Protein AF-A0A7J4G334-F1 (afdb_monomer_lite)

Sequence (405 aa):
MTLFDMKRVAFENAVRRCSKRLGLKSPAKISITEKPCPISSDEIAHIHVEERIICIWKKKLEELTLDEIDKVAAHEVAHLVSIEHGGKHAQAQSELEIGIWSQSVGGVVIDGGKEVTTAAPDKPKKSKRRKKICSHHLCKKRKGLQFCAYCERFFCKEHIKPNSPTLPPFEYQGVIGRIRMEDWRGPGHACPPYYDYLQIKKREDLEKRREALNRMRGFRPAPREIKYPEPALKEYTWEERQPRDYSFSSAEVKKKIKTSHAPRRTSRVVSSILIWLTGLLLPFIVGLTFVYLLTPGMSQFTALIGTNNTPLLLTSAFLSPLTSMISWLAWIVSGFVGGLILKRVLIPFLSTYGLAWLVFYIVGGEQLSTIIGLIGGTAVIQVMALNAFVALLAFGFGGSIGSNN

Structure (mmCIF, N/CA/C/O backbone):
data_AF-A0A7J4G334-F1
#
_entry.id   AF-A0A7J4G334-F1
#
loop_
_atom_site.group_PDB
_atom_site.id
_atom_site.type_symbol
_atom_site.label_atom_id
_atom_site.label_alt_id
_atom_site.label_comp_id
_atom_site.label_asym_id
_atom_site.label_entity_id
_atom_site.label_seq_id
_atom_site.pdbx_PDB_ins_code
_atom_site.Cartn_x
_atom_site.Cartn_y
_atom_site.Cartn_z
_atom_site.occupancy
_atom_site.B_iso_or_equiv
_atom_site.auth_seq_id
_atom_site.auth_comp_id
_atom_site.auth_asym_id
_atom_site.auth_atom_id
_atom_site.pdbx_PDB_model_num
ATOM 1 N N . MET A 1 1 ? 5.489 -28.508 29.245 1.00 83.50 1 MET A N 1
ATOM 2 C CA . MET A 1 1 ? 5.075 -28.041 27.905 1.00 83.50 1 MET A CA 1
ATOM 3 C C . MET A 1 1 ? 6.289 -27.398 27.267 1.00 83.50 1 MET A C 1
ATOM 5 O O . MET A 1 1 ? 6.828 -26.475 27.867 1.00 83.50 1 MET A O 1
ATOM 9 N N . THR A 1 2 ? 6.798 -27.943 26.163 1.00 96.75 2 THR A N 1
ATOM 10 C CA . THR A 1 2 ? 7.978 -27.369 25.491 1.00 96.75 2 THR A CA 1
ATOM 11 C C . THR A 1 2 ? 7.600 -26.091 24.734 1.00 96.75 2 THR A C 1
ATOM 13 O O . THR A 1 2 ? 6.421 -25.867 24.449 1.00 96.75 2 THR A O 1
ATOM 16 N N . LEU A 1 3 ? 8.583 -25.253 24.376 1.00 95.06 3 LEU A N 1
ATOM 17 C CA . LEU A 1 3 ? 8.339 -24.089 23.511 1.00 95.06 3 LEU A CA 1
ATOM 18 C C . LEU A 1 3 ? 7.712 -24.515 22.173 1.00 95.06 3 LEU A C 1
ATOM 20 O O . LEU A 1 3 ? 6.820 -23.844 21.661 1.00 95.06 3 LEU A O 1
ATOM 24 N N . PHE A 1 4 ? 8.131 -25.666 21.646 1.00 97.19 4 PHE A N 1
ATOM 25 C CA . PHE A 1 4 ? 7.530 -26.260 20.459 1.00 97.19 4 PHE A CA 1
ATOM 26 C C . PHE A 1 4 ? 6.053 -26.618 20.678 1.00 97.19 4 PHE A C 1
ATOM 28 O O . PHE A 1 4 ? 5.214 -26.234 19.868 1.00 97.19 4 PHE A O 1
ATOM 35 N N . ASP A 1 5 ? 5.701 -27.271 21.794 1.00 97.75 5 ASP A N 1
ATOM 36 C CA . ASP A 1 5 ? 4.298 -27.581 22.114 1.00 97.75 5 ASP A CA 1
ATOM 37 C C . ASP A 1 5 ? 3.444 -26.310 22.231 1.00 97.75 5 ASP A C 1
ATOM 39 O O . ASP A 1 5 ? 2.312 -26.286 21.750 1.00 97.75 5 ASP A O 1
ATOM 43 N N . MET A 1 6 ? 3.988 -25.242 22.832 1.00 97.25 6 MET A N 1
ATOM 44 C CA . MET A 1 6 ? 3.323 -23.934 22.904 1.00 97.25 6 MET A CA 1
ATOM 45 C C . MET A 1 6 ? 3.025 -23.380 21.511 1.00 97.25 6 MET A C 1
ATOM 47 O O . MET A 1 6 ? 1.894 -22.972 21.246 1.00 97.25 6 MET A O 1
ATOM 51 N N . LYS A 1 7 ? 4.019 -23.387 20.617 1.00 97.94 7 LYS A N 1
ATOM 52 C CA . LYS A 1 7 ? 3.878 -22.890 19.243 1.00 97.94 7 LYS A CA 1
ATOM 53 C C . LYS A 1 7 ? 2.943 -23.759 18.406 1.00 97.94 7 LYS A C 1
ATOM 55 O O . LYS A 1 7 ? 2.115 -23.211 17.685 1.00 97.94 7 LYS A O 1
ATOM 60 N N . ARG A 1 8 ? 2.993 -25.088 18.560 1.00 98.19 8 ARG A N 1
ATOM 61 C CA . ARG A 1 8 ? 2.027 -26.018 17.948 1.00 98.19 8 ARG A CA 1
ATOM 62 C C . ARG A 1 8 ? 0.601 -25.658 18.349 1.00 98.19 8 ARG A C 1
ATOM 64 O O . ARG A 1 8 ? -0.238 -25.439 17.482 1.00 98.19 8 ARG A O 1
ATOM 71 N N . VAL A 1 9 ? 0.338 -25.546 19.651 1.00 97.38 9 VAL A N 1
ATOM 72 C CA . VAL A 1 9 ? -0.997 -25.201 20.165 1.00 97.38 9 VAL A CA 1
ATOM 73 C C . VAL A 1 9 ? -1.423 -23.801 19.708 1.00 97.38 9 VAL A C 1
ATOM 75 O O . VAL A 1 9 ? -2.590 -23.590 19.375 1.00 97.38 9 VAL A O 1
ATOM 78 N N . ALA A 1 10 ? -0.498 -22.839 19.655 1.00 96.19 10 ALA A N 1
ATOM 79 C CA . ALA A 1 10 ? -0.773 -21.500 19.142 1.00 96.19 10 ALA A CA 1
ATOM 80 C C . ALA A 1 10 ? -1.178 -21.528 17.659 1.00 96.19 10 ALA A C 1
ATOM 82 O O . ALA A 1 10 ? -2.211 -20.957 17.313 1.00 96.19 10 ALA A O 1
ATOM 83 N N . PHE A 1 11 ? -0.436 -22.251 16.815 1.00 97.62 11 PHE A N 1
ATOM 84 C CA . PHE A 1 11 ? -0.726 -22.399 15.387 1.00 97.62 11 PHE A CA 1
ATOM 85 C C . PHE A 1 11 ? -2.063 -23.117 15.148 1.00 97.62 11 PHE A C 1
ATOM 87 O O . PHE A 1 11 ? -2.896 -22.639 14.378 1.00 97.62 11 PHE A O 1
ATOM 94 N N . GLU A 1 12 ? -2.340 -24.196 15.886 1.00 97.69 12 GLU A N 1
ATOM 95 C CA . GLU A 1 12 ? -3.631 -24.896 15.844 1.00 97.69 12 GLU A CA 1
ATOM 96 C C . GLU A 1 12 ? -4.813 -23.996 16.212 1.00 97.69 12 GLU A C 1
ATOM 98 O O . GLU A 1 12 ? -5.851 -23.992 15.537 1.00 97.69 12 GLU A O 1
ATOM 103 N N . ASN A 1 13 ? -4.655 -23.190 17.259 1.00 96.12 13 ASN A N 1
ATOM 104 C CA . ASN A 1 13 ? -5.675 -22.235 17.667 1.00 96.12 13 ASN A CA 1
ATOM 105 C C . ASN A 1 13 ? -5.840 -21.101 16.649 1.00 96.12 13 ASN A C 1
ATOM 107 O O . ASN A 1 13 ? -6.976 -20.708 16.375 1.00 96.12 13 ASN A O 1
ATOM 111 N N . ALA A 1 14 ? -4.749 -20.607 16.059 1.00 96.62 14 ALA A N 1
ATOM 112 C CA . ALA A 1 14 ? -4.779 -19.583 15.020 1.00 96.62 14 ALA A CA 1
ATOM 113 C C . ALA A 1 14 ? -5.565 -20.060 13.791 1.00 96.62 14 ALA A C 1
ATOM 115 O O . ALA A 1 14 ? -6.542 -19.416 13.399 1.00 96.62 14 ALA A O 1
ATOM 116 N N . VAL A 1 15 ? -5.243 -21.243 13.255 1.00 97.38 15 VAL A N 1
ATOM 117 C CA . VAL A 1 15 ? -5.962 -21.852 12.120 1.00 97.38 15 VAL A CA 1
ATOM 118 C C . VAL A 1 15 ? -7.438 -22.072 12.450 1.00 97.38 15 VAL A C 1
ATOM 120 O O . VAL A 1 15 ? -8.311 -21.783 11.624 1.00 97.38 15 VAL A O 1
ATOM 123 N N . ARG A 1 16 ? -7.755 -22.530 13.669 1.00 97.19 16 ARG A N 1
ATOM 124 C CA . ARG A 1 16 ? -9.144 -22.714 14.118 1.00 97.19 16 ARG A CA 1
ATOM 125 C C . ARG A 1 16 ? -9.910 -21.390 14.172 1.00 97.19 16 ARG A C 1
ATOM 127 O O . ARG A 1 16 ? -11.050 -21.339 13.704 1.00 97.19 16 ARG A O 1
ATOM 134 N N . ARG A 1 17 ? -9.304 -20.324 14.711 1.00 95.69 17 ARG A N 1
ATOM 135 C CA . ARG A 1 17 ? -9.894 -18.971 14.743 1.00 95.69 17 ARG A CA 1
ATOM 136 C C . ARG A 1 17 ? -10.146 -18.449 13.329 1.00 95.69 17 ARG A C 1
ATOM 138 O O . ARG A 1 17 ? -11.265 -18.019 13.047 1.00 95.69 17 ARG A O 1
ATOM 145 N N . CYS A 1 18 ? -9.152 -18.549 12.446 1.00 97.00 18 CYS A N 1
ATOM 146 C CA . CYS A 1 18 ? -9.263 -18.130 11.047 1.00 97.00 18 CYS A CA 1
ATOM 147 C C . CYS A 1 18 ? -10.387 -18.882 10.327 1.00 97.00 18 CYS A C 1
ATOM 149 O O . CYS A 1 18 ? -11.280 -18.273 9.742 1.00 97.00 18 CYS A O 1
ATOM 151 N N . SER A 1 19 ? -10.403 -20.211 10.454 1.00 97.44 19 SER A N 1
ATOM 152 C CA . SER A 1 19 ? -11.408 -21.066 9.814 1.00 97.44 19 SER A CA 1
ATOM 153 C C . SER A 1 19 ? -12.827 -20.742 10.285 1.00 97.44 19 SER A C 1
ATOM 155 O O . SER A 1 19 ? -13.746 -20.639 9.471 1.00 97.44 19 SER A O 1
ATOM 157 N N . LYS A 1 20 ? -13.013 -20.531 11.597 1.00 96.44 20 LYS A N 1
ATOM 158 C CA . LYS A 1 20 ? -14.304 -20.126 12.170 1.00 96.44 20 LYS A CA 1
ATOM 159 C C . LYS A 1 20 ? -14.753 -18.770 11.623 1.00 96.44 20 LYS A C 1
ATOM 161 O O . LYS A 1 20 ? -15.935 -18.591 11.345 1.00 96.44 20 LYS A O 1
ATOM 166 N N . ARG A 1 21 ? -13.823 -17.825 11.463 1.00 95.25 21 ARG A N 1
ATOM 167 C CA . ARG A 1 21 ? -14.117 -16.474 10.971 1.00 95.25 21 ARG A CA 1
ATOM 168 C C . ARG A 1 21 ? -14.492 -16.450 9.490 1.00 95.25 21 ARG A C 1
ATOM 170 O O . ARG A 1 21 ? -15.387 -15.699 9.126 1.00 95.25 21 ARG A O 1
ATOM 177 N N . LEU A 1 22 ? -13.899 -17.325 8.678 1.00 96.00 22 LEU A N 1
ATOM 178 C CA . LEU A 1 22 ? -14.341 -17.572 7.299 1.00 96.00 22 LEU A CA 1
ATOM 179 C C . LEU A 1 22 ? -15.695 -18.301 7.204 1.00 96.00 22 LEU A C 1
ATOM 181 O O . LEU A 1 22 ? -16.210 -18.490 6.106 1.00 96.00 22 LEU A O 1
ATOM 185 N N . GLY A 1 23 ? -16.279 -18.741 8.324 1.00 96.50 23 GLY A N 1
ATOM 186 C CA . GLY A 1 23 ? -17.538 -19.489 8.326 1.00 96.50 23 GLY A CA 1
ATOM 187 C C . GLY A 1 23 ? -17.396 -20.936 7.845 1.00 96.50 23 GLY A C 1
ATOM 188 O O . GLY A 1 23 ? -18.376 -21.539 7.402 1.00 96.50 23 GLY A O 1
ATOM 189 N N . LEU A 1 24 ? -16.194 -21.519 7.918 1.00 96.00 24 LEU A N 1
ATOM 190 C CA . LEU A 1 24 ? -15.988 -22.922 7.564 1.00 96.00 24 LEU A CA 1
ATOM 191 C C . LEU A 1 24 ? -16.633 -23.834 8.616 1.00 96.00 24 LEU A C 1
ATOM 193 O O . LEU A 1 24 ? -16.438 -23.652 9.817 1.00 96.00 24 LEU A O 1
ATOM 197 N N . LYS A 1 25 ? -17.373 -24.858 8.162 1.00 97.00 25 LYS A N 1
ATOM 198 C CA . LYS A 1 25 ? -18.027 -25.844 9.048 1.00 97.00 25 LYS A CA 1
ATOM 199 C C . LYS A 1 25 ? -17.029 -26.614 9.919 1.00 97.00 25 LYS A C 1
ATOM 201 O O . LYS A 1 25 ? -17.350 -26.979 11.043 1.00 97.00 25 LYS A O 1
ATOM 206 N N . SER A 1 26 ? -15.834 -26.863 9.394 1.00 97.19 26 SER A N 1
ATOM 207 C CA . SER A 1 26 ? -14.740 -27.551 10.075 1.00 97.19 26 SER A CA 1
ATOM 208 C C . SER A 1 26 ? -13.426 -26.819 9.794 1.00 97.19 26 SER A C 1
ATOM 210 O O . SER A 1 26 ? -13.225 -26.388 8.653 1.00 97.19 26 SER A O 1
ATOM 212 N N . PRO A 1 27 ? -12.530 -26.680 10.786 1.00 97.88 27 PRO A N 1
ATOM 213 C CA . PRO A 1 27 ? -11.225 -26.078 10.559 1.00 97.88 27 PRO A CA 1
ATOM 214 C C . PRO A 1 27 ? -10.365 -26.940 9.630 1.00 97.88 27 PRO A C 1
ATOM 216 O O . PRO A 1 27 ? -10.559 -28.156 9.555 1.00 97.88 27 PRO A O 1
ATOM 219 N N . ALA A 1 28 ? -9.417 -26.305 8.937 1.00 97.88 28 ALA A N 1
ATOM 220 C CA . ALA A 1 28 ? -8.382 -27.029 8.205 1.00 97.88 28 ALA A CA 1
ATOM 221 C C . ALA A 1 28 ? -7.591 -27.929 9.168 1.00 97.88 28 ALA A C 1
ATOM 223 O O . ALA A 1 28 ? -7.329 -27.552 10.316 1.00 97.88 28 ALA A O 1
ATOM 224 N N . LYS A 1 29 ? -7.239 -29.132 8.711 1.00 98.38 29 LYS A N 1
ATOM 225 C CA . LYS A 1 29 ? -6.374 -30.040 9.470 1.00 98.38 29 LYS A CA 1
ATOM 226 C C . LYS A 1 29 ? -4.942 -29.528 9.390 1.00 98.38 29 LYS A C 1
ATOM 228 O O . LYS A 1 29 ? -4.556 -28.933 8.390 1.00 98.38 29 LYS A O 1
ATOM 233 N N . ILE A 1 30 ? -4.155 -29.774 10.428 1.00 98.38 30 ILE A N 1
ATOM 234 C CA . ILE A 1 30 ? -2.750 -29.369 10.469 1.00 98.38 30 ILE A CA 1
ATOM 235 C C . ILE A 1 30 ? -1.892 -30.622 10.478 1.00 98.38 30 ILE A C 1
ATOM 237 O O . ILE A 1 30 ? -2.143 -31.541 11.258 1.00 98.38 30 ILE A O 1
ATOM 241 N N . SER A 1 31 ? -0.889 -30.645 9.609 1.00 98.06 31 SER A N 1
ATOM 242 C CA . SER A 1 31 ? 0.133 -31.682 9.545 1.00 98.06 31 SER A CA 1
ATOM 243 C C . SER A 1 31 ? 1.489 -31.042 9.818 1.00 98.06 31 SER A C 1
ATOM 245 O O . SER A 1 31 ? 1.942 -30.184 9.063 1.00 98.06 31 SER A O 1
ATOM 247 N N . ILE A 1 32 ? 2.131 -31.422 10.922 1.00 98.00 32 ILE A N 1
ATOM 248 C CA . ILE A 1 32 ? 3.474 -30.943 11.257 1.00 98.00 32 ILE A CA 1
ATOM 249 C C . ILE A 1 32 ? 4.460 -32.044 10.899 1.00 98.00 32 ILE A C 1
ATOM 251 O O . ILE A 1 32 ? 4.440 -33.115 11.506 1.00 98.00 32 ILE A O 1
ATOM 255 N N . THR A 1 33 ? 5.311 -31.788 9.912 1.00 97.06 33 THR A N 1
ATOM 256 C CA . THR A 1 33 ? 6.251 -32.780 9.380 1.00 97.06 33 THR A CA 1
ATOM 257 C C . THR A 1 33 ? 7.682 -32.470 9.817 1.00 97.06 33 THR A C 1
ATOM 259 O O . THR A 1 33 ? 8.074 -31.312 9.941 1.00 97.06 33 THR A O 1
ATOM 262 N N . GLU A 1 34 ? 8.500 -33.503 10.045 1.00 97.38 34 GLU A N 1
ATOM 263 C CA . GLU A 1 34 ? 9.933 -33.351 10.380 1.00 97.38 34 GLU A CA 1
ATOM 264 C C . GLU A 1 34 ? 10.774 -32.899 9.171 1.00 97.38 34 GLU A C 1
ATOM 266 O O . GLU A 1 34 ? 11.840 -32.304 9.324 1.00 97.38 34 GLU A O 1
ATOM 271 N N . LYS A 1 35 ? 10.286 -33.163 7.955 1.00 96.50 35 LYS A N 1
ATOM 272 C CA . LYS A 1 35 ? 10.893 -32.769 6.676 1.00 96.50 35 LYS A CA 1
ATOM 273 C C . LYS A 1 35 ? 9.970 -31.790 5.937 1.00 96.50 35 LYS A C 1
ATOM 275 O O . LYS A 1 35 ? 8.758 -31.857 6.169 1.00 96.50 35 LYS A O 1
ATOM 280 N N . PRO A 1 36 ? 10.504 -30.911 5.067 1.00 95.06 36 PRO A N 1
ATOM 281 C CA . PRO A 1 36 ? 9.675 -30.076 4.202 1.00 95.06 36 PRO A CA 1
ATOM 282 C C . PRO A 1 36 ? 8.749 -30.948 3.353 1.00 95.06 36 PRO A C 1
ATOM 284 O O . PRO A 1 36 ? 9.062 -32.107 3.053 1.00 95.06 36 PRO A O 1
ATOM 287 N N . CYS A 1 37 ? 7.586 -30.409 3.005 1.00 94.94 37 CYS A N 1
ATOM 288 C CA . CYS A 1 37 ? 6.640 -31.141 2.182 1.00 94.94 37 CYS A CA 1
ATOM 289 C C . CYS A 1 37 ? 7.213 -31.331 0.771 1.00 94.94 37 CYS A C 1
ATOM 291 O O . CYS A 1 37 ? 7.786 -30.396 0.221 1.00 94.94 37 CYS A O 1
ATOM 293 N N . PRO A 1 38 ? 7.050 -32.508 0.144 1.00 94.81 38 PRO A N 1
ATOM 294 C CA . PRO A 1 38 ? 7.558 -32.735 -1.209 1.00 94.81 38 PRO A CA 1
ATOM 295 C C . PRO A 1 38 ? 6.939 -31.814 -2.273 1.00 94.81 38 PRO A C 1
ATOM 297 O O . PRO A 1 38 ? 7.503 -31.695 -3.355 1.00 94.81 38 PRO A O 1
ATOM 300 N N . ILE A 1 39 ? 5.790 -31.189 -1.991 1.00 93.25 39 ILE A N 1
ATOM 301 C CA . ILE A 1 39 ? 5.065 -30.333 -2.943 1.00 93.25 39 ILE A CA 1
ATOM 302 C C . ILE A 1 39 ? 5.527 -28.868 -2.870 1.00 93.25 39 ILE A C 1
ATOM 304 O O . ILE A 1 39 ? 5.515 -28.191 -3.895 1.00 93.25 39 ILE A O 1
ATOM 308 N N . SER A 1 40 ? 5.994 -28.391 -1.711 1.00 88.06 40 SER A N 1
ATOM 309 C CA . SER A 1 40 ? 6.657 -27.089 -1.592 1.00 88.06 40 SER A CA 1
ATOM 310 C C . SER A 1 40 ? 7.911 -27.217 -0.724 1.00 88.06 40 SER A C 1
ATOM 312 O O . SER A 1 40 ? 7.868 -27.452 0.484 1.00 88.06 40 SER A O 1
ATOM 314 N N . SER A 1 41 ? 9.074 -27.147 -1.373 1.00 79.38 41 SER A N 1
ATOM 315 C CA . SER A 1 41 ? 10.357 -27.367 -0.699 1.00 79.38 41 SER A CA 1
ATOM 316 C C . SER A 1 41 ? 10.823 -26.157 0.114 1.00 79.38 41 SER A C 1
ATOM 318 O O . SER A 1 41 ? 11.584 -26.330 1.066 1.00 79.38 41 SER A O 1
ATOM 320 N N . ASP A 1 42 ? 10.352 -24.957 -0.239 1.00 91.44 42 ASP A N 1
ATOM 321 C CA . ASP A 1 42 ? 10.958 -23.692 0.200 1.00 91.44 42 ASP A CA 1
ATOM 322 C C . ASP A 1 42 ? 10.008 -22.806 1.027 1.00 91.44 42 ASP A C 1
ATOM 324 O O . ASP A 1 42 ? 10.421 -21.772 1.557 1.00 91.44 42 ASP A O 1
ATOM 328 N N . GLU A 1 43 ? 8.742 -23.196 1.170 1.00 91.94 43 GLU A N 1
ATOM 329 C CA . GLU A 1 43 ? 7.742 -22.414 1.898 1.00 91.94 43 GLU A CA 1
ATOM 330 C C . GLU A 1 43 ? 7.747 -22.756 3.398 1.00 91.94 43 GLU A C 1
ATOM 332 O O . GLU A 1 43 ? 8.074 -23.866 3.822 1.00 91.94 43 GLU A O 1
ATOM 337 N N . ILE A 1 44 ? 7.410 -21.771 4.236 1.00 95.50 44 ILE A N 1
ATOM 338 C CA . ILE A 1 44 ? 7.342 -21.939 5.699 1.00 95.50 44 ILE A CA 1
ATOM 339 C C . ILE A 1 44 ? 6.227 -22.928 6.059 1.00 95.50 44 ILE A C 1
ATOM 341 O O . ILE A 1 44 ? 6.418 -23.841 6.867 1.00 95.50 44 ILE A O 1
ATOM 345 N N . ALA A 1 45 ? 5.070 -22.709 5.450 1.00 97.44 45 ALA A N 1
ATOM 346 C CA . ALA A 1 45 ? 3.897 -23.553 5.463 1.00 97.44 45 ALA A CA 1
ATOM 347 C C . ALA A 1 45 ? 3.237 -23.434 4.086 1.00 97.44 45 ALA A C 1
ATOM 349 O O . ALA A 1 45 ? 3.509 -22.484 3.355 1.00 97.44 45 ALA A O 1
ATOM 350 N N . HIS A 1 46 ? 2.392 -24.398 3.752 1.00 97.69 46 HIS A N 1
ATOM 351 C CA . HIS A 1 46 ? 1.555 -24.359 2.558 1.00 97.69 46 HIS A CA 1
ATOM 352 C C . HIS A 1 46 ? 0.287 -25.177 2.808 1.00 97.69 46 HIS A C 1
ATOM 354 O O . HIS A 1 46 ? 0.216 -25.994 3.739 1.00 97.69 46 HIS A O 1
ATOM 360 N N . ILE A 1 47 ? -0.727 -25.000 1.966 1.00 97.81 47 ILE A N 1
ATOM 361 C CA . ILE A 1 47 ? -1.996 -25.718 2.088 1.00 97.81 47 ILE A CA 1
ATOM 362 C C . ILE A 1 47 ? -2.281 -26.620 0.886 1.00 97.81 47 ILE A C 1
ATOM 364 O O . ILE A 1 47 ? -2.246 -26.210 -0.272 1.00 97.81 47 ILE A O 1
ATOM 368 N N . HIS A 1 48 ? -2.666 -27.862 1.171 1.00 97.62 48 HIS A N 1
ATOM 369 C CA . HIS A 1 48 ? -3.309 -28.745 0.203 1.00 97.62 48 HIS A CA 1
ATOM 370 C C . HIS A 1 48 ? -4.803 -28.417 0.184 1.00 97.62 48 HIS A C 1
ATOM 372 O O . HIS A 1 48 ? -5.570 -28.933 0.999 1.00 97.62 48 HIS A O 1
ATOM 378 N N . VAL A 1 49 ? -5.215 -27.504 -0.703 1.00 97.25 49 VAL A N 1
ATOM 379 C CA . VAL A 1 49 ? -6.583 -26.944 -0.737 1.00 97.25 49 VAL A CA 1
ATOM 380 C C . VAL A 1 49 ? -7.655 -28.031 -0.882 1.00 97.25 49 VAL A C 1
ATOM 382 O O . VAL A 1 49 ? -8.699 -27.953 -0.232 1.00 97.25 49 VAL A O 1
ATOM 385 N N . GLU A 1 50 ? -7.378 -29.066 -1.677 1.00 97.19 50 GLU A N 1
ATOM 386 C CA . GLU A 1 50 ? -8.285 -30.196 -1.921 1.00 97.19 50 GLU A CA 1
ATOM 387 C C . GLU A 1 50 ? -8.558 -31.004 -0.643 1.00 97.19 50 GLU A C 1
ATOM 389 O O . GLU A 1 50 ? -9.708 -31.296 -0.314 1.00 97.19 50 GLU A O 1
ATOM 394 N N . GLU A 1 51 ? -7.509 -31.298 0.126 1.00 97.62 51 GLU A N 1
ATOM 395 C CA . GLU A 1 51 ? -7.588 -32.086 1.363 1.00 97.62 51 GLU A CA 1
ATOM 396 C C . GLU A 1 51 ? -7.888 -31.224 2.600 1.00 97.62 51 GLU A C 1
ATOM 398 O O . GLU A 1 51 ? -8.214 -31.741 3.674 1.00 97.62 51 GLU A O 1
ATOM 403 N N . ARG A 1 52 ? -7.781 -29.896 2.457 1.00 97.75 52 ARG A N 1
ATOM 404 C CA . ARG A 1 52 ? -7.826 -28.900 3.539 1.00 97.75 52 ARG A CA 1
ATOM 405 C C . ARG A 1 52 ? -6.824 -29.210 4.651 1.00 97.75 52 ARG A C 1
ATOM 407 O O . ARG A 1 52 ? -7.157 -29.116 5.837 1.00 97.75 52 ARG A O 1
ATOM 414 N N . ILE A 1 53 ? -5.610 -29.587 4.255 1.00 98.31 53 ILE A N 1
ATOM 415 C CA . ILE A 1 53 ? -4.495 -29.861 5.165 1.00 98.31 53 ILE A CA 1
ATOM 416 C C . ILE A 1 53 ? -3.451 -28.761 5.006 1.00 98.31 53 ILE A C 1
ATOM 418 O O . ILE A 1 53 ? -2.891 -28.589 3.926 1.00 98.31 53 ILE A O 1
ATOM 422 N N . ILE A 1 54 ? -3.183 -28.034 6.087 1.00 98.25 54 ILE A N 1
ATOM 423 C CA . ILE A 1 54 ? -2.063 -27.098 6.179 1.00 98.25 54 ILE A CA 1
ATOM 424 C C . ILE A 1 54 ? -0.857 -27.884 6.674 1.00 98.25 54 ILE A C 1
ATOM 426 O O . ILE A 1 54 ? -0.890 -28.458 7.768 1.00 98.25 54 ILE A O 1
ATOM 430 N N . CYS A 1 55 ? 0.193 -27.922 5.868 1.00 98.31 55 CYS A N 1
ATOM 431 C CA . CYS A 1 55 ? 1.454 -28.541 6.234 1.00 98.31 55 CYS A CA 1
ATOM 432 C C . CYS A 1 55 ? 2.434 -27.466 6.691 1.00 98.31 55 CYS A C 1
ATOM 434 O O . CYS A 1 55 ? 2.577 -26.434 6.043 1.00 98.31 55 CYS A O 1
ATOM 436 N N . ILE A 1 56 ? 3.123 -27.713 7.801 1.00 98.12 56 ILE A N 1
ATOM 437 C CA . ILE A 1 56 ? 4.172 -26.825 8.302 1.00 98.12 56 ILE A CA 1
ATOM 438 C C . ILE A 1 56 ? 5.381 -27.650 8.723 1.00 98.12 56 ILE A C 1
ATOM 440 O O . ILE A 1 56 ? 5.263 -28.658 9.428 1.00 98.12 56 ILE A O 1
ATOM 444 N N . TRP A 1 57 ? 6.564 -27.222 8.289 1.00 97.38 57 TRP A N 1
ATOM 445 C CA . TRP A 1 57 ? 7.797 -27.892 8.672 1.00 97.38 57 TRP A CA 1
ATOM 446 C C . TRP A 1 57 ? 8.122 -27.590 10.139 1.00 97.38 57 TRP A C 1
ATOM 448 O O . TRP A 1 57 ? 8.187 -26.428 10.548 1.00 97.38 57 TRP A O 1
ATOM 458 N N . LYS A 1 58 ? 8.369 -28.632 10.940 1.00 97.75 58 LYS A N 1
ATOM 459 C CA . LYS A 1 58 ? 8.646 -28.524 12.379 1.00 97.75 58 LYS A CA 1
ATOM 460 C C . LYS A 1 58 ? 9.723 -27.489 12.711 1.00 97.75 58 LYS A C 1
ATOM 462 O O . LYS A 1 58 ? 9.500 -26.632 13.560 1.00 97.75 58 LYS A O 1
ATOM 467 N N . LYS A 1 59 ? 10.856 -27.532 12.001 1.00 97.50 59 LYS A N 1
ATOM 468 C CA . LYS A 1 59 ? 11.974 -26.601 12.211 1.00 97.50 59 LYS A CA 1
ATOM 469 C C . LYS A 1 59 ? 11.556 -25.149 11.959 1.00 97.50 59 LYS A C 1
ATOM 471 O O . LYS A 1 59 ? 11.928 -24.259 12.713 1.00 97.50 59 LYS A O 1
ATOM 476 N N . LYS A 1 60 ? 10.727 -24.909 10.937 1.00 97.69 60 LYS A N 1
ATOM 477 C CA . LYS A 1 60 ? 10.202 -23.572 10.634 1.00 97.69 60 LYS A CA 1
ATOM 478 C C . LYS A 1 60 ? 9.243 -23.086 11.711 1.00 97.69 60 LYS A C 1
ATOM 480 O O . LYS A 1 60 ? 9.358 -21.946 12.141 1.00 97.69 60 LYS A O 1
ATOM 485 N N . LEU A 1 61 ? 8.369 -23.952 12.219 1.00 97.88 61 LEU A N 1
ATOM 486 C CA . LEU A 1 61 ? 7.500 -23.607 13.346 1.00 97.88 61 LEU A CA 1
ATOM 487 C C . LEU A 1 61 ? 8.299 -23.244 14.612 1.00 97.88 61 LEU A C 1
ATOM 489 O O . LEU A 1 61 ? 7.903 -22.342 15.348 1.00 97.88 61 LEU A O 1
ATOM 493 N N . GLU A 1 62 ? 9.432 -23.905 14.866 1.00 97.88 62 GLU A N 1
ATOM 494 C CA . GLU A 1 62 ? 10.338 -23.557 15.972 1.00 97.88 62 GLU A CA 1
ATOM 495 C C . GLU A 1 62 ? 11.005 -22.186 15.790 1.00 97.88 62 GLU A C 1
ATOM 497 O O . GLU A 1 62 ? 11.229 -21.496 16.787 1.00 97.88 62 GLU A O 1
ATOM 502 N N . GLU A 1 63 ? 11.260 -21.763 14.550 1.00 97.94 63 GLU A N 1
ATOM 503 C CA . GLU A 1 63 ? 11.843 -20.458 14.206 1.00 97.94 63 GLU A CA 1
ATOM 504 C C . GLU A 1 63 ? 10.823 -19.302 14.326 1.00 97.94 63 GLU A C 1
ATOM 506 O O . GLU A 1 63 ? 11.201 -18.206 14.735 1.00 97.94 63 GLU A O 1
ATOM 511 N N . LEU A 1 64 ? 9.531 -19.537 14.055 1.00 97.88 64 LEU A N 1
ATOM 512 C CA . LEU A 1 64 ? 8.493 -18.488 14.042 1.00 97.88 64 LEU A CA 1
ATOM 513 C C . LEU A 1 64 ? 8.179 -17.906 15.426 1.00 97.88 64 LEU A C 1
ATOM 515 O O . LEU A 1 64 ? 8.001 -18.633 16.405 1.00 97.88 64 LEU A O 1
ATOM 519 N N . THR A 1 65 ? 8.004 -16.593 15.517 1.00 97.38 65 THR A N 1
ATOM 520 C CA . THR A 1 65 ? 7.424 -15.934 16.699 1.00 97.38 65 THR A CA 1
ATOM 521 C C . THR A 1 65 ? 5.910 -16.188 16.807 1.00 97.38 65 THR A C 1
ATOM 523 O O . THR A 1 65 ? 5.264 -16.606 15.848 1.00 97.38 65 THR A O 1
ATOM 526 N N . LEU A 1 66 ? 5.314 -15.940 17.983 1.00 94.75 66 LEU A N 1
ATOM 527 C CA . LEU A 1 66 ? 3.862 -16.109 18.178 1.00 94.75 66 LEU A CA 1
ATOM 528 C C . LEU A 1 66 ? 3.034 -15.189 17.262 1.00 94.75 66 LEU A C 1
ATOM 530 O O . LEU A 1 66 ? 1.999 -15.615 16.758 1.00 94.75 66 LEU A O 1
ATOM 534 N N . ASP A 1 67 ? 3.516 -13.975 16.988 1.00 93.31 67 ASP A N 1
ATOM 535 C CA . ASP A 1 67 ? 2.837 -13.029 16.093 1.00 93.31 67 ASP A CA 1
ATOM 536 C C . ASP A 1 67 ? 2.944 -13.455 14.619 1.00 93.31 67 ASP A C 1
ATOM 538 O O . ASP A 1 67 ? 2.018 -13.259 13.830 1.00 93.31 67 ASP A O 1
ATOM 542 N N . GLU A 1 68 ? 4.071 -14.053 14.221 1.00 96.81 68 GLU A N 1
ATOM 543 C CA . GLU A 1 68 ? 4.238 -14.599 12.870 1.00 96.81 68 GLU A CA 1
ATOM 544 C C . GLU A 1 68 ? 3.397 -15.857 12.657 1.00 96.81 68 GLU A C 1
ATOM 546 O O . GLU A 1 68 ? 2.872 -16.049 11.564 1.00 96.81 68 GLU A O 1
ATOM 551 N N . ILE A 1 69 ? 3.207 -16.675 13.696 1.00 97.62 69 ILE A N 1
ATOM 552 C CA . ILE A 1 69 ? 2.314 -17.842 13.669 1.00 97.62 69 ILE A CA 1
ATOM 553 C C . ILE A 1 69 ? 0.895 -17.441 13.250 1.00 97.62 69 ILE A C 1
ATOM 555 O O . ILE A 1 69 ? 0.307 -18.100 12.391 1.00 97.62 69 ILE A O 1
ATOM 559 N N . ASP A 1 70 ? 0.362 -16.350 13.804 1.00 96.44 70 ASP A N 1
ATOM 560 C CA . ASP A 1 70 ? -0.969 -15.854 13.449 1.00 96.44 70 ASP A CA 1
ATOM 561 C C . ASP A 1 70 ? -1.035 -15.375 11.987 1.00 96.44 70 ASP A C 1
ATOM 563 O O . ASP A 1 70 ? -2.011 -15.664 11.290 1.00 96.44 70 ASP A O 1
ATOM 567 N N . LYS A 1 71 ? 0.016 -14.707 11.492 1.00 96.94 71 LYS A N 1
ATOM 568 C CA . LYS A 1 71 ? 0.101 -14.247 10.092 1.00 96.94 71 LYS A CA 1
ATOM 569 C C . LYS A 1 71 ? 0.203 -15.404 9.102 1.00 96.94 71 LYS A C 1
ATOM 571 O O . LYS A 1 71 ? -0.518 -15.414 8.108 1.00 96.94 71 LYS A O 1
ATOM 576 N N . VAL A 1 72 ? 1.063 -16.386 9.380 1.00 97.94 72 VAL A N 1
ATOM 577 C CA . VAL A 1 72 ? 1.216 -17.581 8.537 1.00 97.94 72 VAL A CA 1
ATOM 578 C C . VAL A 1 72 ? -0.097 -18.361 8.516 1.00 97.94 72 VAL A C 1
ATOM 580 O O . VAL A 1 72 ? -0.599 -18.683 7.446 1.00 97.94 72 VAL A O 1
ATOM 583 N N . ALA A 1 73 ? -0.732 -18.579 9.672 1.00 98.06 73 ALA A N 1
ATOM 584 C CA . ALA A 1 73 ? -2.034 -19.241 9.722 1.00 98.06 73 ALA A CA 1
ATOM 585 C C . ALA A 1 73 ? -3.116 -18.482 8.929 1.00 98.06 73 ALA A C 1
ATOM 587 O O . ALA A 1 73 ? -3.915 -19.113 8.237 1.00 98.06 73 ALA A O 1
ATOM 588 N N . ALA A 1 74 ? -3.146 -17.145 8.999 1.00 97.94 74 ALA A N 1
ATOM 589 C CA . ALA A 1 74 ? -4.068 -16.327 8.209 1.00 97.94 74 ALA A CA 1
ATOM 590 C C . ALA A 1 74 ? -3.818 -16.464 6.699 1.00 97.94 74 ALA A C 1
ATOM 592 O O . ALA A 1 74 ? -4.777 -16.612 5.942 1.00 97.94 74 ALA A O 1
ATOM 593 N N . HIS A 1 75 ? -2.550 -16.449 6.278 1.00 98.06 75 HIS A N 1
ATOM 594 C CA . HIS A 1 75 ? -2.136 -16.615 4.884 1.00 98.06 75 HIS A CA 1
ATOM 595 C C . HIS A 1 75 ? -2.565 -17.976 4.321 1.00 98.06 75 HIS A C 1
ATOM 597 O O . HIS A 1 75 ? -3.263 -18.032 3.306 1.00 98.06 75 HIS A O 1
ATOM 603 N N . GLU A 1 76 ? -2.240 -19.066 5.024 1.00 98.19 76 GLU A N 1
ATOM 604 C CA . GLU A 1 76 ? -2.590 -20.422 4.586 1.00 98.19 76 GLU A CA 1
ATOM 605 C C . GLU A 1 76 ? -4.102 -20.656 4.563 1.00 98.19 76 GLU A C 1
ATOM 607 O O . GLU A 1 76 ? -4.641 -21.289 3.656 1.00 98.19 76 GLU A O 1
ATOM 612 N N . VAL A 1 77 ? -4.836 -20.111 5.537 1.00 98.25 77 VAL A N 1
ATOM 613 C CA . VAL A 1 77 ? -6.300 -20.226 5.560 1.00 98.25 77 VAL A CA 1
ATOM 614 C C . VAL A 1 77 ? -6.952 -19.360 4.473 1.00 98.25 77 VAL A C 1
ATOM 616 O O . VAL A 1 77 ? -7.989 -19.753 3.936 1.00 98.25 77 VAL A O 1
ATOM 619 N N . ALA A 1 78 ? -6.355 -18.228 4.084 1.00 98.12 78 ALA A N 1
ATOM 620 C CA . ALA A 1 78 ? -6.853 -17.393 2.986 1.00 98.12 78 ALA A CA 1
ATOM 621 C C . ALA A 1 78 ? -6.811 -18.112 1.625 1.00 98.12 78 ALA A C 1
ATOM 623 O O . ALA A 1 78 ? -7.682 -17.873 0.780 1.00 98.12 78 ALA A O 1
ATOM 624 N N . HIS A 1 79 ? -5.891 -19.064 1.436 1.00 98.06 79 HIS A N 1
ATOM 625 C CA . HIS A 1 79 ? -5.854 -19.909 0.240 1.00 98.06 79 HIS A CA 1
ATOM 626 C C . HIS A 1 79 ? -7.103 -20.792 0.060 1.00 98.06 79 HIS A C 1
ATOM 628 O O . HIS A 1 79 ? -7.422 -21.178 -1.065 1.00 98.06 79 HIS A O 1
ATOM 634 N N . LEU A 1 80 ? -7.887 -21.037 1.122 1.00 97.75 80 LEU A N 1
ATOM 635 C CA . LEU A 1 80 ? -9.197 -21.701 1.012 1.00 97.75 80 LEU A CA 1
ATOM 636 C C . LEU A 1 80 ? -10.262 -20.834 0.321 1.00 97.75 80 LEU A C 1
ATOM 638 O O . LEU A 1 80 ? -11.278 -21.365 -0.128 1.00 97.75 80 LEU A O 1
ATOM 642 N N . VAL A 1 81 ? -10.057 -19.514 0.250 1.00 97.38 81 VAL A N 1
ATOM 643 C CA . VAL A 1 81 ? -10.933 -18.572 -0.467 1.00 97.38 81 VAL A CA 1
ATOM 644 C C . VAL A 1 81 ? -10.439 -18.347 -1.897 1.00 97.38 81 VAL A C 1
ATOM 646 O O . VAL A 1 81 ? -11.246 -18.236 -2.821 1.00 97.38 81 VAL A O 1
ATOM 649 N N . SER A 1 82 ? -9.121 -18.259 -2.086 1.00 97.38 82 SER A N 1
ATOM 650 C CA . SER A 1 82 ? -8.484 -18.010 -3.381 1.00 97.38 82 SER A CA 1
ATOM 651 C C . SER A 1 82 ? -7.126 -18.699 -3.441 1.00 97.38 82 SER A C 1
ATOM 653 O O . SER A 1 82 ? -6.234 -18.342 -2.682 1.00 97.38 82 SER A O 1
ATOM 655 N N . ILE A 1 83 ? -6.956 -19.639 -4.375 1.00 96.62 83 ILE A N 1
ATOM 656 C CA . ILE A 1 83 ? -5.702 -20.391 -4.546 1.00 96.62 83 ILE A CA 1
ATOM 657 C C . ILE A 1 83 ? -4.551 -19.449 -4.927 1.00 96.62 83 ILE A C 1
ATOM 659 O O . ILE A 1 83 ? -3.459 -19.569 -4.392 1.00 96.62 83 ILE A O 1
ATOM 663 N N . GLU A 1 84 ? -4.802 -18.475 -5.801 1.00 96.19 84 GLU A N 1
ATOM 664 C CA . GLU A 1 84 ? -3.798 -17.499 -6.235 1.00 96.19 84 GLU A CA 1
ATOM 665 C C . GLU A 1 84 ? -3.690 -16.313 -5.262 1.00 96.19 84 GLU A C 1
ATOM 667 O O . GLU A 1 84 ? -4.711 -15.842 -4.745 1.00 96.19 84 GLU A O 1
ATOM 672 N N . HIS A 1 85 ? -2.482 -15.750 -5.111 1.00 95.94 85 HIS A N 1
ATOM 673 C CA . HIS A 1 85 ? -2.163 -14.536 -4.328 1.00 95.94 85 HIS A CA 1
ATOM 674 C C . HIS A 1 85 ? -2.701 -13.220 -4.938 1.00 95.94 85 HIS A C 1
ATOM 676 O O . HIS A 1 85 ? -2.034 -12.185 -4.946 1.00 95.94 85 HIS A O 1
ATOM 682 N N . GLY A 1 86 ? -3.912 -13.243 -5.497 1.00 95.00 86 GLY A N 1
ATOM 683 C CA . GLY A 1 86 ? -4.578 -12.076 -6.076 1.00 95.00 86 GLY A CA 1
ATOM 684 C C . GLY A 1 86 ? -5.287 -11.191 -5.042 1.00 95.00 86 GLY A C 1
ATOM 685 O O . GLY A 1 86 ? -5.247 -11.423 -3.836 1.00 95.00 86 GLY A O 1
ATOM 686 N N . GLY A 1 87 ? -6.031 -10.187 -5.521 1.00 93.31 87 GLY A N 1
ATOM 687 C CA . GLY A 1 87 ? -6.739 -9.236 -4.650 1.00 93.31 87 GLY A CA 1
ATOM 688 C C . GLY A 1 87 ? -7.746 -9.881 -3.684 1.00 93.31 87 GLY A C 1
ATOM 689 O O . GLY A 1 87 ? -7.899 -9.406 -2.564 1.00 93.31 87 GLY A O 1
ATOM 690 N N . LYS A 1 88 ? -8.389 -10.991 -4.079 1.00 95.81 88 LYS A N 1
ATOM 691 C CA . LYS A 1 88 ? -9.308 -11.745 -3.205 1.00 95.81 88 LYS A CA 1
ATOM 692 C C . LYS A 1 88 ? -8.580 -12.448 -2.057 1.00 95.81 88 LYS A C 1
ATOM 694 O O . LYS A 1 88 ? -9.086 -12.439 -0.940 1.00 95.81 88 LYS A O 1
ATOM 699 N N . HIS A 1 89 ? -7.409 -13.029 -2.326 1.00 97.50 89 HIS A N 1
ATOM 700 C CA . HIS A 1 89 ? -6.558 -13.647 -1.304 1.00 97.50 89 HIS A CA 1
ATOM 701 C C . HIS A 1 89 ? -6.060 -12.591 -0.317 1.00 97.50 89 HIS A C 1
ATOM 703 O O . HIS A 1 89 ? -6.303 -12.721 0.878 1.00 97.50 89 HIS A O 1
ATOM 709 N N . ALA A 1 90 ? -5.504 -11.485 -0.822 1.00 96.00 90 ALA A N 1
ATOM 710 C CA . ALA A 1 90 ? -5.022 -10.388 0.015 1.00 96.00 90 ALA A CA 1
ATOM 711 C C . ALA A 1 90 ? -6.135 -9.779 0.891 1.00 96.00 90 ALA A C 1
ATOM 713 O O . ALA A 1 90 ? -5.911 -9.475 2.064 1.00 96.00 90 ALA A O 1
ATOM 714 N N . GLN A 1 91 ? -7.349 -9.632 0.346 1.00 97.12 91 GLN A N 1
ATOM 715 C CA . GLN A 1 91 ? -8.508 -9.184 1.117 1.00 97.12 91 GLN A CA 1
ATOM 716 C C . GLN A 1 91 ? -8.866 -10.185 2.226 1.00 97.12 91 GLN A C 1
ATOM 718 O O . GLN A 1 91 ? -9.010 -9.778 3.378 1.00 97.12 91 GLN A O 1
ATOM 723 N N . ALA A 1 92 ? -8.972 -11.478 1.903 1.00 97.00 92 ALA A N 1
ATOM 724 C CA . ALA A 1 92 ? -9.293 -12.515 2.882 1.00 97.00 92 ALA A CA 1
ATOM 725 C C . ALA A 1 92 ? -8.227 -12.606 3.986 1.00 97.00 92 ALA A C 1
ATOM 727 O O . ALA A 1 92 ? -8.575 -12.650 5.165 1.00 97.00 92 ALA A O 1
ATOM 728 N N . GLN A 1 93 ? -6.940 -12.557 3.628 1.00 97.44 93 GLN A N 1
ATOM 729 C CA . GLN A 1 93 ? -5.836 -12.532 4.588 1.00 97.44 93 GLN A CA 1
ATOM 730 C C . GLN A 1 93 ? -5.956 -11.323 5.527 1.00 97.44 93 GLN A C 1
ATOM 732 O O . GLN A 1 93 ? -5.911 -11.492 6.743 1.00 97.44 93 GLN A O 1
ATOM 737 N N . SER A 1 94 ? -6.187 -10.119 4.993 1.00 96.06 94 SER A N 1
ATOM 738 C CA . SER A 1 94 ? -6.332 -8.908 5.812 1.00 96.06 94 SER A CA 1
ATOM 739 C C . SER A 1 94 ? -7.537 -8.976 6.761 1.00 96.06 94 SER A C 1
ATOM 741 O O . SER A 1 94 ? -7.425 -8.621 7.936 1.00 96.06 94 SER A O 1
ATOM 743 N N . GLU A 1 95 ? -8.684 -9.474 6.290 1.00 95.88 95 GLU A N 1
ATOM 744 C CA . GLU A 1 95 ? -9.885 -9.655 7.119 1.00 95.88 95 GLU A CA 1
ATOM 745 C C . GLU A 1 95 ? -9.670 -10.675 8.251 1.00 95.88 95 GLU A C 1
ATOM 747 O O . GLU A 1 95 ? -10.222 -10.511 9.352 1.00 95.88 95 GLU A O 1
ATOM 752 N N . LEU A 1 96 ? -8.856 -11.706 7.999 1.00 96.00 96 LEU A N 1
ATOM 753 C CA . LEU A 1 96 ? -8.449 -12.685 9.003 1.00 96.00 96 LEU A CA 1
ATOM 754 C C . LEU A 1 96 ? -7.463 -12.079 10.001 1.00 96.00 96 LEU A C 1
ATOM 756 O O . LEU A 1 96 ? -7.712 -12.180 11.198 1.00 96.00 96 LEU A O 1
ATOM 760 N N . GLU A 1 97 ? -6.421 -11.382 9.547 1.00 94.81 97 GLU A N 1
ATOM 761 C CA . GLU A 1 97 ? -5.417 -10.740 10.410 1.00 94.81 97 GLU A CA 1
ATOM 762 C C . GLU A 1 97 ? -6.041 -9.721 11.373 1.00 94.81 97 GLU A C 1
ATOM 764 O O . GLU A 1 97 ? -5.817 -9.793 12.584 1.00 94.81 97 GLU A O 1
ATOM 769 N N . ILE A 1 98 ? -6.911 -8.834 10.869 1.00 91.00 98 ILE A N 1
ATOM 770 C CA . ILE A 1 98 ? -7.679 -7.884 11.700 1.00 91.00 98 ILE A CA 1
ATOM 771 C C . ILE A 1 98 ? -8.510 -8.634 12.746 1.00 91.00 98 ILE A C 1
ATOM 773 O O . ILE A 1 98 ? -8.792 -8.131 13.833 1.00 91.00 98 ILE A O 1
ATOM 777 N N . GLY A 1 99 ? -8.938 -9.842 12.401 1.00 84.88 99 GLY A N 1
ATOM 778 C CA . GLY A 1 99 ? -9.790 -10.656 13.231 1.00 84.88 99 GLY A CA 1
ATOM 779 C C . GLY A 1 99 ? -9.125 -11.507 14.288 1.00 84.88 99 GLY A C 1
ATOM 780 O O . GLY A 1 99 ? -9.771 -11.823 15.289 1.00 84.88 99 GLY A O 1
ATOM 781 N N . ILE A 1 100 ? -7.886 -11.910 14.036 1.00 81.25 100 ILE A N 1
ATOM 782 C CA . ILE A 1 100 ? -7.073 -12.701 14.958 1.00 81.25 100 ILE A CA 1
ATOM 783 C C . ILE A 1 100 ? -6.542 -11.825 16.083 1.00 81.25 100 ILE A C 1
ATOM 785 O O . ILE A 1 100 ? -6.295 -12.346 17.167 1.00 81.25 100 ILE A O 1
ATOM 789 N N . TRP A 1 101 ? -6.442 -10.511 15.856 1.00 73.31 101 TRP A N 1
ATOM 790 C CA . TRP A 1 101 ? -6.112 -9.524 16.876 1.00 73.31 101 TRP A CA 1
ATOM 791 C C . TRP A 1 101 ? -7.216 -9.456 17.947 1.00 73.31 101 TRP A C 1
ATOM 793 O O . TRP A 1 101 ? -8.043 -8.547 18.000 1.00 73.31 101 TRP A O 1
ATOM 803 N N . SER A 1 102 ? -7.267 -10.469 18.807 1.00 61.84 102 SER A N 1
ATOM 804 C CA . SER A 1 102 ? -7.995 -10.427 20.062 1.00 61.84 102 SER A CA 1
ATOM 805 C C . SER A 1 102 ? -7.160 -9.608 21.030 1.00 61.84 102 SER A C 1
ATOM 807 O O . SER A 1 102 ? -5.991 -9.926 21.249 1.00 61.84 102 SER A O 1
ATOM 809 N N . GLN A 1 103 ? -7.758 -8.570 21.613 1.00 57.59 103 GLN A N 1
ATOM 810 C CA . GLN A 1 103 ? -7.157 -7.856 22.736 1.00 57.59 103 GLN A CA 1
ATOM 811 C C . GLN A 1 103 ? -6.671 -8.885 23.760 1.00 57.59 103 GLN A C 1
ATOM 813 O O . GLN A 1 103 ? -7.385 -9.848 24.057 1.00 57.59 103 GLN A O 1
ATOM 818 N N . SER A 1 104 ? -5.435 -8.718 24.237 1.00 51.00 104 SER A N 1
ATOM 819 C CA . SER A 1 104 ? -4.852 -9.618 25.226 1.00 51.00 104 SER A CA 1
ATOM 820 C C . SER A 1 104 ? -5.827 -9.800 26.387 1.00 51.00 104 SER A C 1
ATOM 822 O O . SER A 1 104 ? -6.499 -8.858 26.811 1.00 51.00 104 SER A O 1
ATOM 824 N N . VAL A 1 105 ? -5.950 -11.033 26.873 1.00 48.75 105 VAL A N 1
ATOM 825 C CA . VAL A 1 105 ? -6.827 -11.371 27.996 1.00 48.75 105 VAL A CA 1
ATOM 826 C C . VAL A 1 105 ? -6.321 -10.583 29.211 1.00 48.75 105 VAL A C 1
ATOM 828 O O . VAL A 1 105 ? -5.277 -10.911 29.764 1.00 48.75 105 VAL A O 1
ATOM 831 N N . GLY A 1 106 ? -6.984 -9.471 29.540 1.00 51.38 106 GLY A N 1
ATOM 832 C CA . GLY A 1 106 ? -6.512 -8.484 30.523 1.00 51.38 106 GLY A CA 1
ATOM 833 C C . GLY A 1 106 ? -6.516 -7.028 30.037 1.00 51.38 106 GLY A C 1
ATOM 834 O O . GLY A 1 106 ? -6.393 -6.115 30.851 1.00 51.38 106 GLY A O 1
ATOM 835 N N . GLY A 1 107 ? -6.712 -6.780 28.740 1.00 50.31 107 GLY A N 1
ATOM 836 C CA . GLY A 1 107 ? -7.024 -5.448 28.234 1.00 50.31 107 GLY A CA 1
ATOM 837 C C . GLY A 1 107 ? -8.403 -5.014 28.725 1.00 50.31 107 GLY A C 1
ATOM 838 O O . GLY A 1 107 ? -9.418 -5.542 28.276 1.00 50.31 107 GLY A O 1
ATOM 839 N N . VAL A 1 108 ? -8.452 -4.055 29.652 1.00 48.09 108 VAL A N 1
ATOM 840 C CA . VAL A 1 108 ? -9.701 -3.388 30.031 1.00 48.09 108 VAL A CA 1
ATOM 841 C C . VAL A 1 108 ? -10.203 -2.641 28.802 1.00 48.09 108 VAL A C 1
ATOM 843 O O . VAL A 1 108 ? -9.679 -1.588 28.437 1.00 48.09 108 VAL A O 1
ATOM 846 N N . VAL A 1 109 ? -11.216 -3.196 28.141 1.00 52.06 109 VAL A N 1
ATOM 847 C CA . VAL A 1 109 ? -11.997 -2.450 27.160 1.00 52.06 109 VAL A CA 1
ATOM 848 C C . VAL A 1 109 ? -12.760 -1.407 27.950 1.00 52.06 109 VAL A C 1
ATOM 850 O O . VAL A 1 109 ? -13.774 -1.701 28.578 1.00 52.06 109 VAL A O 1
ATOM 853 N N . ILE A 1 110 ? -12.246 -0.180 27.958 1.00 55.62 110 ILE A N 1
ATOM 854 C CA . ILE A 1 110 ? -13.033 0.981 28.357 1.00 55.62 110 ILE A CA 1
ATOM 855 C C . ILE A 1 110 ? -14.032 1.210 27.221 1.00 55.62 110 ILE A C 1
ATOM 857 O O . ILE A 1 110 ? -13.860 2.088 26.376 1.00 55.62 110 ILE A O 1
ATOM 861 N N . ASP A 1 111 ? -15.063 0.369 27.170 1.00 49.22 111 ASP A N 1
ATOM 862 C CA . ASP A 1 111 ? -16.289 0.690 26.460 1.00 49.22 111 ASP A CA 1
ATOM 863 C C . ASP A 1 111 ? -16.851 1.899 27.194 1.00 49.22 111 ASP A C 1
ATOM 865 O O . ASP A 1 111 ? -17.356 1.783 28.308 1.00 49.22 111 ASP A O 1
ATOM 869 N N . GLY A 1 112 ? -16.635 3.091 26.628 1.00 49.00 112 GLY A N 1
ATOM 870 C CA . GLY A 1 112 ? -17.044 4.354 27.231 1.00 49.00 112 GLY A CA 1
ATOM 871 C C . GLY A 1 112 ? -18.510 4.269 27.641 1.00 49.00 112 GLY A C 1
ATOM 872 O O . GLY A 1 112 ? -19.382 4.314 26.774 1.00 49.00 112 GLY A O 1
ATOM 873 N N . GLY A 1 113 ? -18.735 4.101 28.949 1.00 42.53 113 GLY A N 1
ATOM 874 C CA . GLY A 1 113 ? -19.948 3.575 29.568 1.00 42.53 113 GLY A CA 1
ATOM 875 C C . GLY A 1 113 ? -21.242 4.185 29.054 1.00 42.53 113 GLY A C 1
ATOM 876 O O . GLY A 1 113 ? -21.791 5.114 29.641 1.00 42.53 113 GLY A O 1
ATOM 877 N N . LYS A 1 114 ? -21.772 3.620 27.973 1.00 48.22 114 LYS A N 1
ATOM 878 C CA . LYS A 1 114 ? -23.191 3.694 27.675 1.00 48.22 114 LYS A CA 1
ATOM 879 C C . LYS A 1 114 ? -23.779 2.378 28.116 1.00 48.22 114 LYS A C 1
ATOM 881 O O . LYS A 1 114 ? -23.735 1.404 27.370 1.00 48.22 114 LYS A O 1
ATOM 886 N N . GLU A 1 115 ? 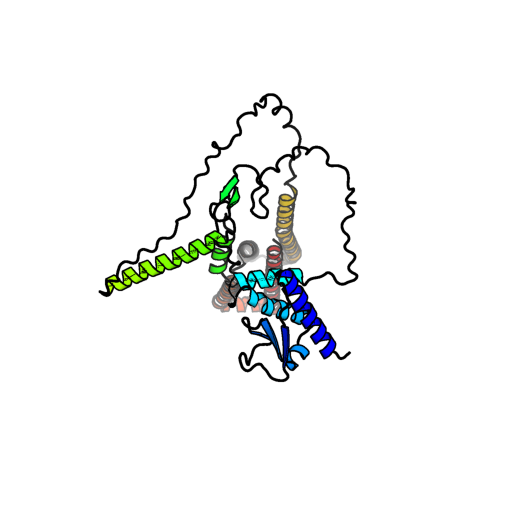-24.328 2.378 29.326 1.00 46.69 115 GLU A N 1
ATOM 887 C CA . GLU A 1 115 ? -25.348 1.414 29.704 1.00 46.69 115 GLU A CA 1
ATOM 888 C C . GLU A 1 115 ? -26.346 1.326 28.550 1.00 46.69 115 GLU A C 1
ATOM 890 O O . GLU A 1 115 ? -27.058 2.286 28.234 1.00 46.69 115 GLU A O 1
ATOM 895 N N . VAL A 1 116 ? -26.354 0.178 27.875 1.00 50.88 116 VAL A N 1
ATOM 896 C CA . VAL A 1 116 ? -27.422 -0.187 26.954 1.00 50.88 116 VAL A CA 1
ATOM 897 C C . VAL A 1 116 ? -28.614 -0.514 27.841 1.00 50.88 116 VAL A C 1
ATOM 899 O O . VAL A 1 116 ? -28.925 -1.668 28.116 1.00 50.88 116 VAL A O 1
ATOM 902 N N . THR A 1 117 ? -29.249 0.533 28.359 1.00 48.91 117 THR A N 1
ATOM 903 C CA . THR A 1 117 ? -30.572 0.426 28.947 1.00 48.91 117 THR A CA 1
ATOM 904 C C . THR A 1 117 ? -31.492 -0.043 27.830 1.00 48.91 117 THR A C 1
ATOM 906 O O . THR A 1 117 ? -31.690 0.637 26.821 1.00 48.91 117 THR A O 1
ATOM 909 N N . THR A 1 118 ? -32.026 -1.250 27.994 1.00 46.97 118 THR A N 1
ATOM 910 C CA . THR A 1 118 ? -33.128 -1.820 27.217 1.00 46.97 118 THR A CA 1
ATOM 911 C C . THR A 1 118 ? -34.404 -1.027 27.507 1.00 46.97 118 THR A C 1
ATOM 913 O O . THR A 1 118 ? -35.355 -1.534 28.096 1.00 46.97 118 THR A O 1
ATOM 916 N N . ALA A 1 119 ? -34.405 0.259 27.160 1.00 48.59 119 ALA A N 1
ATOM 917 C CA . ALA A 1 119 ? -35.588 1.094 27.175 1.00 48.59 119 ALA A CA 1
ATOM 918 C C . ALA A 1 119 ? -36.433 0.754 25.942 1.00 48.59 119 ALA A C 1
ATOM 920 O O . ALA A 1 119 ? -35.915 0.624 24.830 1.00 48.59 119 ALA A O 1
ATOM 921 N N . ALA A 1 120 ? -37.732 0.576 26.176 1.00 53.41 120 ALA A N 1
ATOM 922 C CA . ALA A 1 120 ? -38.742 0.273 25.173 1.00 53.41 120 ALA A CA 1
ATOM 923 C C . ALA A 1 120 ? -38.608 1.174 23.925 1.00 53.41 120 ALA A C 1
ATOM 925 O O . ALA A 1 120 ? -38.207 2.333 24.052 1.00 53.41 120 ALA A O 1
ATOM 926 N N . PRO A 1 121 ? -38.935 0.666 22.720 1.00 52.12 121 PRO A N 1
ATOM 927 C CA . PRO A 1 121 ? -38.706 1.367 21.462 1.00 52.12 121 PRO A CA 1
ATOM 928 C C . PRO A 1 121 ? -39.519 2.664 21.398 1.00 52.12 121 PRO A C 1
ATOM 930 O O . PRO A 1 121 ? -40.685 2.682 20.998 1.00 52.12 121 PRO A O 1
ATOM 933 N N . ASP A 1 122 ? -38.876 3.770 21.769 1.00 55.81 122 ASP A N 1
ATOM 934 C CA . ASP A 1 122 ? -39.362 5.116 21.507 1.00 55.81 122 ASP A CA 1
ATOM 935 C C . ASP A 1 122 ? -39.655 5.249 20.010 1.00 55.81 122 ASP A C 1
ATOM 937 O O . ASP A 1 122 ? -38.809 4.944 19.160 1.00 55.81 122 ASP A O 1
ATOM 941 N N . LYS A 1 123 ? -40.865 5.727 19.686 1.00 61.97 123 LYS A N 1
ATOM 942 C CA . LYS A 1 123 ? -41.300 6.038 18.315 1.00 61.97 123 LYS A CA 1
ATOM 943 C C . LYS A 1 123 ? -40.144 6.701 17.556 1.00 61.97 123 LYS A C 1
ATOM 945 O O . LYS A 1 123 ? -39.595 7.685 18.062 1.00 61.97 123 LYS A O 1
ATOM 950 N N . PRO A 1 124 ? -39.775 6.213 16.356 1.00 54.91 124 PRO A N 1
ATOM 951 C CA . PRO A 1 124 ? -38.560 6.632 15.672 1.00 54.91 124 PRO A CA 1
ATOM 952 C C . PRO A 1 124 ? -38.572 8.147 15.470 1.00 54.91 124 PRO A C 1
ATOM 954 O O . PRO A 1 124 ? -39.249 8.676 14.583 1.00 54.91 124 PRO A O 1
ATOM 957 N N . LYS A 1 125 ? -37.810 8.870 16.302 1.00 57.06 125 LYS A N 1
ATOM 958 C CA . LYS A 1 125 ? -37.518 10.287 16.084 1.00 57.06 125 LYS A CA 1
ATOM 959 C C . LYS A 1 125 ? -36.919 10.370 14.690 1.00 57.06 125 LYS A C 1
ATOM 961 O O . LYS A 1 125 ? -35.836 9.833 14.464 1.00 57.06 125 LYS A O 1
ATOM 966 N N . LYS A 1 126 ? -37.633 11.010 13.754 1.00 54.16 126 LYS A N 1
ATOM 967 C CA . LYS A 1 126 ? -37.178 11.256 12.378 1.00 54.16 126 LYS A CA 1
ATOM 968 C C . LYS A 1 126 ? -35.781 11.868 12.448 1.00 54.16 126 LYS A C 1
ATOM 970 O O . LYS A 1 126 ? -35.629 13.062 12.712 1.00 54.16 126 LYS A O 1
ATOM 975 N N . SER A 1 127 ? -34.755 11.033 12.292 1.00 58.84 127 SER A N 1
ATOM 976 C CA . SER A 1 127 ? -33.377 11.481 12.415 1.00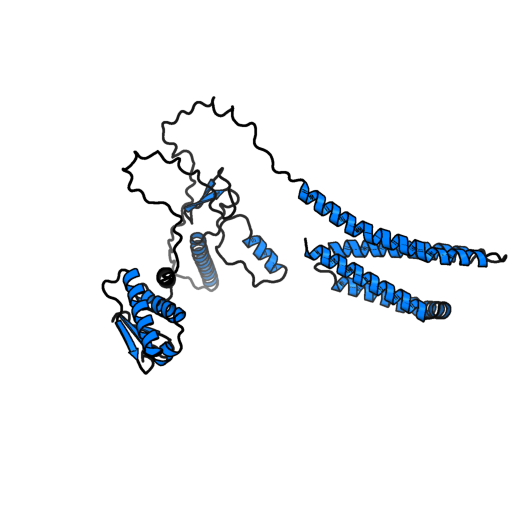 58.84 127 SER A CA 1
ATOM 977 C C . SER A 1 127 ? -33.157 12.524 11.326 1.00 58.84 127 SER A C 1
ATOM 979 O O . SER A 1 127 ? -33.462 12.302 10.151 1.00 58.84 127 SER A O 1
ATOM 981 N N . LYS A 1 128 ? -32.704 13.722 11.709 1.00 63.94 128 LYS A N 1
ATOM 982 C CA . LYS A 1 128 ? -32.329 14.742 10.729 1.00 63.94 128 LYS A CA 1
ATOM 983 C C . LYS A 1 128 ? -31.239 14.119 9.862 1.00 63.94 128 LYS A C 1
ATOM 985 O O . LYS A 1 128 ? -30.122 13.934 10.345 1.00 63.94 128 LYS A O 1
ATOM 990 N N . ARG A 1 129 ? -31.571 13.762 8.612 1.00 64.44 129 ARG A N 1
ATOM 991 C CA . ARG A 1 129 ? -30.617 13.191 7.651 1.00 64.44 129 ARG A CA 1
ATOM 992 C C . ARG A 1 129 ? -29.375 14.074 7.662 1.00 64.44 129 ARG A C 1
ATOM 994 O O . ARG A 1 129 ? -29.456 15.271 7.373 1.00 64.44 129 ARG A O 1
ATOM 1001 N N . ARG A 1 130 ? -28.239 13.505 8.077 1.00 69.75 130 ARG A N 1
ATOM 1002 C CA . ARG A 1 130 ? -26.972 14.237 8.147 1.00 69.75 130 ARG A CA 1
ATOM 1003 C C . ARG A 1 130 ? -26.712 14.819 6.759 1.00 69.75 130 ARG A C 1
ATOM 1005 O O . ARG A 1 130 ? -26.737 14.096 5.766 1.00 69.75 130 ARG A O 1
ATOM 1012 N N . LYS A 1 131 ? -26.542 16.142 6.681 1.00 75.06 131 LYS A N 1
ATOM 1013 C CA . LYS A 1 131 ? -26.255 16.827 5.414 1.00 75.06 131 LYS A CA 1
ATOM 1014 C C . LYS A 1 131 ? -25.002 16.192 4.810 1.00 75.06 131 LYS A C 1
ATOM 1016 O O . LYS A 1 131 ? -24.006 16.063 5.519 1.00 75.06 131 LYS A O 1
ATOM 1021 N N . LYS A 1 132 ? -25.064 15.804 3.533 1.00 88.25 132 LYS A N 1
ATOM 1022 C CA . LYS A 1 132 ? -23.920 15.236 2.807 1.00 88.25 132 LYS A CA 1
ATOM 1023 C C . LYS A 1 132 ? -22.742 16.224 2.874 1.00 88.25 132 LYS A C 1
ATOM 1025 O O . LYS A 1 132 ? -22.934 17.433 2.734 1.00 88.25 132 LYS A O 1
ATOM 1030 N N . ILE A 1 133 ? -21.548 15.712 3.154 1.00 94.75 133 ILE A N 1
ATOM 1031 C CA . ILE A 1 133 ? -20.283 16.462 3.211 1.00 94.75 133 ILE A CA 1
ATOM 1032 C C . ILE A 1 133 ? -19.401 15.917 2.084 1.00 94.75 133 ILE A C 1
ATOM 1034 O O . ILE A 1 133 ? -19.551 14.756 1.708 1.00 94.75 133 ILE A O 1
ATOM 1038 N N . CYS A 1 134 ? -18.522 16.749 1.524 1.00 95.69 134 CYS A N 1
ATOM 1039 C CA . CYS A 1 134 ? -17.484 16.284 0.607 1.00 95.69 134 CYS A CA 1
ATOM 1040 C C . CYS A 1 134 ? -16.704 15.114 1.232 1.00 95.69 134 CYS A C 1
ATOM 1042 O O . CYS A 1 134 ? -16.299 15.190 2.390 1.00 95.69 134 CYS A O 1
ATOM 1044 N N . SER A 1 135 ? -16.495 14.048 0.462 1.00 95.31 135 SER A N 1
ATOM 1045 C CA . SER A 1 135 ? -15.840 12.824 0.947 1.00 95.31 135 SER A CA 1
ATOM 1046 C C . SER A 1 135 ? -14.309 12.922 0.955 1.00 95.31 135 SER A C 1
ATOM 1048 O O . SER A 1 135 ? -13.643 12.013 1.439 1.00 95.31 135 SER A O 1
ATOM 1050 N N . HIS A 1 136 ? -13.732 14.003 0.419 1.00 94.88 136 HIS A N 1
ATOM 1051 C CA . HIS A 1 136 ? -12.287 14.227 0.445 1.00 94.88 136 HIS A CA 1
ATOM 1052 C C . HIS A 1 136 ? -11.822 14.530 1.875 1.00 94.88 136 HIS A C 1
ATOM 1054 O O . HIS A 1 136 ? -12.357 15.438 2.520 1.00 94.88 136 HIS A O 1
ATOM 1060 N N . HIS A 1 137 ? -10.806 13.803 2.358 1.00 83.12 137 HIS A N 1
ATOM 1061 C CA . HIS A 1 137 ? -10.209 14.032 3.674 1.00 83.12 137 HIS A CA 1
ATOM 1062 C C . HIS A 1 137 ? -9.825 15.518 3.799 1.00 83.12 137 HIS A C 1
ATOM 1064 O O . HIS A 1 137 ? -9.273 16.097 2.873 1.00 83.12 137 HIS A O 1
ATOM 1070 N N . LEU A 1 138 ? -10.192 16.189 4.892 1.00 89.12 138 LEU A N 1
ATOM 1071 C CA . LEU A 1 138 ? -10.016 17.643 5.119 1.00 89.12 138 LEU A CA 1
ATOM 1072 C C . LEU A 1 138 ? -11.032 18.588 4.444 1.00 89.12 138 LEU A C 1
ATOM 1074 O O . LEU A 1 138 ? -11.188 19.725 4.903 1.00 89.12 138 LEU A O 1
ATOM 1078 N N . CYS A 1 139 ? -11.796 18.163 3.436 1.00 93.00 139 CYS A N 1
ATOM 1079 C CA . CYS A 1 139 ? -12.784 19.044 2.810 1.00 93.00 139 CYS A CA 1
ATOM 1080 C C . CYS A 1 139 ? -14.122 19.026 3.572 1.00 93.00 139 CYS A C 1
ATOM 1082 O O . CYS A 1 139 ? -14.901 18.085 3.481 1.00 93.00 139 CYS A O 1
ATOM 1084 N N . LYS A 1 140 ? -14.455 20.112 4.283 1.00 94.38 140 LYS A N 1
ATOM 1085 C CA . LYS A 1 140 ? -15.732 20.243 5.027 1.00 94.38 140 LYS A CA 1
ATOM 1086 C C . LYS A 1 140 ? -16.856 20.925 4.228 1.00 94.38 140 LYS A C 1
ATOM 1088 O O . LYS A 1 140 ? -17.872 21.325 4.805 1.00 94.38 140 LYS A O 1
ATOM 1093 N N . LYS A 1 141 ? -16.695 21.088 2.908 1.00 95.88 141 LYS A N 1
ATOM 1094 C CA . LYS A 1 141 ? -17.696 21.741 2.046 1.00 95.88 141 LYS A CA 1
ATOM 1095 C C . LYS A 1 141 ? -18.981 20.901 1.990 1.00 95.88 141 LYS A C 1
ATOM 1097 O O . LYS A 1 141 ? -18.938 19.679 1.874 1.00 95.88 141 LYS A O 1
ATOM 1102 N N . ARG A 1 142 ? -20.133 21.576 2.086 1.00 94.62 142 ARG A N 1
ATOM 1103 C CA . ARG A 1 142 ? -21.484 20.965 2.092 1.00 94.62 142 ARG A CA 1
ATOM 1104 C C . ARG A 1 142 ? -22.367 21.385 0.914 1.00 94.62 142 ARG A C 1
ATOM 1106 O O . ARG A 1 142 ? -23.451 20.842 0.747 1.00 94.62 142 ARG A O 1
ATOM 1113 N N . LYS A 1 143 ? -21.948 22.392 0.145 1.00 94.06 143 LYS A N 1
ATOM 1114 C CA . LYS A 1 143 ? -22.687 22.937 -1.004 1.00 94.06 143 LYS A CA 1
ATOM 1115 C C . LYS A 1 143 ? -21.978 22.553 -2.301 1.00 94.06 143 LYS A C 1
ATOM 1117 O O . LYS A 1 143 ? -20.757 22.411 -2.292 1.00 94.06 143 LYS A O 1
ATOM 1122 N N . GLY A 1 144 ? -22.739 22.424 -3.390 1.00 93.31 144 GLY A N 1
ATOM 1123 C CA . GLY A 1 144 ? -22.196 22.132 -4.722 1.00 93.31 144 GLY A CA 1
ATOM 1124 C C . GLY A 1 144 ? -21.458 20.797 -4.784 1.00 93.31 144 GLY A C 1
ATOM 1125 O O . GLY A 1 144 ? -20.382 20.720 -5.373 1.00 93.31 144 GLY A O 1
ATOM 1126 N N . LEU A 1 145 ? -21.993 19.785 -4.096 1.00 95.88 145 LEU A N 1
ATOM 1127 C CA . LEU A 1 145 ? -21.476 18.428 -4.189 1.00 95.88 145 LEU A CA 1
ATOM 1128 C C . LEU A 1 145 ? -21.934 17.812 -5.514 1.00 95.88 145 LEU A C 1
ATOM 1130 O O . LEU A 1 145 ? -23.035 18.091 -5.966 1.00 95.88 145 LEU A O 1
ATOM 1134 N N . GLN A 1 146 ? -21.093 16.984 -6.109 1.00 95.44 146 GLN A N 1
ATOM 1135 C CA . GLN A 1 146 ? -21.318 16.201 -7.316 1.00 95.44 146 GLN A CA 1
ATOM 1136 C C . GLN A 1 146 ? -20.990 14.742 -7.001 1.00 95.44 146 GLN A C 1
ATOM 1138 O O . GLN A 1 146 ? -20.201 14.460 -6.097 1.00 95.44 146 GLN A O 1
ATOM 1143 N N . PHE A 1 147 ? -21.640 13.820 -7.700 1.00 94.69 147 PHE A N 1
ATOM 1144 C CA . PHE A 1 147 ? -21.464 12.385 -7.512 1.00 94.69 147 PHE A CA 1
ATOM 1145 C C . PHE A 1 147 ? -20.399 11.867 -8.481 1.00 94.69 147 PHE A C 1
ATOM 1147 O O . PHE A 1 147 ? -20.481 12.134 -9.677 1.00 94.69 147 PHE A O 1
ATOM 1154 N N . CYS A 1 148 ? -19.390 11.161 -7.975 1.00 94.75 148 CYS A N 1
ATOM 1155 C CA . CYS A 1 148 ? -18.393 10.509 -8.820 1.00 94.75 148 CYS A CA 1
ATOM 1156 C C . CYS A 1 148 ? -18.967 9.198 -9.375 1.00 94.75 148 CYS A C 1
ATOM 1158 O O . CYS A 1 148 ? -19.346 8.330 -8.595 1.00 94.75 148 CYS A O 1
ATOM 1160 N N . ALA A 1 149 ? -18.982 9.038 -10.702 1.00 94.06 149 ALA A N 1
ATOM 1161 C CA . ALA A 1 149 ? -19.510 7.844 -11.372 1.00 94.06 149 ALA A CA 1
ATOM 1162 C C . ALA A 1 149 ? -18.697 6.563 -11.103 1.00 94.06 149 ALA A C 1
ATOM 1164 O O . ALA A 1 149 ? -19.217 5.470 -11.269 1.00 94.06 149 ALA A O 1
ATOM 1165 N N . TYR A 1 150 ? -17.435 6.699 -10.684 1.00 93.62 150 TYR A N 1
ATOM 1166 C CA . TYR A 1 150 ? -16.528 5.568 -10.485 1.00 93.62 150 TYR A CA 1
ATOM 1167 C C . TYR A 1 150 ? -16.556 5.029 -9.048 1.00 93.62 150 TYR A C 1
ATOM 1169 O O . TYR A 1 150 ? -16.657 3.829 -8.846 1.00 93.62 150 TYR A O 1
ATOM 1177 N N . CYS A 1 151 ? -16.453 5.900 -8.033 1.00 93.50 151 CYS A N 1
ATOM 1178 C CA . CYS A 1 151 ? -16.408 5.480 -6.622 1.00 93.50 151 CYS A CA 1
ATOM 1179 C C . CYS A 1 151 ? -17.698 5.744 -5.838 1.00 93.50 151 CYS A C 1
ATOM 1181 O O . CYS A 1 151 ? -17.717 5.540 -4.625 1.00 93.50 151 CYS A O 1
ATOM 1183 N N . GLU A 1 152 ? -18.740 6.253 -6.500 1.00 94.69 152 GLU A N 1
ATOM 1184 C CA . GLU A 1 152 ? -20.076 6.474 -5.934 1.00 94.69 152 GLU A CA 1
ATOM 1185 C C . GLU A 1 152 ? -20.120 7.388 -4.692 1.00 94.69 152 GLU A C 1
ATOM 1187 O O . GLU A 1 152 ? -20.996 7.302 -3.827 1.00 94.69 152 GLU A O 1
ATOM 1192 N N . ARG A 1 153 ? -19.158 8.308 -4.583 1.00 94.81 153 ARG A N 1
ATOM 1193 C CA . ARG A 1 153 ? -19.045 9.259 -3.465 1.00 94.81 153 ARG A CA 1
ATOM 1194 C C . ARG A 1 153 ? -19.344 10.690 -3.905 1.00 94.81 153 ARG A C 1
ATOM 1196 O O . ARG A 1 153 ? -19.232 11.043 -5.077 1.00 94.81 153 ARG A O 1
ATOM 1203 N N . PHE A 1 154 ? -19.727 11.533 -2.942 1.00 95.62 154 PHE A N 1
ATOM 1204 C CA . PHE A 1 154 ? -20.026 12.950 -3.174 1.00 95.62 154 PHE A CA 1
ATOM 1205 C C . PHE A 1 154 ? -18.798 13.833 -2.913 1.00 95.62 154 PHE A C 1
ATOM 1207 O O . PHE A 1 154 ? -18.211 13.770 -1.827 1.00 95.62 154 PHE A O 1
ATOM 1214 N N . PHE A 1 155 ? -18.460 14.709 -3.861 1.00 96.88 155 PHE A N 1
ATOM 1215 C CA . PHE A 1 155 ? -17.315 15.627 -3.800 1.00 96.88 155 PHE A CA 1
ATOM 1216 C C . PHE A 1 155 ? -17.699 17.034 -4.251 1.00 96.88 155 PHE A C 1
ATOM 1218 O O . PHE A 1 155 ? -18.595 17.197 -5.064 1.00 96.88 155 PHE A O 1
ATOM 1225 N N . CYS A 1 156 ? -17.042 18.078 -3.748 1.00 96.31 156 CYS A N 1
ATOM 1226 C CA . CYS A 1 156 ? -17.226 19.426 -4.300 1.00 96.31 156 CYS A CA 1
ATOM 1227 C C . CYS A 1 156 ? -16.515 19.584 -5.656 1.00 96.31 156 CYS A C 1
ATOM 1229 O O . CYS A 1 156 ? -15.637 18.789 -5.976 1.00 96.31 156 CYS A O 1
ATOM 1231 N N . LYS A 1 157 ? -16.808 20.666 -6.391 1.00 96.25 157 LYS A N 1
ATOM 1232 C CA . LYS A 1 157 ? -16.207 20.980 -7.707 1.00 96.25 157 LYS A CA 1
ATOM 1233 C C . LYS A 1 157 ? -14.673 20.861 -7.778 1.00 96.25 157 LYS A C 1
ATOM 1235 O O . LYS A 1 157 ? -14.147 20.455 -8.798 1.00 96.25 157 LYS A O 1
ATOM 1240 N N . GLU A 1 158 ? -13.958 21.178 -6.699 1.00 96.19 158 GLU A N 1
ATOM 1241 C CA . GLU A 1 158 ? -12.487 21.064 -6.638 1.00 96.19 158 GLU A CA 1
ATOM 1242 C C . GLU A 1 158 ? -11.981 19.621 -6.480 1.00 96.19 158 GLU A C 1
ATOM 1244 O O . GLU A 1 158 ? -10.866 19.321 -6.878 1.00 96.19 158 GLU A O 1
ATOM 1249 N N . HIS A 1 159 ? -12.780 18.720 -5.900 1.00 96.56 159 HIS A N 1
ATOM 1250 C CA . HIS A 1 159 ? -12.358 17.355 -5.557 1.00 96.56 159 HIS A CA 1
ATOM 1251 C C . HIS A 1 159 ? -13.097 16.281 -6.369 1.00 96.56 159 HIS A C 1
ATOM 1253 O O . HIS A 1 159 ? -12.894 15.096 -6.135 1.00 96.56 159 HIS A O 1
ATOM 1259 N N . ILE A 1 160 ? -13.982 16.656 -7.300 1.00 96.56 160 ILE A N 1
ATOM 1260 C CA . ILE A 1 160 ? -14.764 15.699 -8.100 1.00 96.56 160 ILE A CA 1
ATOM 1261 C C . ILE A 1 160 ? -13.914 14.955 -9.132 1.00 96.56 160 ILE A C 1
ATOM 1263 O O . ILE A 1 160 ? -14.245 13.828 -9.486 1.00 96.56 160 ILE A O 1
ATOM 1267 N N . LYS A 1 161 ? -12.807 15.555 -9.587 1.00 96.06 161 LYS A N 1
ATOM 1268 C CA . LYS A 1 161 ? -11.919 14.943 -10.575 1.00 96.06 161 LYS A CA 1
ATOM 1269 C C . LYS A 1 161 ? -11.309 13.653 -9.998 1.00 96.06 161 LYS A C 1
ATOM 1271 O O . LYS A 1 161 ? -10.681 13.720 -8.940 1.00 96.06 161 LYS A O 1
ATOM 1276 N N . PRO A 1 162 ? -11.517 12.486 -10.628 1.00 95.25 162 PRO A N 1
ATOM 1277 C CA . PRO A 1 162 ? -10.937 11.245 -10.144 1.00 95.25 162 PRO A CA 1
ATOM 1278 C C . PRO A 1 162 ? -9.442 11.207 -10.485 1.00 95.25 162 PRO A C 1
ATOM 1280 O O . PRO A 1 162 ? -9.046 11.438 -11.628 1.00 95.25 162 PRO A O 1
ATOM 1283 N N . ASN A 1 163 ? -8.622 10.901 -9.485 1.00 93.75 163 ASN A N 1
ATOM 1284 C CA . ASN A 1 163 ? -7.179 10.733 -9.606 1.00 93.75 163 ASN A CA 1
ATOM 1285 C C . ASN A 1 163 ? -6.802 9.276 -9.314 1.00 93.75 163 ASN A C 1
ATOM 1287 O O . ASN A 1 163 ? -7.482 8.573 -8.558 1.00 93.75 163 ASN A O 1
ATOM 1291 N N . SER A 1 164 ? -5.687 8.841 -9.902 1.00 89.94 164 SER A N 1
ATOM 1292 C CA . SER A 1 164 ? -5.071 7.545 -9.613 1.00 89.94 164 SER A CA 1
ATOM 1293 C C . SER A 1 164 ? -4.733 7.439 -8.115 1.00 89.94 164 SER A C 1
ATOM 1295 O O . SER A 1 164 ? -4.092 8.349 -7.587 1.00 89.94 164 SER A O 1
ATOM 1297 N N . PRO A 1 165 ? -5.105 6.350 -7.414 1.00 89.12 165 PRO A N 1
ATOM 1298 C CA . PRO A 1 165 ? -4.778 6.101 -6.009 1.00 89.12 165 PRO A CA 1
ATOM 1299 C C . PRO A 1 165 ? -3.318 5.636 -5.840 1.00 89.12 165 PRO A C 1
ATOM 1301 O O . PRO A 1 165 ? -3.015 4.808 -4.987 1.00 89.12 165 PRO A O 1
ATOM 1304 N N . THR A 1 166 ? -2.408 6.102 -6.692 1.00 86.19 166 THR A N 1
ATOM 1305 C CA . THR A 1 166 ? -0.986 5.768 -6.598 1.00 86.19 166 THR A CA 1
ATOM 1306 C C . THR A 1 166 ? -0.383 6.417 -5.364 1.00 86.19 166 THR A C 1
ATOM 1308 O O . THR A 1 166 ? -0.773 7.525 -4.990 1.00 86.19 166 THR A O 1
ATOM 1311 N N . LEU A 1 167 ? 0.592 5.748 -4.749 1.00 86.00 167 LEU A N 1
ATOM 1312 C CA . LEU A 1 167 ? 1.391 6.349 -3.688 1.00 86.00 167 LEU A CA 1
ATOM 1313 C C . LEU A 1 167 ? 2.102 7.610 -4.208 1.00 86.00 167 LEU A C 1
ATOM 1315 O O . LEU A 1 167 ? 2.364 7.716 -5.414 1.00 86.00 167 LEU A O 1
ATOM 1319 N N . PRO A 1 168 ? 2.412 8.572 -3.323 1.00 83.69 168 PRO A N 1
ATOM 1320 C CA . PRO A 1 168 ? 3.224 9.712 -3.704 1.00 83.69 168 PRO A CA 1
ATOM 1321 C C . PRO A 1 168 ? 4.549 9.214 -4.307 1.00 83.69 168 PRO A C 1
ATOM 1323 O O . PRO A 1 168 ? 5.147 8.280 -3.770 1.00 83.69 168 PRO A O 1
ATOM 1326 N N . PRO A 1 169 ? 5.019 9.805 -5.415 1.00 83.50 169 PRO A N 1
ATOM 1327 C CA . PRO A 1 169 ? 6.233 9.378 -6.107 1.00 83.50 169 PRO A CA 1
ATOM 1328 C C . PRO A 1 169 ? 7.498 9.810 -5.340 1.00 83.50 169 PRO A C 1
ATOM 1330 O O . PRO A 1 169 ? 8.256 10.661 -5.806 1.00 83.50 169 PRO A O 1
ATOM 1333 N N . PHE A 1 170 ? 7.722 9.234 -4.155 1.00 83.75 170 PHE A N 1
ATOM 1334 C CA . PHE A 1 170 ? 8.819 9.585 -3.243 1.00 83.75 170 PHE A CA 1
ATOM 1335 C C . PHE A 1 170 ? 10.216 9.296 -3.809 1.00 83.75 170 PHE A C 1
ATOM 1337 O O . PHE A 1 170 ? 11.187 9.909 -3.376 1.00 83.75 170 PHE A O 1
ATOM 1344 N N . GLU A 1 171 ? 10.319 8.391 -4.782 1.00 80.56 171 GLU A N 1
ATOM 1345 C CA . GLU A 1 171 ? 11.591 7.966 -5.379 1.00 80.56 171 GLU A CA 1
ATOM 1346 C C . GLU A 1 171 ? 12.275 9.064 -6.203 1.00 80.56 171 GLU A C 1
ATOM 1348 O O . GLU A 1 171 ? 13.492 9.054 -6.378 1.00 80.56 171 GLU A O 1
ATOM 1353 N N . TYR A 1 172 ? 11.517 10.038 -6.711 1.00 78.31 172 TYR A N 1
ATOM 1354 C CA . TYR A 1 172 ? 12.068 11.051 -7.602 1.00 78.31 172 TYR A CA 1
ATOM 1355 C C . TYR A 1 172 ? 12.534 12.272 -6.810 1.00 78.31 172 TYR A C 1
ATOM 1357 O O . TYR A 1 172 ? 11.734 13.088 -6.355 1.00 78.31 172 TYR A O 1
ATOM 1365 N N . GLN A 1 173 ? 13.849 12.445 -6.700 1.00 84.50 173 GLN A N 1
ATOM 1366 C CA . GLN A 1 173 ? 14.446 13.704 -6.258 1.00 84.50 173 GLN A CA 1
ATOM 1367 C C . GLN A 1 173 ? 14.584 14.684 -7.442 1.00 84.50 173 GLN A C 1
ATOM 1369 O O . GLN A 1 173 ? 14.591 14.298 -8.611 1.00 84.50 173 GLN A O 1
ATOM 1374 N N . GLY A 1 174 ? 14.672 15.987 -7.162 1.00 88.44 174 GLY A N 1
ATOM 1375 C CA . GLY A 1 174 ? 14.925 17.013 -8.184 1.00 88.44 174 GLY A CA 1
ATOM 1376 C C . GLY A 1 174 ? 13.676 17.678 -8.784 1.00 88.44 174 GLY A C 1
ATOM 1377 O O . GLY A 1 174 ? 12.673 17.900 -8.104 1.00 88.44 174 GLY A O 1
ATOM 1378 N N . VAL A 1 175 ? 13.774 18.130 -10.040 1.00 87.31 175 VAL A N 1
ATOM 1379 C CA . VAL A 1 175 ? 12.705 18.893 -10.725 1.00 87.31 175 VAL A CA 1
ATOM 1380 C C . VAL A 1 175 ? 11.542 17.982 -11.120 1.00 87.31 175 VAL A C 1
ATOM 1382 O O . VAL A 1 175 ? 10.392 18.315 -10.855 1.00 87.31 175 VAL A O 1
ATOM 1385 N N . ILE A 1 176 ? 11.846 16.802 -11.669 1.00 83.75 176 ILE A N 1
ATOM 1386 C CA . ILE A 1 176 ? 10.845 15.819 -12.112 1.00 83.75 176 ILE A CA 1
ATOM 1387 C C . ILE A 1 176 ? 9.998 15.333 -10.930 1.00 83.75 176 ILE A C 1
ATOM 1389 O O . ILE A 1 176 ? 8.778 15.248 -11.039 1.00 83.75 176 ILE A O 1
ATOM 1393 N N . GLY A 1 177 ? 10.630 15.080 -9.780 1.00 86.56 177 GLY A N 1
ATOM 1394 C CA . GLY A 1 177 ? 9.923 14.701 -8.559 1.00 86.56 177 GLY A CA 1
ATOM 1395 C C . GLY A 1 177 ? 8.956 15.767 -8.060 1.00 86.56 177 GLY A C 1
ATOM 1396 O O . GLY A 1 177 ? 7.833 15.447 -7.684 1.00 86.56 177 GLY A O 1
ATOM 1397 N N . ARG A 1 178 ? 9.349 17.046 -8.128 1.00 86.44 178 ARG A N 1
ATOM 1398 C CA . ARG A 1 178 ? 8.464 18.164 -7.774 1.00 86.44 178 ARG A CA 1
ATOM 1399 C C . ARG A 1 178 ? 7.239 18.240 -8.674 1.00 86.44 178 ARG A C 1
ATOM 1401 O O . ARG A 1 178 ? 6.140 18.296 -8.142 1.00 86.44 178 ARG A O 1
ATOM 1408 N N . ILE A 1 179 ? 7.429 18.164 -9.992 1.00 85.75 179 ILE A N 1
ATOM 1409 C CA . ILE A 1 179 ? 6.324 18.205 -10.963 1.00 85.75 179 ILE A CA 1
ATOM 1410 C C . ILE A 1 179 ? 5.346 17.054 -10.694 1.00 85.75 179 ILE A C 1
ATOM 1412 O O . ILE A 1 179 ? 4.155 17.281 -10.520 1.00 85.75 179 ILE A O 1
ATOM 1416 N N . ARG A 1 180 ? 5.854 15.824 -10.539 1.00 84.81 180 ARG A N 1
ATOM 1417 C CA . ARG A 1 180 ? 5.003 14.655 -10.261 1.00 84.81 180 ARG A CA 1
ATOM 1418 C C . ARG A 1 180 ? 4.291 14.734 -8.909 1.00 84.81 180 ARG A C 1
ATOM 1420 O O . ARG A 1 180 ? 3.160 14.273 -8.789 1.00 84.81 180 ARG A O 1
ATOM 1427 N N . MET A 1 181 ? 4.935 15.301 -7.890 1.00 87.31 181 MET A N 1
ATOM 1428 C CA . MET A 1 181 ? 4.304 15.543 -6.590 1.00 87.31 181 MET A CA 1
ATOM 1429 C C . MET A 1 181 ? 3.213 16.610 -6.671 1.00 87.31 181 MET A C 1
ATOM 1431 O O . MET A 1 181 ? 2.210 16.502 -5.971 1.00 87.31 181 MET A O 1
ATOM 1435 N N . GLU A 1 182 ? 3.396 17.634 -7.497 1.00 88.12 182 GLU A N 1
ATOM 1436 C CA . GLU A 1 182 ? 2.420 18.704 -7.699 1.00 88.12 182 GLU A CA 1
ATOM 1437 C C . GLU A 1 182 ? 1.195 18.194 -8.465 1.00 88.12 182 GLU A C 1
ATOM 1439 O O . GLU A 1 182 ? 0.068 18.424 -8.027 1.00 88.12 182 GLU A O 1
ATOM 1444 N N . ASP A 1 183 ? 1.412 17.369 -9.492 1.00 84.12 183 ASP A N 1
ATOM 1445 C CA . ASP A 1 183 ? 0.349 16.637 -10.187 1.00 84.12 183 ASP A CA 1
ATOM 1446 C C . ASP A 1 183 ? -0.410 15.699 -9.236 1.00 84.12 183 ASP A C 1
ATOM 1448 O O . ASP A 1 183 ? -1.642 15.660 -9.243 1.00 84.12 183 ASP A O 1
ATOM 1452 N N . TRP A 1 184 ? 0.310 14.976 -8.367 1.00 85.19 184 TRP A N 1
ATOM 1453 C CA . TRP A 1 184 ? -0.289 14.083 -7.367 1.00 85.19 184 TRP A CA 1
ATOM 1454 C C . TRP A 1 184 ? -1.121 14.844 -6.322 1.00 85.19 184 TRP A C 1
ATOM 1456 O O . TRP A 1 184 ? -2.187 14.380 -5.917 1.00 85.19 184 TRP A O 1
ATOM 1466 N N . ARG A 1 185 ? -0.659 16.032 -5.907 1.00 87.00 185 ARG A N 1
ATOM 1467 C CA . ARG A 1 185 ? -1.371 16.944 -4.988 1.00 87.00 185 ARG A CA 1
ATOM 1468 C C . ARG A 1 185 ? -2.468 17.760 -5.672 1.00 87.00 185 ARG A C 1
ATOM 1470 O O . ARG A 1 185 ? -3.164 18.514 -4.987 1.00 87.00 185 ARG A O 1
ATOM 1477 N N . GLY A 1 186 ? -2.595 17.650 -6.992 1.00 88.06 186 GLY A N 1
ATOM 1478 C CA . GLY A 1 186 ? -3.549 18.408 -7.780 1.00 88.06 186 GLY A CA 1
ATOM 1479 C C . GLY A 1 186 ? -5.000 18.200 -7.323 1.00 88.06 186 GLY A C 1
ATOM 1480 O O . GLY A 1 186 ? -5.325 17.211 -6.659 1.00 88.06 186 GLY A O 1
ATOM 1481 N N . PRO A 1 187 ? -5.906 19.125 -7.685 1.00 92.12 187 PRO A N 1
ATOM 1482 C CA . PRO A 1 187 ? -7.318 19.031 -7.327 1.00 92.12 187 PRO A CA 1
ATOM 1483 C C . PRO A 1 187 ? -7.925 17.703 -7.809 1.00 92.12 187 PRO A C 1
ATOM 1485 O O . PRO A 1 187 ? -7.803 17.342 -8.982 1.00 92.12 187 PRO A O 1
ATOM 1488 N N . GLY A 1 188 ? -8.582 16.974 -6.905 1.00 93.62 188 GLY A N 1
ATOM 1489 C CA . GLY A 1 188 ? -9.239 15.703 -7.206 1.00 93.62 188 GLY A CA 1
ATOM 1490 C C . GLY A 1 188 ? -9.462 14.826 -5.976 1.00 93.62 188 GLY A C 1
ATOM 1491 O O . GLY A 1 188 ? -9.406 15.301 -4.843 1.00 93.62 188 GLY A O 1
ATOM 1492 N N . HIS A 1 189 ? -9.751 13.545 -6.193 1.00 94.62 189 HIS A N 1
ATOM 1493 C CA . HIS A 1 189 ? -9.818 12.531 -5.140 1.00 94.62 189 HIS A CA 1
ATOM 1494 C C . HIS A 1 189 ? -9.222 11.208 -5.617 1.00 94.62 189 HIS A C 1
ATOM 1496 O O . HIS A 1 189 ? -9.365 10.840 -6.781 1.00 94.62 189 HIS A O 1
ATOM 1502 N N . ALA A 1 190 ? -8.600 10.463 -4.704 1.00 93.75 190 ALA A N 1
ATOM 1503 C CA . ALA A 1 190 ? -8.168 9.101 -4.985 1.00 93.75 190 ALA A CA 1
ATOM 1504 C C . ALA A 1 190 ? -9.393 8.220 -5.262 1.00 93.75 190 ALA A C 1
ATOM 1506 O O . ALA A 1 190 ? -10.289 8.096 -4.420 1.00 93.75 190 ALA A O 1
ATOM 1507 N N . CYS A 1 191 ? -9.435 7.632 -6.454 1.00 95.06 191 CYS A N 1
ATOM 1508 C CA . CYS A 1 191 ? -10.569 6.858 -6.929 1.00 95.06 191 CYS A CA 1
ATOM 1509 C C . CYS A 1 191 ? -10.093 5.475 -7.398 1.00 95.06 191 CYS A C 1
ATOM 1511 O O . CYS A 1 191 ? -9.714 5.332 -8.560 1.00 95.06 191 CYS A O 1
ATOM 1513 N N . PRO A 1 192 ? -10.087 4.452 -6.521 1.00 92.19 192 PRO A N 1
ATOM 1514 C CA . PRO A 1 192 ? -9.602 3.122 -6.887 1.00 92.19 192 PRO A CA 1
ATOM 1515 C C . PRO A 1 192 ? -10.284 2.509 -8.117 1.00 92.19 192 PRO A C 1
ATOM 1517 O O . PRO A 1 192 ? -9.560 2.131 -9.032 1.00 92.19 192 PRO A O 1
ATOM 1520 N N . PRO A 1 193 ? -11.626 2.543 -8.254 1.00 90.81 193 PRO A N 1
ATOM 1521 C CA . PRO A 1 193 ? -12.280 1.997 -9.447 1.00 90.81 193 PRO A CA 1
ATOM 1522 C C . PRO A 1 193 ? -11.894 2.718 -10.751 1.00 90.81 193 PRO A C 1
ATOM 1524 O O . PRO A 1 193 ? -11.898 2.128 -11.827 1.00 90.81 193 PRO A O 1
ATOM 1527 N N . TYR A 1 194 ? -11.535 4.005 -10.676 1.00 92.50 194 TYR A N 1
ATOM 1528 C CA . TYR A 1 194 ? -11.070 4.758 -11.844 1.00 92.50 194 TYR A CA 1
ATOM 1529 C C . TYR A 1 194 ? -9.677 4.312 -12.306 1.00 92.50 194 TYR A C 1
ATOM 1531 O O . TYR A 1 194 ? -9.367 4.387 -13.493 1.00 92.50 194 TYR A O 1
ATOM 1539 N N . TYR A 1 195 ? -8.834 3.830 -11.391 1.00 89.31 195 TYR A N 1
ATOM 1540 C CA . TYR A 1 195 ? -7.517 3.305 -11.741 1.00 89.31 195 TYR A CA 1
ATOM 1541 C C . TYR A 1 195 ? -7.608 2.055 -12.606 1.00 89.31 195 TYR A C 1
ATOM 1543 O O . TYR A 1 195 ? -6.905 1.956 -13.610 1.00 89.31 195 TYR A O 1
ATOM 1551 N N . ASP A 1 196 ? -8.517 1.146 -12.260 1.00 85.75 196 ASP A N 1
ATOM 1552 C CA . ASP A 1 196 ? -8.752 -0.072 -13.034 1.00 85.75 196 ASP A CA 1
ATOM 1553 C C . ASP A 1 196 ? -9.211 0.277 -14.454 1.00 85.75 196 ASP A C 1
ATOM 1555 O O . ASP A 1 196 ? -8.672 -0.241 -15.433 1.00 85.75 196 ASP A O 1
ATOM 1559 N N . TYR A 1 197 ? -10.116 1.254 -14.581 1.00 89.50 197 TYR A N 1
ATOM 1560 C CA . TYR A 1 197 ? -10.512 1.804 -15.880 1.00 89.50 197 TYR A CA 1
ATOM 1561 C C . TYR A 1 197 ? -9.321 2.383 -16.663 1.00 89.50 197 TYR A C 1
ATOM 1563 O O . TYR A 1 197 ? -9.166 2.091 -17.851 1.00 89.50 197 TYR A O 1
ATOM 1571 N N . LEU A 1 198 ? -8.445 3.163 -16.018 1.00 89.62 198 LEU A N 1
ATOM 1572 C CA . LEU A 1 198 ? -7.246 3.704 -16.670 1.00 89.62 198 LEU A CA 1
ATOM 1573 C C . LEU A 1 198 ? -6.299 2.601 -17.161 1.00 89.62 198 LEU A C 1
ATOM 1575 O O . LEU A 1 198 ? -5.711 2.746 -18.234 1.00 89.62 198 LEU A O 1
ATOM 1579 N N . GLN A 1 199 ? -6.144 1.509 -16.409 1.00 88.38 199 GLN A N 1
ATOM 1580 C CA . GLN A 1 199 ? -5.303 0.377 -16.808 1.00 88.38 199 GLN A CA 1
ATOM 1581 C C . GLN A 1 199 ? -5.878 -0.368 -18.015 1.00 88.38 199 GLN A C 1
ATOM 1583 O O . GLN A 1 199 ? -5.131 -0.696 -18.941 1.00 88.38 199 GLN A O 1
ATOM 1588 N N . ILE A 1 200 ? -7.196 -0.586 -18.038 1.00 88.38 200 ILE A N 1
ATOM 1589 C CA . ILE A 1 200 ? -7.894 -1.185 -19.184 1.00 88.38 200 ILE A CA 1
ATOM 1590 C C . ILE A 1 200 ? -7.706 -0.301 -20.420 1.00 88.38 200 ILE A C 1
ATOM 1592 O O . ILE A 1 200 ? -7.197 -0.770 -21.437 1.00 88.38 200 ILE A O 1
ATOM 1596 N N . LYS A 1 201 ? -7.984 1.001 -20.303 1.00 90.25 201 LYS A N 1
ATOM 1597 C CA . LYS A 1 201 ? -7.828 1.960 -21.404 1.00 90.25 201 LYS A CA 1
ATOM 1598 C C . LYS A 1 201 ? -6.392 2.033 -21.925 1.00 90.25 201 LYS A C 1
ATOM 1600 O O . LYS A 1 201 ? -6.162 2.029 -23.129 1.00 90.25 201 LYS A O 1
ATOM 1605 N N . LYS A 1 202 ? -5.402 2.027 -21.027 1.00 91.56 202 LYS A N 1
ATOM 1606 C CA . LYS A 1 202 ? -3.983 1.998 -21.408 1.00 91.56 202 LYS A CA 1
ATOM 1607 C C . LYS A 1 202 ? -3.630 0.725 -22.182 1.00 91.56 202 LYS A C 1
ATOM 1609 O O . LYS A 1 202 ? -2.846 0.794 -23.126 1.00 91.56 202 LYS A O 1
ATOM 1614 N N . ARG A 1 203 ? -4.186 -0.428 -21.797 1.00 89.94 203 ARG A N 1
ATOM 1615 C CA . ARG A 1 203 ? -3.999 -1.694 -22.520 1.00 89.94 203 ARG A CA 1
ATOM 1616 C C . ARG A 1 203 ? -4.624 -1.632 -23.914 1.00 89.94 203 ARG A C 1
ATOM 1618 O O . ARG A 1 203 ? -3.952 -2.007 -24.867 1.00 89.94 203 ARG A O 1
ATOM 1625 N N . GLU A 1 204 ? -5.837 -1.098 -24.037 1.00 89.00 204 GLU A N 1
ATOM 1626 C CA . GLU A 1 204 ? -6.509 -0.900 -25.329 1.00 89.00 204 GLU A CA 1
ATOM 1627 C C . GLU A 1 204 ? -5.731 0.046 -26.245 1.00 89.00 204 GLU A C 1
ATOM 1629 O O . GLU A 1 204 ? -5.555 -0.237 -27.426 1.00 89.00 204 GLU A O 1
ATOM 1634 N N . ASP A 1 205 ? -5.221 1.157 -25.715 1.00 91.44 205 ASP A N 1
ATOM 1635 C CA . ASP A 1 205 ? -4.427 2.106 -26.496 1.00 91.44 205 ASP A CA 1
ATOM 1636 C C . ASP A 1 205 ? -3.105 1.479 -26.964 1.00 91.44 205 ASP A C 1
ATOM 1638 O O . ASP A 1 205 ? -2.673 1.696 -28.100 1.00 91.44 205 ASP A O 1
ATOM 1642 N N . LEU A 1 206 ? -2.472 0.655 -26.120 1.00 92.50 206 LEU A N 1
ATOM 1643 C CA . LEU A 1 206 ? -1.294 -0.127 -26.502 1.00 92.50 206 LEU A CA 1
ATOM 1644 C C . LEU A 1 206 ? -1.625 -1.170 -27.573 1.00 92.50 206 LEU A C 1
ATOM 1646 O O . LEU A 1 206 ? -0.833 -1.350 -28.499 1.00 92.50 206 LEU A O 1
ATOM 1650 N N . GLU A 1 207 ? -2.779 -1.826 -27.481 1.00 91.12 207 GLU A N 1
ATOM 1651 C CA . GLU A 1 207 ? -3.243 -2.800 -28.468 1.00 91.12 207 GLU A CA 1
ATOM 1652 C C . GLU A 1 207 ? -3.562 -2.126 -29.806 1.00 91.12 207 GLU A C 1
ATOM 1654 O O . GLU A 1 207 ? -2.999 -2.524 -30.823 1.00 91.12 207 GLU A O 1
ATOM 1659 N N . LYS A 1 208 ? -4.307 -1.014 -29.810 1.00 91.12 208 LYS A N 1
ATOM 1660 C CA . LYS A 1 208 ? -4.548 -0.179 -31.002 1.00 91.12 208 LYS A CA 1
ATOM 1661 C C . LYS A 1 208 ? -3.243 0.294 -31.637 1.00 91.12 208 LYS A C 1
ATOM 1663 O O . LYS A 1 208 ? -3.082 0.241 -32.857 1.00 91.12 208 LYS A O 1
ATOM 1668 N N . ARG A 1 209 ? -2.273 0.728 -30.823 1.00 92.75 209 ARG A N 1
ATOM 1669 C CA . ARG A 1 209 ? -0.945 1.135 -31.309 1.00 92.75 209 ARG A CA 1
ATOM 1670 C C . ARG A 1 209 ? -0.186 -0.042 -31.917 1.00 92.75 209 ARG A C 1
ATOM 1672 O O . ARG A 1 209 ? 0.462 0.120 -32.950 1.00 92.75 209 ARG A O 1
ATOM 1679 N N . ARG A 1 210 ? -0.272 -1.222 -31.303 1.00 88.44 210 ARG A N 1
ATOM 1680 C CA . ARG A 1 210 ? 0.326 -2.459 -31.818 1.00 88.44 210 ARG A CA 1
ATOM 1681 C C . ARG A 1 210 ? -0.324 -2.890 -33.127 1.00 88.44 210 ARG A C 1
ATOM 1683 O O . ARG A 1 210 ? 0.390 -3.247 -34.056 1.00 88.44 210 ARG A O 1
ATOM 1690 N N . GLU A 1 211 ? -1.645 -2.812 -33.233 1.00 90.81 211 GLU A N 1
ATOM 1691 C CA . GLU A 1 211 ? -2.373 -3.074 -34.474 1.00 90.81 211 GLU A CA 1
ATOM 1692 C C . GLU A 1 211 ? -1.965 -2.107 -35.582 1.00 90.81 211 GLU A C 1
ATOM 1694 O O . GLU A 1 211 ? -1.696 -2.546 -36.697 1.00 90.81 211 GLU A O 1
ATOM 1699 N N . ALA A 1 212 ? -1.857 -0.809 -35.284 1.00 91.62 212 ALA A N 1
ATOM 1700 C CA . ALA A 1 212 ? -1.374 0.182 -36.242 1.00 91.62 212 ALA A CA 1
ATOM 1701 C C . ALA A 1 212 ? 0.056 -0.140 -36.715 1.00 91.62 212 ALA A C 1
ATOM 1703 O O . ALA A 1 212 ? 0.330 -0.114 -37.914 1.00 91.62 212 ALA A O 1
ATOM 1704 N N . LEU A 1 213 ? 0.950 -0.524 -35.794 1.00 92.69 213 LEU A N 1
ATOM 1705 C CA . LEU A 1 213 ? 2.307 -0.976 -36.125 1.00 92.69 213 LEU A CA 1
ATOM 1706 C C . LEU A 1 213 ? 2.305 -2.245 -36.989 1.00 92.69 213 LEU A C 1
ATOM 1708 O O . LEU A 1 213 ? 3.072 -2.329 -37.946 1.00 92.69 213 LEU A O 1
ATOM 1712 N N . ASN A 1 214 ? 1.434 -3.209 -36.694 1.00 91.00 214 ASN A N 1
ATOM 1713 C CA . ASN A 1 214 ? 1.295 -4.433 -37.483 1.00 91.00 214 ASN A CA 1
ATOM 1714 C C . ASN A 1 214 ? 0.782 -4.137 -38.897 1.00 91.00 214 ASN A C 1
ATOM 1716 O O . ASN A 1 214 ? 1.350 -4.654 -39.860 1.00 91.00 214 ASN A O 1
ATOM 1720 N N . ARG A 1 215 ? -0.207 -3.241 -39.036 1.00 90.56 215 ARG A N 1
ATOM 1721 C CA . ARG A 1 215 ? -0.706 -2.784 -40.344 1.00 90.56 215 ARG A CA 1
ATOM 1722 C C . ARG A 1 215 ? 0.405 -2.142 -41.171 1.00 90.56 215 ARG A C 1
ATOM 1724 O O . ARG A 1 215 ? 0.528 -2.457 -42.349 1.00 90.56 215 ARG A O 1
ATOM 1731 N N . MET A 1 216 ? 1.248 -1.307 -40.556 1.00 91.06 216 MET A N 1
ATOM 1732 C CA . MET A 1 216 ? 2.407 -0.704 -41.233 1.00 91.06 216 MET A CA 1
ATOM 1733 C C . MET A 1 216 ? 3.461 -1.737 -41.661 1.00 91.06 216 MET A C 1
ATOM 1735 O O . MET A 1 216 ? 4.185 -1.502 -42.621 1.00 91.06 216 MET A O 1
ATOM 1739 N N . ARG A 1 217 ? 3.534 -2.895 -40.992 1.00 94.12 217 ARG A N 1
ATOM 1740 C CA . ARG A 1 217 ? 4.422 -4.016 -41.353 1.00 94.12 217 ARG A CA 1
ATOM 1741 C C . ARG A 1 217 ? 3.811 -4.991 -42.370 1.00 94.12 217 ARG A C 1
ATOM 1743 O O . ARG A 1 217 ? 4.413 -6.022 -42.642 1.00 94.12 217 ARG A O 1
ATOM 1750 N N . GLY A 1 218 ? 2.616 -4.714 -42.895 1.00 92.56 218 GLY A N 1
ATOM 1751 C CA . GLY A 1 218 ? 1.917 -5.603 -43.829 1.00 92.56 218 GLY A CA 1
ATOM 1752 C C . GLY A 1 218 ? 1.164 -6.768 -43.172 1.00 92.56 218 GLY A C 1
ATOM 1753 O O . GLY A 1 218 ? 0.506 -7.536 -43.870 1.00 92.56 218 GLY A O 1
ATOM 1754 N N . PHE A 1 219 ? 1.181 -6.883 -41.840 1.00 85.81 219 PHE A N 1
ATOM 1755 C CA . PHE A 1 219 ? 0.349 -7.848 -41.122 1.00 85.81 219 PHE A CA 1
ATOM 1756 C C . PHE A 1 219 ? -1.067 -7.278 -40.952 1.00 85.81 219 PHE A C 1
ATOM 1758 O O . PHE A 1 219 ? -1.257 -6.251 -40.299 1.00 85.81 219 PHE A O 1
ATOM 1765 N N . ARG A 1 220 ? -2.082 -7.948 -41.515 1.00 84.25 220 ARG A N 1
ATOM 1766 C CA . ARG A 1 220 ? -3.504 -7.620 -41.297 1.00 84.25 220 ARG A CA 1
ATOM 1767 C C . ARG A 1 220 ? -4.077 -8.491 -40.170 1.00 84.25 220 ARG A C 1
ATOM 1769 O O . ARG A 1 220 ? -4.410 -9.645 -40.433 1.00 84.25 220 ARG A O 1
ATOM 1776 N N . PRO A 1 221 ? -4.180 -7.994 -38.923 1.00 74.56 221 PRO A N 1
ATOM 1777 C CA . PRO A 1 221 ? -4.852 -8.742 -37.866 1.00 74.56 221 PRO A CA 1
ATOM 1778 C C . PRO A 1 221 ? -6.351 -8.872 -38.169 1.00 74.56 221 PRO A C 1
ATOM 1780 O O . PRO A 1 221 ? -6.962 -7.949 -38.711 1.00 74.56 221 PRO A O 1
ATOM 1783 N N . ALA A 1 222 ? -6.942 -10.014 -37.808 1.00 76.06 222 ALA A N 1
ATOM 1784 C CA . ALA A 1 222 ? -8.390 -10.194 -37.845 1.00 76.06 222 ALA A CA 1
ATOM 1785 C C . ALA A 1 222 ? -9.059 -9.265 -36.807 1.00 76.06 222 ALA A C 1
ATOM 1787 O O . ALA A 1 222 ? -8.545 -9.161 -35.690 1.00 76.06 222 ALA A O 1
ATOM 1788 N N . PRO A 1 223 ? -10.177 -8.594 -37.142 1.00 74.50 223 PRO A N 1
ATOM 1789 C CA . PRO A 1 223 ? -10.842 -7.675 -36.225 1.00 74.50 223 PRO A CA 1
ATOM 1790 C C . PRO A 1 223 ? -11.342 -8.415 -34.979 1.00 74.50 223 PRO A C 1
ATOM 1792 O O . PRO A 1 223 ? -12.115 -9.366 -35.082 1.00 74.50 223 PRO A O 1
ATOM 1795 N N . ARG A 1 224 ? -10.905 -7.971 -33.795 1.00 75.69 224 ARG A N 1
ATOM 1796 C CA . ARG A 1 224 ? -11.451 -8.400 -32.501 1.00 75.69 224 ARG A CA 1
ATOM 1797 C C . ARG A 1 224 ? -12.270 -7.258 -31.916 1.00 75.69 224 ARG A C 1
ATOM 1799 O O . ARG A 1 224 ? -11.734 -6.192 -31.634 1.00 75.69 224 ARG A O 1
ATOM 1806 N N . GLU A 1 225 ? -13.570 -7.473 -31.742 1.00 73.19 225 GLU A N 1
ATOM 1807 C CA . GLU A 1 225 ? -14.436 -6.510 -31.063 1.00 73.19 225 GLU A CA 1
ATOM 1808 C C . GLU A 1 225 ? -14.360 -6.760 -29.553 1.00 73.19 225 GLU A C 1
ATOM 1810 O O . GLU A 1 225 ? -14.903 -7.733 -29.033 1.00 73.19 225 GLU A O 1
ATOM 1815 N N . ILE A 1 226 ? -13.645 -5.893 -28.842 1.00 62.28 226 ILE A N 1
ATOM 1816 C CA . ILE A 1 226 ? -13.591 -5.912 -27.382 1.00 62.28 226 ILE A CA 1
ATOM 1817 C C . ILE A 1 226 ? -14.649 -4.918 -26.883 1.00 62.28 226 ILE A C 1
ATOM 1819 O O . ILE A 1 226 ? -14.453 -3.708 -26.968 1.00 62.28 226 ILE A O 1
ATOM 1823 N N . LYS A 1 227 ? -15.798 -5.413 -26.401 1.00 59.47 227 LYS A N 1
ATOM 1824 C CA . LYS A 1 227 ? -16.834 -4.572 -25.775 1.00 59.47 227 LYS A CA 1
ATOM 1825 C C . LYS A 1 227 ? -16.593 -4.479 -24.274 1.00 59.47 227 LYS A C 1
ATOM 1827 O O . LYS A 1 227 ? -16.849 -5.441 -23.554 1.00 59.47 227 LYS A O 1
ATOM 1832 N N . TYR A 1 228 ? -16.198 -3.302 -23.801 1.00 59.06 228 TYR A N 1
ATOM 1833 C CA . TYR A 1 228 ? -16.325 -2.947 -22.391 1.00 59.06 228 TYR A CA 1
ATOM 1834 C C . TYR A 1 228 ? -17.332 -1.810 -22.223 1.00 59.06 228 TYR A C 1
ATOM 1836 O O . TYR A 1 228 ? -17.362 -0.892 -23.046 1.00 59.06 228 TYR A O 1
ATOM 1844 N N . PRO A 1 229 ? -18.181 -1.863 -21.182 1.00 59.31 229 PRO A N 1
ATOM 1845 C CA . PRO A 1 229 ? -19.131 -0.800 -20.919 1.00 59.31 229 PRO A CA 1
ATOM 1846 C C . PRO A 1 229 ? -18.363 0.444 -20.470 1.00 59.31 229 PRO A C 1
ATOM 1848 O O . PRO A 1 229 ? -17.843 0.499 -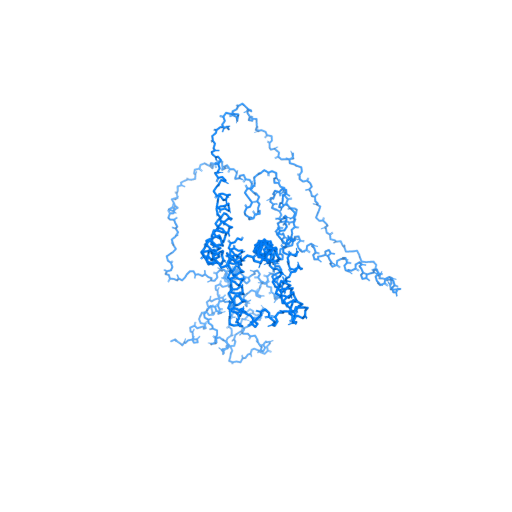19.356 1.00 59.31 229 PRO A O 1
ATOM 1851 N N . GLU A 1 230 ? -18.296 1.454 -21.336 1.00 62.75 230 GLU A N 1
ATOM 1852 C CA . GLU A 1 230 ? -17.930 2.799 -20.910 1.00 62.75 230 GLU A CA 1
ATOM 1853 C C . GLU A 1 230 ? -18.966 3.232 -19.861 1.00 62.75 230 GLU A C 1
ATOM 1855 O O . GLU A 1 230 ? -20.171 3.193 -20.144 1.00 62.75 230 GLU A O 1
ATOM 1860 N N . PRO A 1 231 ? -18.560 3.569 -18.624 1.00 60.09 231 PRO A N 1
ATOM 1861 C CA . PRO A 1 231 ? -19.514 3.988 -17.616 1.00 60.09 231 PRO A CA 1
ATOM 1862 C C . PRO A 1 231 ? -20.142 5.291 -18.100 1.00 60.09 231 PRO A C 1
ATOM 1864 O O . PRO A 1 231 ? -19.494 6.338 -18.102 1.00 60.09 231 PRO A O 1
ATOM 1867 N N . ALA A 1 232 ? -21.401 5.215 -18.537 1.00 53.84 232 ALA A N 1
ATOM 1868 C CA . ALA A 1 232 ? -22.158 6.381 -18.949 1.00 53.84 232 ALA A CA 1
ATOM 1869 C C . ALA A 1 232 ? -22.097 7.406 -17.813 1.00 53.84 232 ALA A C 1
ATOM 1871 O O . ALA A 1 232 ? -22.591 7.157 -16.707 1.00 53.84 232 ALA A O 1
ATOM 1872 N N . LEU A 1 233 ? -21.462 8.548 -18.079 1.00 50.16 233 LEU A N 1
ATOM 1873 C CA . LEU A 1 233 ? -21.514 9.726 -17.225 1.00 50.16 233 LEU A CA 1
ATOM 1874 C C . LEU A 1 233 ? -22.979 10.159 -17.165 1.00 50.16 233 LEU A C 1
ATOM 1876 O O . LEU A 1 233 ? -23.444 10.950 -17.978 1.00 50.16 233 LEU A O 1
ATOM 1880 N N . LYS A 1 234 ? -23.739 9.592 -16.225 1.00 47.91 234 LYS A N 1
ATOM 1881 C CA . LYS A 1 234 ? -25.081 10.073 -15.923 1.00 47.91 234 LYS A CA 1
ATOM 1882 C C . LYS A 1 234 ? -24.908 11.462 -15.332 1.00 47.91 234 LYS A C 1
ATOM 1884 O O . LYS A 1 234 ? -24.513 11.597 -14.171 1.00 47.91 234 LYS A O 1
ATOM 1889 N N . GLU A 1 235 ? -25.171 12.488 -16.135 1.00 45.12 235 GLU A N 1
ATOM 1890 C CA . GLU A 1 235 ? -25.403 13.833 -15.627 1.00 45.12 235 GLU A CA 1
ATOM 1891 C C . GLU A 1 235 ? -26.582 13.757 -14.660 1.00 45.12 235 GLU A C 1
ATOM 1893 O O . GLU A 1 235 ? -27.744 13.690 -15.043 1.00 45.12 235 GLU A O 1
ATOM 1898 N N . TYR A 1 236 ? -26.268 13.689 -13.369 1.00 47.66 236 TYR A N 1
ATOM 1899 C CA . TYR A 1 236 ? -27.264 13.771 -12.316 1.00 47.66 236 TYR A CA 1
ATOM 1900 C C . TYR A 1 236 ? -27.754 15.221 -12.258 1.00 47.66 236 TYR A C 1
ATOM 1902 O O . TYR A 1 236 ? -27.177 16.062 -11.558 1.00 47.66 236 TYR A O 1
ATOM 1910 N N . THR A 1 237 ? -28.811 15.530 -13.004 1.00 47.44 237 THR A N 1
ATOM 1911 C CA . THR A 1 237 ? -29.586 16.753 -12.808 1.00 47.44 237 THR A CA 1
ATOM 1912 C C . THR A 1 237 ? -30.286 16.646 -11.451 1.00 47.44 237 THR A C 1
ATOM 1914 O O . THR A 1 237 ? -30.986 15.687 -11.132 1.00 47.44 237 THR A O 1
ATOM 1917 N N . TRP A 1 238 ? -30.039 17.618 -10.572 1.00 47.62 238 TRP A N 1
ATOM 1918 C CA . TRP A 1 238 ? -30.535 17.612 -9.186 1.00 47.62 238 TRP A CA 1
ATOM 1919 C C . TRP A 1 238 ? -32.064 17.759 -9.071 1.00 47.62 238 TRP A C 1
ATOM 1921 O O . TRP A 1 238 ? -32.595 17.731 -7.960 1.00 47.62 238 TRP A O 1
ATOM 1931 N N . GLU A 1 239 ? -32.765 17.915 -10.191 1.00 53.84 239 GLU A N 1
ATOM 1932 C CA . GLU A 1 239 ? -34.196 18.214 -10.254 1.00 53.84 239 GLU A CA 1
ATOM 1933 C C . GLU A 1 239 ? -35.083 16.971 -10.090 1.00 53.84 239 GLU A C 1
ATOM 1935 O O . GLU A 1 239 ? -36.210 17.086 -9.615 1.00 53.84 239 GLU A O 1
ATOM 1940 N N . GLU A 1 240 ? -34.576 15.761 -10.337 1.00 47.44 240 GLU A N 1
ATOM 1941 C CA . GLU A 1 240 ? -35.436 14.569 -10.445 1.00 47.44 240 GLU A CA 1
ATOM 1942 C C . GLU A 1 240 ? -35.740 13.850 -9.109 1.00 47.44 240 GLU A C 1
ATOM 1944 O O . GLU A 1 240 ? -36.432 12.833 -9.064 1.00 47.44 240 GLU A O 1
ATOM 1949 N N . ARG A 1 241 ? -35.272 14.386 -7.970 1.00 43.00 241 ARG A N 1
ATOM 1950 C CA . ARG A 1 241 ? -35.652 13.914 -6.619 1.00 43.00 241 ARG A CA 1
ATOM 1951 C C . ARG A 1 241 ? -35.794 15.063 -5.619 1.00 43.00 241 ARG A C 1
ATOM 1953 O O . ARG A 1 241 ? -35.137 15.080 -4.575 1.00 43.00 241 ARG A O 1
ATOM 1960 N N . GLN A 1 242 ? -36.704 15.996 -5.879 1.00 38.12 242 GLN A N 1
ATOM 1961 C CA . GLN A 1 242 ? -37.428 16.604 -4.762 1.00 38.12 242 GLN A CA 1
ATOM 1962 C C . GLN A 1 242 ? -38.667 15.747 -4.474 1.00 38.12 242 GLN A C 1
ATOM 1964 O O . GLN A 1 242 ? -39.509 15.606 -5.359 1.00 38.12 242 GLN A O 1
ATOM 1969 N N . PRO A 1 243 ? -38.808 15.131 -3.283 1.00 42.47 243 PRO A N 1
ATOM 1970 C CA . PRO A 1 243 ? -40.125 14.677 -2.866 1.00 42.47 243 PRO A CA 1
ATOM 1971 C C . PRO A 1 243 ? -41.040 15.906 -2.865 1.00 42.47 243 PRO A C 1
ATOM 1973 O O . PRO A 1 243 ? -40.740 16.900 -2.201 1.00 42.47 243 PRO A O 1
ATOM 1976 N N . ARG A 1 244 ? -42.114 15.837 -3.661 1.00 44.78 244 ARG A N 1
ATOM 1977 C CA . ARG A 1 244 ? -43.266 16.736 -3.545 1.00 44.78 244 ARG A CA 1
ATOM 1978 C C . ARG A 1 244 ? -43.677 16.755 -2.066 1.00 44.78 244 ARG A C 1
ATOM 1980 O O . ARG A 1 244 ? -43.570 15.727 -1.403 1.00 44.78 244 ARG A O 1
ATOM 1987 N N . ASP A 1 245 ? -44.076 17.922 -1.571 1.00 40.84 245 ASP A N 1
ATOM 1988 C CA . ASP A 1 245 ? -44.591 18.176 -0.211 1.00 40.84 245 ASP A CA 1
ATOM 1989 C C . ASP A 1 245 ? -43.583 18.700 0.824 1.00 40.84 245 ASP A C 1
ATOM 1991 O O . ASP A 1 245 ? -43.499 18.211 1.952 1.00 40.84 245 ASP A O 1
ATOM 1995 N N . TYR A 1 246 ? -42.850 19.772 0.501 1.00 44.06 246 TYR A N 1
ATOM 1996 C CA . TYR A 1 246 ? -42.285 20.617 1.561 1.00 44.06 246 TYR A CA 1
ATOM 1997 C C . TYR A 1 246 ? -42.308 22.110 1.205 1.00 44.06 246 TYR A C 1
ATOM 1999 O O . TYR A 1 246 ? -41.295 22.716 0.858 1.00 44.06 246 TYR A O 1
ATOM 2007 N N . SER A 1 247 ? -43.490 22.721 1.318 1.00 38.09 247 SER A N 1
ATOM 2008 C CA . SER A 1 247 ? -43.664 24.175 1.320 1.00 38.09 247 SER A CA 1
ATOM 2009 C C . SER A 1 247 ? -43.154 24.752 2.645 1.00 38.09 247 SER A C 1
ATOM 2011 O O . SER A 1 247 ? -43.871 24.774 3.646 1.00 38.09 247 SER A O 1
ATOM 2013 N N . PHE A 1 248 ? -41.901 25.210 2.680 1.00 41.91 248 PHE A N 1
ATOM 2014 C CA . PHE A 1 248 ? -41.394 26.002 3.800 1.00 41.91 248 PHE A CA 1
ATOM 2015 C C . PHE A 1 248 ? -41.495 27.488 3.453 1.00 41.91 248 PHE A C 1
ATOM 2017 O O . PHE A 1 248 ? -40.849 27.959 2.519 1.00 41.91 248 PHE A O 1
ATOM 2024 N N . SER A 1 249 ? -42.324 28.207 4.211 1.00 47.03 249 SER A N 1
ATOM 2025 C CA . SER A 1 249 ? -42.498 29.657 4.137 1.00 47.03 249 SER A CA 1
ATOM 2026 C C . SER A 1 249 ? -41.150 30.375 4.263 1.00 47.03 249 SER A C 1
ATOM 2028 O O . SER A 1 249 ? -40.455 30.304 5.280 1.00 47.03 249 SER A O 1
ATOM 2030 N N . SER A 1 250 ? -40.784 31.091 3.202 1.00 49.56 250 SER A N 1
ATOM 2031 C CA . SER A 1 250 ? -39.531 31.831 3.012 1.00 49.56 250 SER A CA 1
ATOM 2032 C C . SER A 1 250 ? -39.320 32.990 4.001 1.00 49.56 250 SER A C 1
ATOM 2034 O O . SER A 1 250 ? -38.287 33.664 3.944 1.00 49.56 250 SER A O 1
ATOM 2036 N N . ALA A 1 251 ? -40.279 33.247 4.896 1.00 48.81 251 ALA A N 1
ATOM 2037 C CA . ALA A 1 251 ? -40.283 34.400 5.789 1.00 48.81 251 ALA A CA 1
ATOM 2038 C C . ALA A 1 251 ? -39.433 34.208 7.063 1.00 48.81 251 ALA A C 1
ATOM 2040 O O . ALA A 1 251 ? -38.849 35.174 7.552 1.00 48.81 251 ALA A O 1
ATOM 2041 N N . GLU A 1 252 ? -39.263 32.983 7.576 1.00 47.50 252 GLU A N 1
ATOM 2042 C CA . GLU A 1 252 ? -38.562 32.772 8.862 1.00 47.50 252 GLU A CA 1
ATOM 2043 C C . GLU A 1 252 ? -37.035 32.629 8.754 1.00 47.50 252 GLU A C 1
ATOM 2045 O O . GLU A 1 252 ? -36.313 32.827 9.734 1.00 47.50 252 GLU A O 1
ATOM 2050 N N . VAL A 1 253 ? -36.491 32.355 7.564 1.00 49.31 253 VAL A N 1
ATOM 2051 C CA . VAL A 1 253 ? -35.042 32.109 7.398 1.00 49.31 253 VAL A CA 1
ATOM 2052 C C . VAL A 1 253 ? -34.222 33.409 7.346 1.00 49.31 253 VAL A C 1
ATOM 2054 O O . VAL A 1 253 ? -33.018 33.393 7.609 1.00 49.31 253 VAL A O 1
ATOM 2057 N N . LYS A 1 254 ? -34.848 34.568 7.095 1.00 45.91 254 LYS A N 1
ATOM 2058 C CA . LYS A 1 254 ? -34.130 35.853 6.987 1.00 45.91 254 LYS A CA 1
ATOM 2059 C C . LYS A 1 254 ? -33.737 36.489 8.330 1.00 45.91 254 LYS A C 1
ATOM 2061 O O . LYS A 1 254 ? -32.921 37.405 8.327 1.00 45.91 254 LYS A O 1
ATOM 2066 N N . LYS A 1 255 ? -34.227 36.004 9.481 1.00 45.59 255 LYS A N 1
ATOM 2067 C CA . LYS A 1 255 ? -34.007 36.684 10.779 1.00 45.59 255 LYS A CA 1
ATOM 2068 C C . LYS A 1 255 ? -32.809 36.186 11.606 1.00 45.59 255 LYS A C 1
ATOM 2070 O O . LYS A 1 255 ? -32.534 36.760 12.652 1.00 45.59 255 LYS A O 1
ATOM 2075 N N . LYS A 1 256 ? -32.062 35.162 11.161 1.00 42.53 256 LYS A N 1
ATOM 2076 C CA . LYS A 1 256 ? -31.003 34.522 11.983 1.00 42.53 256 LYS A CA 1
ATOM 2077 C C . LYS A 1 256 ? -29.580 34.539 11.404 1.00 42.53 256 LYS A C 1
ATOM 2079 O O . LYS A 1 256 ? -28.728 33.787 11.865 1.00 42.53 256 LYS A O 1
ATOM 2084 N N . ILE A 1 257 ? -29.299 35.417 10.435 1.00 45.81 257 ILE A N 1
ATOM 2085 C CA . ILE A 1 257 ? -27.941 35.667 9.909 1.00 45.81 257 ILE A CA 1
ATOM 2086 C C . ILE A 1 257 ? -27.430 37.024 10.415 1.00 45.81 257 ILE A C 1
ATOM 2088 O O . ILE A 1 257 ? -27.136 37.932 9.647 1.00 45.81 257 ILE A O 1
ATOM 2092 N N . LYS A 1 258 ? -27.347 37.194 11.731 1.00 43.75 258 LYS A N 1
ATOM 2093 C CA . LYS A 1 258 ? -26.458 38.181 12.354 1.00 43.75 258 LYS A CA 1
ATOM 2094 C C . LYS A 1 258 ? -25.865 37.504 13.581 1.00 43.75 258 LYS A C 1
ATOM 2096 O O . LYS A 1 258 ? -26.607 36.901 14.343 1.00 43.75 258 LYS A O 1
ATOM 2101 N N . THR A 1 259 ? -24.550 37.623 13.743 1.00 48.34 259 THR A N 1
ATOM 2102 C CA . THR A 1 259 ? -23.710 37.108 14.844 1.00 48.34 259 THR A CA 1
ATOM 2103 C C . THR A 1 259 ? -23.185 35.670 14.700 1.00 48.34 259 THR A C 1
ATOM 2105 O O . THR A 1 259 ? -23.727 34.705 15.221 1.00 48.34 259 THR A O 1
ATOM 2108 N N . SER A 1 260 ? -22.032 35.535 14.040 1.00 36.50 260 SER A N 1
ATOM 2109 C CA . SER A 1 260 ? -20.994 34.592 14.479 1.00 36.50 260 SER A CA 1
ATOM 2110 C C . SER A 1 260 ? -19.631 35.076 13.983 1.00 36.50 260 SER A C 1
ATOM 2112 O O . SER A 1 260 ? -19.423 35.242 12.782 1.00 36.50 260 SER A O 1
ATOM 2114 N N . HIS A 1 261 ? -18.756 35.346 14.948 1.00 41.94 261 HIS A N 1
ATOM 2115 C CA . HIS A 1 261 ? -17.433 35.955 14.850 1.00 41.94 261 HIS A CA 1
ATOM 2116 C C . HIS A 1 261 ? -16.525 35.402 13.740 1.00 41.94 261 HIS A C 1
ATOM 2118 O O . HIS A 1 261 ? -16.369 34.193 13.573 1.00 41.94 261 HIS A O 1
ATOM 2124 N N . ALA A 1 262 ? -15.861 36.323 13.037 1.00 39.31 262 ALA A N 1
ATOM 2125 C CA . ALA A 1 262 ? -14.751 36.044 12.135 1.00 39.31 262 ALA A CA 1
ATOM 2126 C C . ALA A 1 262 ? -13.487 35.649 12.933 1.00 39.31 262 ALA A C 1
ATOM 2128 O O . ALA A 1 262 ? -13.168 36.311 13.925 1.00 39.31 262 ALA A O 1
ATOM 2129 N N . PRO A 1 263 ? -12.730 34.615 12.521 1.00 42.97 263 PRO A N 1
ATOM 2130 C CA . PRO A 1 263 ? -11.461 34.280 13.159 1.00 42.97 263 PRO A CA 1
ATOM 2131 C C . PRO A 1 263 ? -10.375 35.303 12.780 1.00 42.97 263 PRO A C 1
ATOM 2133 O O . PRO A 1 263 ? -10.155 35.592 11.602 1.00 42.97 263 PRO A O 1
ATOM 2136 N N . ARG A 1 264 ? -9.690 35.843 13.799 1.00 47.88 264 ARG A N 1
ATOM 2137 C CA . ARG A 1 264 ? -8.570 36.797 13.694 1.00 47.88 264 ARG A CA 1
ATOM 2138 C C . ARG A 1 264 ? -7.426 36.210 12.855 1.00 47.88 264 ARG A C 1
ATOM 2140 O O . ARG A 1 264 ? -6.705 35.325 13.302 1.00 47.88 264 ARG A O 1
ATOM 2147 N N . ARG A 1 265 ? -7.249 36.743 11.642 1.00 48.78 265 ARG A N 1
ATOM 2148 C CA . ARG A 1 265 ? -6.196 36.389 10.667 1.00 48.78 265 ARG A CA 1
ATOM 2149 C C . ARG A 1 265 ? -4.951 37.291 10.764 1.00 48.78 265 ARG A C 1
ATOM 2151 O O . ARG A 1 265 ? -4.124 37.283 9.861 1.00 48.78 265 ARG A O 1
ATOM 2158 N N . THR A 1 266 ? -4.819 38.083 11.830 1.00 51.44 266 THR A N 1
ATOM 2159 C CA . THR A 1 266 ? -3.798 39.139 11.949 1.00 51.44 266 THR A CA 1
ATOM 2160 C C . THR A 1 266 ? -2.492 38.695 12.616 1.00 51.44 266 THR A C 1
ATOM 2162 O O . THR A 1 266 ? -1.482 39.359 12.421 1.00 51.44 266 THR A O 1
ATOM 2165 N N . SER A 1 267 ? -2.440 37.566 13.338 1.00 50.84 267 SER A N 1
ATOM 2166 C CA . SER A 1 267 ? -1.221 37.201 14.090 1.00 50.84 267 SER A CA 1
ATOM 2167 C C . SER A 1 267 ? -0.080 36.638 13.233 1.00 50.84 267 SER A C 1
ATOM 2169 O O . SER A 1 2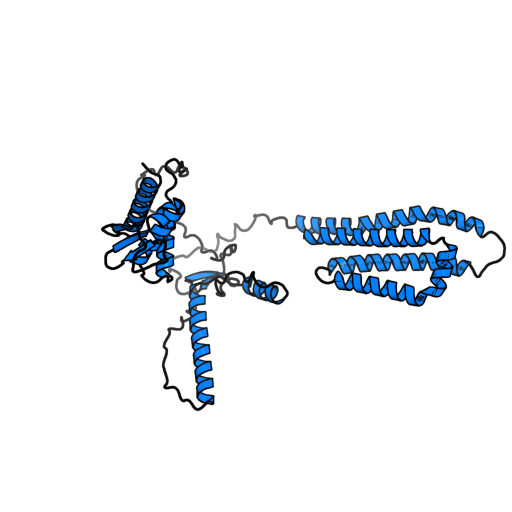67 ? 1.083 36.839 13.567 1.00 50.84 267 SER A O 1
ATOM 2171 N N . ARG A 1 268 ? -0.373 35.980 12.100 1.00 54.78 268 ARG A N 1
ATOM 2172 C CA . ARG A 1 268 ? 0.686 35.416 11.238 1.00 54.78 268 ARG A CA 1
ATOM 2173 C C . ARG A 1 268 ? 1.444 36.477 10.444 1.00 54.78 268 ARG A C 1
ATOM 2175 O O . ARG A 1 268 ? 2.641 36.335 10.250 1.00 54.78 268 ARG A O 1
ATOM 2182 N N . VAL A 1 269 ? 0.769 37.550 10.030 1.00 60.56 269 VAL A N 1
ATOM 2183 C CA . VAL A 1 269 ? 1.409 38.626 9.255 1.00 60.56 269 VAL A CA 1
ATOM 2184 C C . VAL A 1 269 ? 2.361 39.435 10.138 1.00 60.56 269 VAL A C 1
ATOM 2186 O O . VAL A 1 269 ? 3.472 39.742 9.719 1.00 60.56 269 VAL A O 1
ATOM 2189 N N . VAL A 1 270 ? 1.974 39.697 11.392 1.00 63.19 270 VAL A N 1
ATOM 2190 C CA . VAL A 1 270 ? 2.818 40.430 12.351 1.00 63.19 270 VAL A CA 1
ATOM 2191 C C . VAL A 1 270 ? 4.091 39.644 12.689 1.00 63.19 270 VAL A C 1
ATOM 2193 O O . VAL A 1 270 ? 5.165 40.234 12.751 1.00 63.19 270 VAL A O 1
ATOM 2196 N N . SER A 1 271 ? 4.005 38.314 12.815 1.00 65.75 271 SER A N 1
ATOM 2197 C CA . SER A 1 271 ? 5.179 37.471 13.088 1.00 65.75 271 SER A CA 1
ATOM 2198 C C . SER A 1 271 ? 6.202 37.487 11.946 1.00 65.75 271 SER A C 1
ATOM 2200 O O . SER A 1 271 ? 7.397 37.559 12.215 1.00 65.75 271 SER A O 1
ATOM 2202 N N . SER A 1 272 ? 5.767 37.450 10.681 1.00 68.81 272 SER A N 1
ATOM 2203 C CA . SER A 1 272 ? 6.701 37.496 9.544 1.00 68.81 272 SER A CA 1
ATOM 2204 C C . SER A 1 272 ? 7.378 38.856 9.394 1.00 68.81 272 SER A C 1
ATOM 2206 O O . SER A 1 272 ? 8.562 38.900 9.072 1.00 68.81 272 SER A O 1
ATOM 2208 N N . ILE A 1 273 ? 6.662 39.955 9.660 1.00 74.62 273 ILE A N 1
ATOM 2209 C CA . ILE A 1 273 ? 7.233 41.309 9.606 1.00 74.62 273 ILE A CA 1
ATOM 2210 C C . ILE A 1 273 ? 8.280 41.498 10.709 1.00 74.62 273 ILE A C 1
ATOM 2212 O O . ILE A 1 273 ? 9.343 42.054 10.445 1.00 74.62 273 ILE A O 1
ATOM 2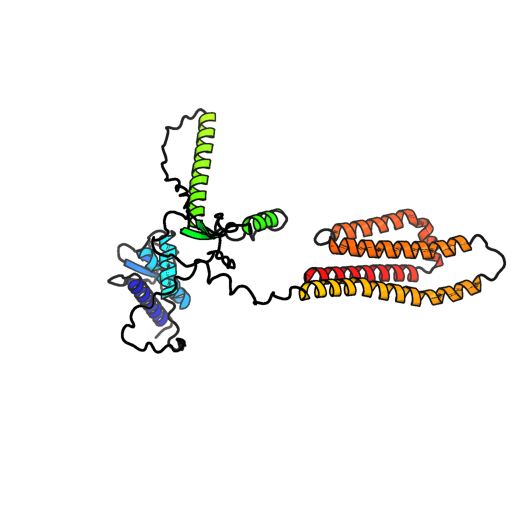216 N N . LEU A 1 274 ? 8.01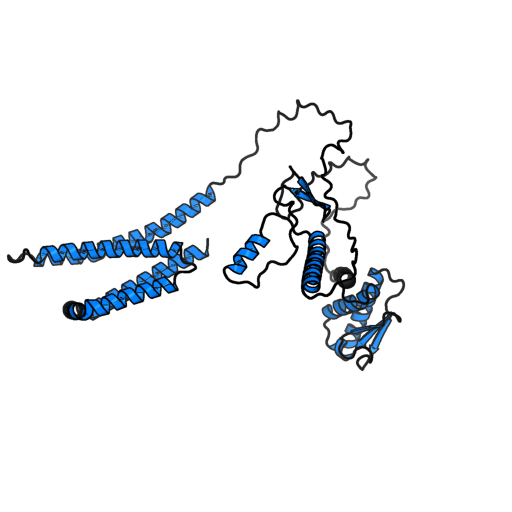8 40.990 11.920 1.00 74.12 274 LEU A N 1
ATOM 2217 C CA . LEU A 1 274 ? 8.960 41.091 13.035 1.00 74.12 274 LEU A CA 1
ATOM 2218 C C . LEU A 1 274 ? 10.257 40.317 12.751 1.00 74.12 274 LEU A C 1
ATOM 2220 O O . LEU A 1 274 ? 11.336 40.857 12.966 1.00 74.12 274 LEU A O 1
ATOM 2224 N N . ILE A 1 275 ? 10.153 39.100 12.197 1.00 73.31 275 ILE A N 1
ATOM 2225 C CA . ILE A 1 275 ? 11.316 38.278 11.815 1.00 73.31 275 ILE A CA 1
ATOM 2226 C C . ILE A 1 275 ? 12.150 38.987 10.739 1.00 73.31 275 ILE A C 1
ATOM 2228 O O . ILE A 1 275 ? 13.376 39.049 10.853 1.00 73.31 275 ILE A O 1
ATOM 2232 N N . TRP A 1 276 ? 11.495 39.581 9.735 1.00 72.62 276 TRP A N 1
ATOM 2233 C CA . TRP A 1 276 ? 12.168 40.357 8.688 1.00 72.62 276 TRP A CA 1
ATOM 2234 C C . TRP A 1 276 ? 12.880 41.594 9.242 1.00 72.62 276 TRP A C 1
ATOM 2236 O O . TRP A 1 276 ? 14.047 41.821 8.925 1.00 72.62 276 TRP A O 1
ATOM 2246 N N . LEU A 1 277 ? 12.214 42.361 10.112 1.00 72.81 277 LEU A N 1
ATOM 2247 C CA . LEU A 1 277 ? 12.806 43.529 10.766 1.00 72.81 277 LEU A CA 1
ATOM 2248 C C . LEU A 1 277 ? 14.019 43.137 11.611 1.00 72.81 277 LEU A C 1
ATOM 2250 O O . LEU A 1 277 ? 15.063 43.768 11.490 1.00 72.81 277 LEU A O 1
ATOM 2254 N N . THR A 1 278 ? 13.932 42.070 12.408 1.00 71.31 278 THR A N 1
ATOM 2255 C CA . THR A 1 278 ? 15.074 41.623 13.221 1.00 71.31 278 THR A CA 1
ATOM 2256 C C . THR A 1 278 ? 16.237 41.106 12.374 1.00 71.31 278 THR A C 1
ATOM 2258 O O . THR A 1 278 ? 17.387 41.394 12.694 1.00 71.31 278 THR A O 1
ATOM 2261 N N . GLY A 1 279 ? 15.962 40.397 11.272 1.00 71.69 279 GLY A N 1
ATOM 2262 C CA . GLY A 1 279 ? 17.002 39.849 10.398 1.00 71.69 279 GLY A CA 1
ATOM 2263 C C . GLY A 1 279 ? 17.754 40.907 9.587 1.00 71.69 279 GLY A C 1
ATOM 2264 O O . GLY A 1 279 ? 18.911 40.690 9.242 1.00 71.69 279 GLY A O 1
ATOM 2265 N N . LEU A 1 280 ? 17.123 42.049 9.301 1.00 69.31 280 LEU A N 1
ATOM 2266 C CA . LEU A 1 280 ? 17.707 43.110 8.472 1.00 69.31 280 LEU A CA 1
ATOM 2267 C C . LEU A 1 280 ? 18.312 44.239 9.318 1.00 69.31 280 LEU A C 1
ATOM 2269 O O . LEU A 1 280 ? 19.396 44.736 9.020 1.00 69.31 280 LEU A O 1
ATOM 2273 N N . LEU A 1 281 ? 17.642 44.616 10.408 1.00 74.19 281 LEU A N 1
ATOM 2274 C CA . LEU A 1 281 ? 18.017 45.775 11.217 1.00 74.19 281 LEU A CA 1
ATOM 2275 C C . LEU A 1 281 ? 19.187 45.469 12.167 1.00 74.19 281 LEU A C 1
ATOM 2277 O O . LEU A 1 281 ? 20.043 46.324 12.374 1.00 74.19 281 LEU A O 1
ATOM 2281 N N . LEU A 1 282 ? 19.276 44.240 12.693 1.00 74.50 282 LEU A N 1
ATOM 2282 C CA . LEU A 1 282 ? 20.357 43.831 13.596 1.00 74.50 282 LEU A CA 1
ATOM 2283 C C . LEU A 1 282 ? 21.749 43.852 12.924 1.00 74.50 282 LEU A C 1
ATOM 2285 O O . LEU A 1 282 ? 22.632 44.528 13.454 1.00 74.50 282 LEU A O 1
ATOM 2289 N N . PRO A 1 283 ? 21.984 43.201 11.763 1.00 72.75 283 PRO A N 1
ATOM 2290 C CA . PRO A 1 283 ? 23.293 43.258 11.108 1.00 72.75 283 PRO A CA 1
ATOM 2291 C C . PRO A 1 283 ? 23.648 44.668 10.620 1.00 72.75 283 PRO A C 1
ATOM 2293 O O . PRO A 1 283 ? 24.821 45.035 10.639 1.00 72.75 283 PRO A O 1
ATOM 2296 N N . PHE A 1 284 ? 22.656 45.486 10.250 1.00 72.38 284 PHE A N 1
ATOM 2297 C CA . PHE A 1 284 ? 22.882 46.885 9.882 1.00 72.38 284 PHE A CA 1
ATOM 2298 C C . PHE A 1 284 ? 23.388 47.719 11.068 1.00 72.38 284 PHE A C 1
ATOM 2300 O O . PHE A 1 284 ? 24.376 48.439 10.930 1.00 72.38 284 PHE A O 1
ATOM 2307 N N . ILE A 1 285 ? 22.769 47.578 12.248 1.00 77.12 285 ILE A N 1
ATOM 2308 C CA . ILE A 1 285 ? 23.213 48.270 13.469 1.00 77.12 285 ILE A CA 1
ATOM 2309 C C . ILE A 1 285 ? 24.611 47.807 13.885 1.00 77.12 285 ILE A C 1
ATOM 2311 O O . ILE A 1 285 ? 25.442 48.654 14.210 1.00 77.12 285 ILE A O 1
ATOM 2315 N N . VAL A 1 286 ? 24.891 46.497 13.843 1.00 76.12 286 VAL A N 1
ATOM 2316 C CA . VAL A 1 286 ? 26.224 45.940 14.156 1.00 76.12 286 VAL A CA 1
ATOM 2317 C C . VAL A 1 286 ? 27.282 46.485 13.192 1.00 76.12 286 VAL A C 1
ATOM 2319 O O . VAL A 1 286 ? 28.358 46.896 13.619 1.00 76.12 286 VAL A O 1
ATOM 2322 N N . GLY A 1 287 ? 26.957 46.571 11.901 1.00 75.00 287 GLY A N 1
ATOM 2323 C CA . GLY A 1 287 ? 27.804 47.202 10.891 1.00 75.00 287 GLY A CA 1
ATOM 2324 C C . GLY A 1 287 ? 28.129 48.660 11.197 1.00 75.00 287 GLY A C 1
ATOM 2325 O O . GLY A 1 287 ? 29.294 49.050 11.233 1.00 75.00 287 GLY A O 1
ATOM 2326 N N . LEU A 1 288 ? 27.094 49.457 11.469 1.00 74.31 288 LEU A N 1
ATOM 2327 C CA . LEU A 1 288 ? 27.226 50.873 11.816 1.00 74.31 288 LEU A CA 1
ATOM 2328 C C . LEU A 1 288 ? 28.042 51.091 13.091 1.00 74.31 288 LEU A C 1
ATOM 2330 O O . LEU A 1 288 ? 28.876 51.992 13.130 1.00 74.31 288 LEU A O 1
ATOM 2334 N N . THR A 1 289 ? 27.836 50.261 14.117 1.00 73.88 289 THR A N 1
ATOM 2335 C CA . THR A 1 289 ? 28.629 50.337 15.354 1.00 73.88 289 THR A CA 1
ATOM 2336 C C . THR A 1 289 ? 30.086 49.976 15.106 1.00 73.88 289 THR A C 1
ATOM 2338 O O . THR A 1 289 ? 30.963 50.642 15.647 1.00 73.88 289 THR A O 1
ATOM 2341 N N . PHE A 1 290 ? 30.370 48.993 14.250 1.00 74.50 290 PHE A N 1
ATOM 2342 C CA . PHE A 1 290 ? 31.743 48.633 13.897 1.00 74.50 290 PHE A CA 1
ATOM 2343 C C . PHE A 1 290 ? 32.449 49.751 13.119 1.00 74.50 290 PHE A C 1
ATOM 2345 O O . PHE A 1 290 ? 33.574 50.114 13.457 1.00 74.50 290 PHE A O 1
ATOM 2352 N N . VAL A 1 291 ? 31.768 50.368 12.145 1.00 73.69 291 VAL A N 1
ATOM 2353 C CA . VAL A 1 291 ? 32.280 51.559 11.445 1.00 73.69 291 VAL A CA 1
ATOM 2354 C C . VAL A 1 291 ? 32.545 52.675 12.452 1.00 73.69 291 VAL A C 1
ATOM 2356 O O . VAL A 1 291 ? 33.658 53.194 12.503 1.00 73.69 291 VAL A O 1
ATOM 2359 N N . TYR A 1 292 ? 31.578 52.994 13.314 1.00 74.69 292 TYR A N 1
ATOM 2360 C CA . TYR A 1 292 ? 31.714 54.051 14.318 1.00 74.69 292 TYR A CA 1
ATOM 2361 C C . TYR A 1 292 ? 32.865 53.805 15.305 1.00 74.69 292 TYR A C 1
ATOM 2363 O O . TYR A 1 292 ? 33.543 54.756 15.674 1.00 74.69 292 TYR A O 1
ATOM 2371 N N . LEU A 1 293 ? 33.125 52.551 15.695 1.00 71.69 293 LEU A N 1
ATOM 2372 C CA . LEU A 1 293 ? 34.234 52.170 16.580 1.00 71.69 293 LEU A CA 1
ATOM 2373 C C . LEU A 1 293 ? 35.601 52.148 15.884 1.00 71.69 293 LEU A C 1
ATOM 2375 O O . LEU A 1 293 ? 36.615 52.322 16.555 1.00 71.69 293 LEU A O 1
ATOM 2379 N N . LEU A 1 294 ? 35.646 51.959 14.563 1.00 64.75 294 LEU A N 1
ATOM 2380 C CA . LEU A 1 294 ? 36.880 52.025 13.769 1.00 64.75 294 LEU A CA 1
ATOM 2381 C C . LEU A 1 294 ? 37.218 53.450 13.306 1.00 64.75 294 LEU A C 1
ATOM 2383 O O . LEU A 1 294 ? 38.383 53.776 13.082 1.00 64.75 294 LEU A O 1
ATOM 2387 N N . THR A 1 295 ? 36.219 54.329 13.218 1.00 60.44 295 THR A N 1
ATOM 2388 C CA . THR A 1 295 ? 36.395 55.739 12.831 1.00 60.44 295 THR A CA 1
ATOM 2389 C C . THR A 1 295 ? 37.242 56.596 13.802 1.00 60.44 295 THR A C 1
ATOM 2391 O O . THR A 1 295 ? 37.893 57.521 13.317 1.00 60.44 295 THR A O 1
ATOM 2394 N N . PRO A 1 296 ? 37.364 56.343 15.127 1.00 57.09 296 PRO A N 1
ATOM 2395 C CA . PRO A 1 296 ? 38.192 57.164 16.014 1.00 57.09 296 PRO A CA 1
ATOM 2396 C C . PRO A 1 296 ? 39.676 57.123 15.623 1.00 57.09 296 PRO A C 1
ATOM 2398 O O . PRO A 1 296 ? 40.380 58.114 15.817 1.00 57.09 296 PRO A O 1
ATOM 2401 N N . GLY A 1 297 ? 40.135 56.039 14.981 1.00 57.19 297 GLY A N 1
ATOM 2402 C CA . GLY A 1 297 ? 41.485 55.941 14.413 1.00 57.19 297 GLY A CA 1
ATOM 2403 C C . GLY A 1 297 ? 41.752 56.932 13.271 1.00 57.19 297 GLY A C 1
ATOM 2404 O O . GLY A 1 297 ? 42.892 57.339 13.066 1.00 57.19 297 GLY A O 1
ATOM 2405 N N . MET A 1 298 ? 40.709 57.403 12.577 1.00 52.16 298 MET A N 1
ATOM 2406 C CA . MET A 1 298 ? 40.831 58.403 11.506 1.00 52.16 298 MET A CA 1
ATOM 2407 C C . MET A 1 298 ? 41.040 59.823 12.047 1.00 52.16 298 MET A C 1
ATOM 2409 O O . MET A 1 298 ? 41.661 60.646 11.378 1.00 52.16 298 MET A O 1
ATOM 2413 N N . SER A 1 299 ? 40.586 60.111 13.274 1.00 55.38 299 SER A N 1
ATOM 2414 C CA . SER A 1 299 ? 40.772 61.433 13.898 1.00 55.38 299 SER A CA 1
ATOM 2415 C C . SER A 1 299 ? 42.241 61.731 14.233 1.00 55.38 299 SER A C 1
ATOM 2417 O O . SER A 1 299 ? 42.671 62.884 14.174 1.00 55.38 299 SER A O 1
ATOM 2419 N N . GLN A 1 300 ? 43.048 60.692 14.487 1.00 55.00 300 GLN A N 1
ATOM 2420 C CA . GLN A 1 300 ? 44.499 60.838 14.641 1.00 55.00 300 GLN A CA 1
ATOM 2421 C C . GLN A 1 300 ? 45.224 61.016 13.298 1.00 55.00 300 GLN A C 1
ATOM 2423 O O . GLN A 1 300 ? 46.269 61.658 13.249 1.00 55.00 300 GLN A O 1
ATOM 2428 N N . PHE A 1 301 ? 44.643 60.539 12.192 1.00 51.75 301 PHE A N 1
ATOM 2429 C CA . PHE A 1 301 ? 45.200 60.720 10.848 1.00 51.75 301 PHE A CA 1
ATOM 2430 C C . PHE A 1 301 ? 45.094 62.174 10.362 1.00 51.75 301 PHE A C 1
ATOM 2432 O O . PHE A 1 301 ? 46.009 62.680 9.717 1.00 51.75 301 PHE A O 1
ATOM 2439 N N . THR A 1 302 ? 44.026 62.889 10.732 1.00 54.12 302 THR A N 1
ATOM 2440 C CA . THR A 1 302 ? 43.867 64.319 10.409 1.00 54.12 302 THR A CA 1
ATOM 2441 C C . THR A 1 302 ? 44.872 65.229 11.120 1.00 54.12 302 THR A C 1
ATOM 2443 O O . THR A 1 302 ? 45.209 66.281 10.583 1.00 54.12 302 THR A O 1
ATOM 2446 N N . ALA A 1 303 ? 45.410 64.824 12.276 1.00 56.47 303 ALA A N 1
ATOM 2447 C CA . ALA A 1 303 ? 46.423 65.605 12.991 1.00 56.47 303 ALA A CA 1
ATOM 2448 C C . ALA A 1 303 ? 47.813 65.557 12.321 1.00 56.47 303 ALA A C 1
ATOM 2450 O O . ALA A 1 303 ? 48.621 66.458 12.532 1.00 56.47 303 ALA A O 1
ATOM 2451 N N . LEU A 1 304 ? 48.086 64.557 11.471 1.00 53.88 304 LEU A N 1
ATOM 2452 C CA . LEU A 1 304 ? 49.371 64.414 10.772 1.00 53.88 304 LEU A CA 1
ATOM 2453 C C . LEU A 1 304 ? 49.464 65.224 9.460 1.00 53.88 304 LEU A C 1
ATOM 2455 O O . LEU A 1 304 ? 50.547 65.352 8.895 1.00 53.88 304 LEU A O 1
ATOM 2459 N N . ILE A 1 305 ? 48.348 65.778 8.970 1.00 53.72 305 ILE A N 1
ATOM 2460 C CA . ILE A 1 305 ? 48.254 66.455 7.656 1.00 53.72 305 ILE A CA 1
ATOM 2461 C C . ILE A 1 305 ? 48.515 67.975 7.766 1.00 53.72 305 ILE A C 1
ATOM 2463 O O . ILE A 1 305 ? 48.548 68.694 6.772 1.00 53.72 305 ILE A O 1
ATOM 2467 N N . GLY A 1 306 ? 48.800 68.487 8.966 1.00 51.22 306 GLY A N 1
ATOM 2468 C CA . GLY A 1 306 ? 49.139 69.894 9.217 1.00 51.22 306 GLY A CA 1
ATOM 2469 C C . GLY A 1 306 ? 50.538 70.334 8.758 1.00 51.22 306 GLY A C 1
ATOM 2470 O O . GLY A 1 306 ? 51.146 71.167 9.425 1.00 51.22 306 GLY A O 1
ATOM 2471 N N . THR A 1 307 ? 51.079 69.790 7.661 1.00 57.16 307 THR A N 1
ATOM 2472 C CA . THR A 1 307 ? 52.339 70.271 7.067 1.00 57.16 307 THR A CA 1
ATOM 2473 C C . THR A 1 307 ? 52.159 70.570 5.573 1.00 57.16 307 THR A C 1
ATOM 2475 O O . THR A 1 307 ? 51.552 69.813 4.823 1.00 57.16 307 THR A O 1
ATOM 2478 N N . ASN A 1 308 ? 52.637 71.746 5.165 1.00 54.47 308 ASN A N 1
ATOM 2479 C CA . ASN A 1 308 ? 52.104 72.601 4.092 1.00 54.47 308 ASN A CA 1
ATOM 2480 C C . ASN A 1 308 ? 52.235 72.138 2.630 1.00 54.47 308 ASN A C 1
ATOM 2482 O O . ASN A 1 308 ? 52.107 72.965 1.735 1.00 54.47 308 ASN A O 1
ATOM 2486 N N . ASN A 1 309 ? 52.436 70.859 2.334 1.00 59.09 309 ASN A N 1
ATOM 2487 C CA . ASN A 1 309 ? 52.537 70.402 0.948 1.00 59.09 309 ASN A CA 1
ATOM 2488 C C . ASN A 1 309 ? 51.764 69.100 0.773 1.00 59.09 309 ASN A C 1
ATOM 2490 O O . ASN A 1 309 ? 52.315 68.061 1.110 1.00 59.09 309 ASN A O 1
ATOM 2494 N N . THR A 1 310 ? 50.525 69.135 0.251 1.00 52.66 310 THR A N 1
ATOM 2495 C CA . THR A 1 310 ? 49.939 68.058 -0.594 1.00 52.66 310 THR A CA 1
ATOM 2496 C C . THR A 1 310 ? 48.443 68.259 -0.920 1.00 52.66 310 THR A C 1
ATOM 2498 O O . THR A 1 310 ? 47.568 67.687 -0.276 1.00 52.66 310 THR A O 1
ATOM 2501 N N . PRO A 1 311 ? 48.101 68.965 -2.013 1.00 54.78 311 PRO A N 1
ATOM 2502 C CA . PRO A 1 311 ? 46.756 68.887 -2.596 1.00 54.78 311 PRO A CA 1
ATOM 2503 C C . PRO A 1 311 ? 46.483 67.548 -3.320 1.00 54.78 311 PRO A C 1
ATOM 2505 O O . PRO A 1 311 ? 45.331 67.224 -3.589 1.00 54.78 311 PRO A O 1
ATOM 2508 N N . LEU A 1 312 ? 47.516 66.736 -3.601 1.00 51.91 312 LEU A N 1
ATOM 2509 C CA . LEU A 1 312 ? 47.378 65.463 -4.328 1.00 51.91 312 LEU A CA 1
ATOM 2510 C C . LEU A 1 312 ? 47.035 64.248 -3.437 1.00 51.91 312 LEU A C 1
ATOM 2512 O O . LEU A 1 312 ? 46.529 63.252 -3.942 1.00 51.91 312 LEU A O 1
ATOM 2516 N N . LEU A 1 313 ? 47.280 64.313 -2.120 1.00 52.38 313 LEU A N 1
ATOM 2517 C CA . LEU A 1 313 ? 46.964 63.210 -1.194 1.00 52.38 313 LEU A CA 1
ATOM 2518 C C . LEU A 1 313 ? 45.506 63.241 -0.712 1.00 52.38 313 LEU A C 1
ATOM 2520 O O . LEU A 1 313 ? 44.934 62.184 -0.438 1.00 52.38 313 LEU A O 1
ATOM 2524 N N . LEU A 1 314 ? 44.870 64.420 -0.680 1.00 51.41 314 LEU A N 1
ATOM 2525 C CA . LEU A 1 314 ? 43.491 64.567 -0.201 1.00 51.41 314 LEU A CA 1
ATOM 2526 C C . LEU A 1 314 ? 42.468 63.823 -1.074 1.00 51.41 314 LEU A C 1
ATOM 2528 O O . LEU A 1 314 ? 41.531 63.231 -0.545 1.00 51.41 314 LEU A O 1
ATOM 2532 N N . THR A 1 315 ? 42.638 63.793 -2.396 1.00 52.19 315 THR A N 1
ATOM 2533 C CA . THR A 1 315 ? 41.689 63.097 -3.283 1.00 52.19 315 THR A CA 1
ATOM 2534 C C . THR A 1 315 ? 41.721 61.582 -3.070 1.00 52.19 315 THR A C 1
ATOM 2536 O O . THR A 1 315 ? 40.668 60.948 -3.016 1.00 52.19 315 THR A O 1
ATOM 2539 N N . SER A 1 316 ? 42.903 60.999 -2.843 1.00 50.12 316 SER A N 1
ATOM 2540 C CA . SER A 1 316 ? 43.047 59.566 -2.545 1.00 50.12 316 SER A CA 1
ATOM 2541 C C . SER A 1 316 ? 42.497 59.174 -1.164 1.00 50.12 316 SER A C 1
ATOM 2543 O O . SER A 1 316 ? 41.894 58.108 -1.020 1.00 50.12 316 SER A O 1
ATOM 2545 N N . ALA A 1 317 ? 42.616 60.063 -0.171 1.00 53.03 317 ALA A N 1
ATOM 2546 C CA . ALA A 1 317 ? 42.175 59.812 1.200 1.00 53.03 317 ALA A CA 1
ATOM 2547 C C . ALA A 1 317 ? 40.646 59.866 1.378 1.00 53.03 317 ALA A C 1
ATOM 2549 O O . ALA A 1 317 ? 40.120 59.203 2.267 1.00 53.03 317 ALA A O 1
ATOM 2550 N N . PHE A 1 318 ? 39.922 60.610 0.533 1.00 52.22 318 PHE A N 1
ATOM 2551 C CA . PHE A 1 318 ? 38.452 60.686 0.580 1.00 52.22 318 PHE A CA 1
ATOM 2552 C C . PHE A 1 318 ? 37.745 59.698 -0.360 1.00 52.22 318 PHE A C 1
ATOM 2554 O O . PHE A 1 318 ? 36.615 59.289 -0.085 1.00 52.22 318 PHE A O 1
ATOM 2561 N N . LEU A 1 319 ? 38.398 59.268 -1.444 1.00 54.03 319 LEU A N 1
ATOM 2562 C CA . LEU A 1 319 ? 37.829 58.277 -2.364 1.00 54.03 319 LEU A CA 1
ATOM 2563 C C . LEU A 1 319 ? 37.914 56.846 -1.812 1.00 54.03 319 LEU A C 1
ATOM 2565 O O . LEU A 1 319 ? 37.008 56.051 -2.068 1.00 54.03 319 LEU A O 1
ATOM 2569 N N . SER A 1 320 ? 38.940 56.508 -1.021 1.00 57.66 320 SER A N 1
ATOM 2570 C CA . SER A 1 320 ? 39.098 55.152 -0.464 1.00 57.66 320 SER A CA 1
ATOM 2571 C C . SER A 1 320 ? 38.010 54.767 0.560 1.00 57.66 320 SER A C 1
ATOM 2573 O O . SER A 1 320 ? 37.442 53.679 0.435 1.00 57.66 320 SER A O 1
ATOM 2575 N N . PRO A 1 321 ? 37.596 55.642 1.502 1.00 57.50 321 PRO A N 1
ATOM 2576 C CA . PRO A 1 321 ? 36.553 55.307 2.463 1.00 57.50 321 PRO A CA 1
ATOM 2577 C C . PRO A 1 321 ? 35.195 55.186 1.780 1.00 57.50 321 PRO A C 1
ATOM 2579 O O . PRO A 1 321 ? 34.466 54.236 2.051 1.00 57.50 321 PRO A O 1
ATOM 2582 N N . LEU A 1 322 ? 34.882 56.086 0.840 1.00 58.56 322 LEU A N 1
ATOM 2583 C CA . LEU A 1 322 ? 33.611 56.077 0.117 1.00 58.56 322 LEU A CA 1
ATOM 2584 C C . LEU A 1 322 ? 33.478 54.836 -0.775 1.00 58.56 322 LEU A C 1
ATOM 2586 O O . LEU A 1 322 ? 32.440 54.178 -0.764 1.00 58.56 322 LEU A O 1
ATOM 2590 N N . THR A 1 323 ? 34.538 54.471 -1.500 1.00 61.62 323 THR A N 1
ATOM 2591 C CA . THR A 1 323 ? 34.553 53.240 -2.306 1.00 61.62 323 THR A CA 1
ATOM 2592 C C . THR A 1 323 ? 34.507 51.989 -1.433 1.00 61.62 323 THR A C 1
ATOM 2594 O O . THR A 1 323 ? 33.787 51.052 -1.779 1.00 61.62 323 THR A O 1
ATOM 2597 N N . SER A 1 324 ? 35.161 51.989 -0.263 1.00 60.41 324 SER A N 1
ATOM 2598 C CA . SER A 1 324 ? 35.033 50.894 0.709 1.00 60.41 324 SER A CA 1
ATOM 2599 C C . SER A 1 324 ? 33.601 50.769 1.239 1.00 60.41 324 SER A C 1
ATOM 2601 O O . SER A 1 324 ? 33.073 49.663 1.315 1.00 60.41 324 SER A O 1
ATOM 2603 N N . MET A 1 325 ? 32.930 51.893 1.508 1.00 62.94 325 MET A N 1
ATOM 2604 C CA . MET A 1 325 ? 31.573 51.917 2.049 1.00 62.94 325 MET A CA 1
ATOM 2605 C C . MET A 1 325 ? 30.539 51.479 1.004 1.00 62.94 325 MET A C 1
ATOM 2607 O O . MET A 1 325 ? 29.644 50.695 1.314 1.00 62.94 325 MET A O 1
ATOM 2611 N N . ILE A 1 326 ? 30.687 51.930 -0.249 1.00 66.12 326 ILE A N 1
ATOM 2612 C CA . ILE A 1 326 ? 29.839 51.511 -1.377 1.00 66.12 326 ILE A CA 1
ATOM 2613 C C . ILE A 1 326 ? 30.055 50.026 -1.685 1.00 66.12 326 ILE A C 1
ATOM 2615 O O . ILE A 1 326 ? 29.080 49.301 -1.879 1.00 66.12 326 ILE A O 1
ATOM 2619 N N . SER A 1 327 ? 31.307 49.558 -1.676 1.00 64.31 327 SER A N 1
ATOM 2620 C CA . SER A 1 327 ? 31.639 48.139 -1.846 1.00 64.31 327 SER A CA 1
ATOM 2621 C C . SER A 1 327 ? 31.003 47.291 -0.744 1.00 64.31 327 SER A C 1
ATOM 2623 O O . SER A 1 327 ? 30.341 46.297 -1.035 1.00 64.31 327 SER A O 1
ATOM 2625 N N . TRP A 1 328 ? 31.091 47.735 0.513 1.00 68.94 328 TRP A N 1
ATOM 2626 C CA . TRP A 1 328 ? 30.507 47.041 1.661 1.00 68.94 328 TRP A CA 1
ATOM 2627 C C . TRP A 1 328 ? 28.971 46.987 1.599 1.00 68.94 328 TRP A C 1
ATOM 2629 O O . TRP A 1 328 ? 28.376 45.927 1.800 1.00 68.94 328 TRP A O 1
ATOM 2639 N N . LEU A 1 329 ? 28.321 48.097 1.229 1.00 63.34 329 LEU A N 1
ATOM 2640 C CA . LEU A 1 329 ? 26.870 48.156 1.017 1.00 63.34 329 LEU A CA 1
ATOM 2641 C C . LEU A 1 329 ? 26.412 47.249 -0.132 1.00 63.34 329 LEU A C 1
ATOM 2643 O O . LEU A 1 329 ? 25.444 46.503 0.028 1.00 63.34 329 LEU A O 1
ATOM 2647 N N . ALA A 1 330 ? 27.116 47.260 -1.266 1.00 65.88 330 ALA A N 1
ATOM 2648 C CA . ALA A 1 330 ? 26.829 46.367 -2.388 1.00 65.88 330 ALA A CA 1
ATOM 2649 C C . ALA A 1 330 ? 26.979 44.890 -1.986 1.00 65.88 330 ALA A C 1
ATOM 2651 O O . ALA A 1 330 ? 26.174 44.047 -2.391 1.00 65.88 330 ALA A O 1
ATOM 2652 N N . TRP A 1 331 ? 27.958 44.584 -1.131 1.00 66.25 331 TRP A N 1
ATOM 2653 C CA . TRP A 1 331 ? 28.202 43.238 -0.620 1.00 66.25 331 TRP A CA 1
ATOM 2654 C C . TRP A 1 331 ? 27.070 42.733 0.280 1.00 66.25 331 TRP A C 1
ATOM 2656 O O . TRP A 1 331 ? 26.589 41.612 0.100 1.00 66.25 331 TRP A O 1
ATOM 2666 N N . ILE A 1 332 ? 26.573 43.578 1.189 1.00 61.72 332 ILE A N 1
ATOM 2667 C CA . ILE A 1 332 ? 25.432 43.250 2.059 1.00 61.72 332 ILE A CA 1
ATOM 2668 C C . ILE A 1 332 ? 24.169 43.018 1.240 1.00 61.72 332 ILE A C 1
ATOM 2670 O O . ILE A 1 332 ? 23.479 42.016 1.444 1.00 61.72 332 ILE A O 1
ATOM 2674 N N . VAL A 1 333 ? 23.883 43.903 0.283 1.00 65.00 333 VAL A N 1
ATOM 2675 C CA . VAL A 1 333 ? 22.706 43.771 -0.584 1.00 65.00 333 VAL A CA 1
ATOM 2676 C C . VAL A 1 333 ? 22.800 42.492 -1.423 1.00 65.00 333 VAL A C 1
ATOM 2678 O O . VAL A 1 333 ? 21.826 41.743 -1.500 1.00 65.00 333 VAL A O 1
ATOM 2681 N N . SER A 1 334 ? 23.975 42.170 -1.975 1.00 57.34 334 SER A N 1
ATOM 2682 C CA . SER A 1 334 ? 24.185 40.937 -2.745 1.00 57.34 334 SER A CA 1
ATOM 2683 C C . SER A 1 334 ? 24.072 39.669 -1.889 1.00 57.34 334 SER A C 1
ATOM 2685 O O . SER A 1 334 ? 23.512 38.676 -2.355 1.00 57.34 334 SER A O 1
ATOM 2687 N N . GLY A 1 335 ? 24.566 39.682 -0.647 1.00 60.03 335 GLY A N 1
ATOM 2688 C CA . GLY A 1 335 ? 24.430 38.560 0.286 1.00 60.03 335 GLY A CA 1
ATOM 2689 C C . GLY A 1 335 ? 22.973 38.298 0.677 1.00 60.03 335 GLY A C 1
ATOM 2690 O O . GLY A 1 335 ? 22.546 37.145 0.750 1.00 60.03 335 GLY A O 1
ATOM 2691 N N . PHE A 1 336 ? 22.180 39.361 0.842 1.00 56.28 336 PHE A N 1
ATOM 2692 C CA . PHE A 1 336 ? 20.761 39.268 1.198 1.00 56.28 336 PHE A CA 1
ATOM 2693 C C . PHE A 1 336 ? 19.886 38.805 0.023 1.00 56.28 336 PHE A C 1
ATOM 2695 O O . PHE A 1 336 ? 19.055 37.906 0.176 1.00 56.28 336 PHE A O 1
ATOM 2702 N N . VAL A 1 337 ? 20.105 39.374 -1.170 1.00 59.59 337 VAL A N 1
ATOM 2703 C CA . VAL A 1 337 ? 19.412 38.961 -2.405 1.00 59.59 337 VAL A CA 1
ATOM 2704 C C . VAL A 1 337 ? 19.797 37.526 -2.778 1.00 59.59 337 VAL A C 1
ATOM 2706 O O . VAL A 1 337 ? 18.931 36.735 -3.152 1.00 59.59 337 VAL A O 1
ATOM 2709 N N . GLY A 1 338 ? 21.068 37.156 -2.591 1.00 53.69 338 GLY A N 1
ATOM 2710 C CA . GLY A 1 338 ? 21.539 35.782 -2.719 1.00 53.69 338 GLY A CA 1
ATOM 2711 C C . GLY A 1 338 ? 20.821 34.846 -1.747 1.00 53.69 338 GLY A C 1
ATOM 2712 O O . GLY A 1 338 ? 20.184 33.891 -2.185 1.00 53.69 338 GLY A O 1
ATOM 2713 N N . GLY A 1 339 ? 20.848 35.133 -0.443 1.00 52.72 339 GLY A N 1
ATOM 2714 C CA . GLY A 1 339 ? 20.251 34.285 0.596 1.00 52.72 339 GLY A CA 1
ATOM 2715 C C . GLY A 1 339 ? 18.764 33.968 0.384 1.00 52.72 339 GLY A C 1
ATOM 2716 O O . GLY A 1 339 ? 18.345 32.833 0.603 1.00 52.72 339 GLY A O 1
ATOM 2717 N N . LEU A 1 340 ? 17.980 34.922 -0.131 1.00 51.62 340 LEU A N 1
ATOM 2718 C CA . LEU A 1 340 ? 16.554 34.724 -0.436 1.00 51.62 340 LEU A CA 1
ATOM 2719 C C . LEU A 1 340 ? 16.296 33.820 -1.656 1.00 51.62 340 LEU A C 1
ATOM 2721 O O . LEU A 1 340 ? 15.230 33.212 -1.758 1.00 51.62 340 LEU A O 1
ATOM 2725 N N . ILE A 1 341 ? 17.263 33.696 -2.567 1.00 55.34 341 ILE A N 1
ATOM 2726 C CA . ILE A 1 341 ? 17.163 32.889 -3.798 1.00 55.34 341 ILE A CA 1
ATOM 2727 C C . ILE A 1 341 ? 17.861 31.513 -3.623 1.00 55.34 341 ILE A C 1
ATOM 2729 O O . ILE A 1 341 ? 17.632 30.560 -4.379 1.00 55.34 341 ILE A O 1
ATOM 2733 N N . LEU A 1 342 ? 18.690 31.349 -2.585 1.00 52.09 342 LEU A N 1
ATOM 2734 C CA . LEU A 1 342 ? 19.663 30.262 -2.435 1.00 52.09 342 LEU A CA 1
ATOM 2735 C C . LEU A 1 342 ? 19.135 28.999 -1.714 1.00 52.09 342 LEU A C 1
ATOM 2737 O O . LEU A 1 342 ? 19.585 28.627 -0.637 1.00 52.09 342 LEU A O 1
ATOM 2741 N N . LYS A 1 343 ? 18.305 28.202 -2.394 1.00 51.03 343 LYS A N 1
ATOM 2742 C CA . LYS A 1 343 ? 18.413 26.725 -2.260 1.00 51.03 343 LYS A CA 1
ATOM 2743 C C . LYS A 1 343 ? 19.219 26.083 -3.399 1.00 51.03 343 LYS A C 1
ATOM 2745 O O . LYS A 1 343 ? 19.387 24.870 -3.413 1.00 51.03 343 LYS A O 1
ATOM 2750 N N . ARG A 1 344 ? 19.721 26.867 -4.369 1.00 50.62 344 ARG A N 1
ATOM 2751 C CA . ARG A 1 344 ? 20.399 26.349 -5.582 1.00 50.62 344 ARG A CA 1
ATOM 2752 C C . ARG A 1 344 ? 21.710 27.033 -5.994 1.00 50.62 344 ARG A C 1
ATOM 2754 O O . ARG A 1 344 ? 22.322 26.581 -6.951 1.00 50.62 344 ARG A O 1
ATOM 2761 N N . VAL A 1 345 ? 22.145 28.098 -5.319 1.00 54.97 345 VAL A N 1
ATOM 2762 C CA . VAL A 1 345 ? 23.173 29.012 -5.868 1.00 54.97 345 VAL A CA 1
ATOM 2763 C C . VAL A 1 345 ? 24.403 29.181 -4.944 1.00 54.97 345 VAL A C 1
ATOM 2765 O O . VAL A 1 345 ? 25.292 29.970 -5.227 1.00 54.97 345 VAL A O 1
ATOM 2768 N N . LEU A 1 346 ? 24.542 28.363 -3.889 1.00 59.31 346 LEU A N 1
ATOM 2769 C CA . LEU A 1 346 ? 25.725 28.385 -3.006 1.00 59.31 346 LEU A CA 1
ATOM 2770 C C . LEU A 1 346 ? 27.031 28.077 -3.755 1.00 59.31 346 LEU A C 1
ATOM 2772 O O . LEU A 1 346 ? 28.030 28.769 -3.585 1.00 59.31 346 LEU A O 1
ATOM 2776 N N . ILE A 1 347 ? 26.998 27.059 -4.617 1.00 54.44 347 ILE A N 1
ATOM 2777 C CA . ILE A 1 347 ? 28.155 26.638 -5.414 1.00 54.44 347 ILE A CA 1
ATOM 2778 C C . ILE A 1 347 ? 28.537 27.722 -6.446 1.00 54.44 347 ILE A C 1
ATOM 2780 O O . ILE A 1 347 ? 29.709 28.094 -6.486 1.00 54.44 347 ILE A O 1
ATOM 2784 N N . PRO A 1 348 ? 27.591 28.311 -7.212 1.00 51.03 348 PRO A N 1
ATOM 2785 C CA . PRO A 1 348 ? 27.886 29.458 -8.068 1.00 51.03 348 PRO A CA 1
ATOM 2786 C C . PRO A 1 348 ? 28.435 30.670 -7.315 1.00 51.03 348 PRO A C 1
ATOM 2788 O O . PRO A 1 348 ? 29.383 31.271 -7.796 1.00 51.03 348 PRO A O 1
ATOM 2791 N N . PHE A 1 349 ? 27.894 31.014 -6.139 1.00 63.75 349 PHE A N 1
ATOM 2792 C CA . PHE A 1 349 ? 28.341 32.187 -5.382 1.00 63.75 349 PHE A CA 1
ATOM 2793 C C . PHE A 1 349 ? 29.792 32.041 -4.906 1.00 63.75 349 PHE A C 1
ATOM 2795 O O . PHE A 1 349 ? 30.608 32.925 -5.166 1.00 63.75 349 PHE A O 1
ATOM 2802 N N . LEU A 1 350 ? 30.137 30.903 -4.290 1.00 62.38 350 LEU A N 1
ATOM 2803 C CA . LEU A 1 350 ? 31.516 30.601 -3.881 1.00 62.38 350 LEU A CA 1
ATOM 2804 C C . LEU A 1 350 ? 32.469 30.557 -5.083 1.00 62.38 350 LEU A C 1
ATOM 2806 O O . LEU A 1 350 ? 33.586 31.060 -4.993 1.00 62.38 350 LEU A O 1
ATOM 2810 N N . SER A 1 351 ? 32.010 30.026 -6.221 1.00 54.34 351 SER A N 1
ATOM 2811 C CA . SER A 1 351 ? 32.772 30.015 -7.472 1.00 54.34 351 SER A CA 1
ATOM 2812 C C . SER A 1 351 ? 33.017 31.427 -8.010 1.00 54.34 351 SER A C 1
ATOM 2814 O O . SER A 1 351 ? 34.161 31.767 -8.301 1.00 54.34 351 SER A O 1
ATOM 2816 N N . THR A 1 352 ? 31.992 32.281 -8.081 1.00 59.38 352 THR A N 1
ATOM 2817 C CA . THR A 1 352 ? 32.141 33.667 -8.551 1.00 59.38 352 THR A CA 1
ATOM 2818 C C . THR A 1 352 ? 32.955 34.523 -7.590 1.00 59.38 352 THR A C 1
ATOM 2820 O O . THR A 1 352 ? 33.717 35.375 -8.035 1.00 59.38 352 THR A O 1
ATOM 2823 N N . TYR A 1 353 ? 32.845 34.277 -6.282 1.00 69.38 353 TYR A N 1
ATOM 2824 C CA . TYR A 1 353 ? 33.613 34.991 -5.270 1.00 69.38 353 TYR A CA 1
ATOM 2825 C C . TYR A 1 353 ? 35.094 34.603 -5.313 1.00 69.38 353 TYR A C 1
ATOM 2827 O O . TYR A 1 353 ? 35.957 35.479 -5.337 1.00 69.38 353 TYR A O 1
ATOM 2835 N N . GLY A 1 354 ? 35.390 33.303 -5.410 1.00 69.56 354 GLY A N 1
ATOM 2836 C CA . GLY A 1 354 ? 36.752 32.813 -5.612 1.00 69.56 354 GLY A CA 1
ATOM 2837 C C . GLY A 1 354 ? 37.361 33.328 -6.917 1.00 69.56 354 GLY A C 1
ATOM 2838 O O . GLY A 1 354 ? 38.499 33.788 -6.916 1.00 69.56 354 GLY A O 1
ATOM 2839 N N . LEU A 1 355 ? 36.590 33.334 -8.011 1.00 59.75 355 LEU A N 1
ATOM 2840 C CA . LEU A 1 355 ? 37.042 33.840 -9.309 1.00 59.75 355 LEU A CA 1
ATOM 2841 C C . LEU A 1 355 ? 37.309 35.353 -9.276 1.00 59.75 355 LEU A C 1
ATOM 2843 O O . LEU A 1 355 ? 38.331 35.795 -9.788 1.00 59.75 355 LEU A O 1
ATOM 2847 N N . ALA A 1 356 ? 36.434 36.146 -8.651 1.00 67.44 356 ALA A N 1
ATOM 2848 C CA . ALA A 1 356 ? 36.618 37.592 -8.530 1.00 67.44 356 ALA A CA 1
ATOM 2849 C C . ALA A 1 356 ? 37.884 37.940 -7.733 1.00 67.44 356 ALA A C 1
ATOM 2851 O O . ALA A 1 356 ? 38.644 38.815 -8.143 1.00 67.44 356 ALA A O 1
ATOM 2852 N N . TRP A 1 357 ? 38.156 37.215 -6.644 1.00 71.38 357 TRP A N 1
ATOM 2853 C CA . TRP A 1 357 ? 39.388 37.384 -5.871 1.00 71.38 357 TRP A CA 1
ATOM 2854 C C . TRP A 1 357 ? 40.630 36.904 -6.616 1.00 71.38 357 TRP A C 1
ATOM 2856 O O . TRP A 1 357 ? 41.664 37.562 -6.542 1.00 71.38 357 TRP A O 1
ATOM 2866 N N . LEU A 1 358 ? 40.534 35.805 -7.368 1.00 66.94 358 LEU A N 1
ATOM 2867 C CA . LEU A 1 358 ? 41.622 35.331 -8.221 1.00 66.94 358 LEU A CA 1
ATOM 2868 C C . LEU A 1 358 ? 41.968 36.372 -9.295 1.00 66.94 358 LEU A C 1
ATOM 2870 O O . LEU A 1 358 ? 43.135 36.698 -9.482 1.00 66.94 358 LEU A O 1
ATOM 2874 N N . VAL A 1 359 ? 40.958 36.944 -9.955 1.00 65.81 359 VAL A N 1
ATOM 2875 C CA . VAL A 1 359 ? 41.140 38.018 -10.941 1.00 65.81 359 VAL A CA 1
ATOM 2876 C C . VAL A 1 359 ? 41.737 39.258 -10.280 1.00 65.81 359 VAL A C 1
ATOM 2878 O O . VAL A 1 359 ? 42.672 39.835 -10.823 1.00 65.81 359 VAL A O 1
ATOM 2881 N N . PHE A 1 360 ? 41.269 39.640 -9.090 1.00 65.81 360 PHE A N 1
ATOM 2882 C CA . PHE A 1 360 ? 41.833 40.769 -8.348 1.00 65.81 360 PHE A CA 1
ATOM 2883 C C . PHE A 1 360 ? 43.301 40.536 -7.957 1.00 65.81 360 PHE A C 1
ATOM 2885 O O . PHE A 1 360 ? 44.115 41.450 -8.053 1.00 65.81 360 PHE A O 1
ATOM 2892 N N . TYR A 1 361 ? 43.662 39.306 -7.583 1.00 64.44 361 TYR A N 1
ATOM 2893 C CA . TYR A 1 361 ? 45.036 38.922 -7.260 1.00 64.44 361 TYR A CA 1
ATOM 2894 C C . TYR A 1 361 ? 45.948 38.926 -8.496 1.00 64.44 361 TYR A C 1
ATOM 2896 O O . TYR A 1 361 ? 47.069 39.422 -8.431 1.00 64.44 361 TYR A O 1
ATOM 2904 N N . ILE A 1 362 ? 45.457 38.423 -9.634 1.00 64.38 362 ILE A N 1
ATOM 2905 C CA . ILE A 1 362 ? 46.214 38.369 -10.893 1.00 64.38 362 ILE A CA 1
ATOM 2906 C C . ILE A 1 362 ? 46.394 39.769 -11.490 1.00 64.38 362 ILE A C 1
ATOM 2908 O O . ILE A 1 362 ? 47.494 40.124 -11.900 1.00 64.38 362 ILE A O 1
ATOM 2912 N N . VAL A 1 363 ? 45.332 40.577 -11.530 1.00 63.56 363 VAL A N 1
ATOM 2913 C CA . VAL A 1 363 ? 45.357 41.917 -12.140 1.00 63.56 363 VAL A CA 1
ATOM 2914 C C . VAL A 1 363 ? 46.017 42.943 -11.215 1.00 63.56 363 VAL A C 1
ATOM 2916 O O . VAL A 1 363 ? 46.670 43.868 -11.686 1.00 63.56 363 VAL A O 1
ATOM 2919 N N . GLY A 1 364 ? 45.876 42.782 -9.898 1.00 56.56 364 GLY A N 1
ATOM 2920 C CA . GLY A 1 364 ? 46.446 43.690 -8.904 1.00 56.56 364 GLY A CA 1
ATOM 2921 C C . GLY A 1 364 ? 47.867 43.348 -8.453 1.00 56.56 364 GLY A C 1
ATOM 2922 O O . GLY A 1 364 ? 48.440 44.139 -7.713 1.00 56.56 364 GLY A O 1
ATOM 2923 N N . GLY A 1 365 ? 48.439 42.208 -8.860 1.00 54.28 365 GLY A N 1
ATOM 2924 C CA . GLY A 1 365 ? 49.603 41.573 -8.221 1.00 54.28 365 GLY A CA 1
ATOM 2925 C C . GLY A 1 365 ? 50.819 42.470 -7.952 1.00 54.28 365 GLY A C 1
ATOM 2926 O O . GLY A 1 365 ? 51.372 42.414 -6.856 1.00 54.28 365 GLY A O 1
ATOM 2927 N N . GLU A 1 366 ? 51.200 43.345 -8.888 1.00 55.28 366 GLU A N 1
ATOM 2928 C CA . GLU A 1 366 ? 52.359 44.240 -8.700 1.00 55.28 366 GLU A CA 1
ATOM 2929 C C . GLU A 1 366 ? 52.056 45.465 -7.818 1.00 55.28 366 GLU A C 1
ATOM 2931 O O . GLU A 1 366 ? 52.924 45.954 -7.092 1.00 55.28 366 GLU A O 1
ATOM 2936 N N . GLN A 1 367 ? 50.813 45.957 -7.812 1.00 56.69 367 GLN A N 1
ATOM 2937 C CA . GLN A 1 367 ? 50.425 47.063 -6.927 1.00 56.69 367 GLN A CA 1
ATOM 2938 C C . GLN A 1 367 ? 50.036 46.570 -5.529 1.00 56.69 367 GLN A C 1
ATOM 2940 O O . GLN A 1 367 ? 50.284 47.253 -4.534 1.00 56.69 367 GLN A O 1
ATOM 2945 N N . LEU A 1 368 ? 49.488 45.356 -5.433 1.00 57.00 368 LEU A N 1
ATOM 2946 C CA . LEU A 1 368 ? 49.079 44.747 -4.174 1.00 57.00 368 LEU A CA 1
ATOM 2947 C C . LEU A 1 368 ? 50.287 44.418 -3.296 1.00 57.00 368 LEU A C 1
ATOM 2949 O O . LEU A 1 368 ? 50.235 44.675 -2.099 1.00 57.00 368 LEU A O 1
ATOM 2953 N N . SER A 1 369 ? 51.384 43.904 -3.864 1.00 58.81 369 SER A N 1
ATOM 2954 C CA . SER A 1 369 ? 52.612 43.611 -3.108 1.00 58.81 369 SER A CA 1
ATOM 2955 C C . SER A 1 369 ? 53.214 44.868 -2.475 1.00 58.81 369 SER A C 1
ATOM 2957 O O . SER A 1 369 ? 53.676 44.826 -1.335 1.00 58.81 369 SER A O 1
ATOM 2959 N N . THR A 1 370 ? 53.138 45.999 -3.177 1.00 56.97 370 THR A N 1
ATOM 2960 C CA . THR A 1 370 ? 53.632 47.297 -2.705 1.00 56.97 370 THR A CA 1
ATOM 2961 C C . THR A 1 370 ? 52.772 47.832 -1.552 1.00 56.97 370 THR A C 1
ATOM 2963 O O . THR A 1 370 ? 53.301 48.293 -0.542 1.00 56.97 370 THR A O 1
ATOM 2966 N N . ILE A 1 371 ? 51.444 47.688 -1.642 1.00 57.28 371 ILE A N 1
ATOM 2967 C CA . ILE A 1 371 ? 50.495 48.072 -0.580 1.00 57.28 371 ILE A CA 1
ATOM 2968 C C . ILE A 1 371 ? 50.598 47.133 0.638 1.00 57.28 371 ILE A C 1
ATOM 2970 O O . ILE A 1 371 ? 50.591 47.592 1.779 1.00 57.28 371 ILE A O 1
ATOM 2974 N N . ILE A 1 372 ? 50.745 45.823 0.415 1.00 57.38 372 ILE A N 1
ATOM 2975 C CA . ILE A 1 372 ? 50.926 44.805 1.466 1.00 57.38 372 ILE A CA 1
ATOM 2976 C C . ILE A 1 372 ? 52.255 45.015 2.203 1.00 57.38 372 ILE A C 1
ATOM 2978 O O . ILE A 1 372 ? 52.309 44.864 3.425 1.00 57.38 372 ILE A O 1
ATOM 2982 N N . GLY A 1 373 ? 53.309 45.407 1.480 1.00 59.81 373 GLY A N 1
ATOM 2983 C CA . GLY A 1 373 ? 54.589 45.802 2.064 1.00 59.81 373 GLY A CA 1
ATOM 2984 C C . GLY A 1 373 ? 54.480 47.049 2.947 1.00 59.81 373 GLY A C 1
ATOM 2985 O O . GLY A 1 373 ? 55.114 47.100 3.996 1.00 59.81 373 GLY A O 1
ATOM 2986 N N . LEU A 1 374 ? 53.632 48.016 2.571 1.00 56.06 374 LEU A N 1
ATOM 2987 C CA . LEU A 1 374 ? 53.441 49.266 3.317 1.00 56.06 374 LEU A CA 1
ATOM 2988 C C . LEU A 1 374 ? 52.605 49.106 4.598 1.00 56.06 374 LEU A C 1
ATOM 2990 O O . LEU A 1 374 ? 52.855 49.791 5.585 1.00 56.06 374 LEU A O 1
ATOM 2994 N N . ILE A 1 375 ? 51.593 48.234 4.578 1.00 54.03 375 ILE A N 1
ATOM 2995 C CA . ILE A 1 375 ? 50.611 48.088 5.673 1.00 54.03 375 ILE A CA 1
ATOM 2996 C C . ILE A 1 375 ? 51.030 46.986 6.671 1.00 54.03 375 ILE A C 1
ATOM 2998 O O . ILE A 1 375 ? 50.446 46.845 7.744 1.00 54.03 375 ILE A O 1
ATOM 3002 N N . GLY A 1 376 ? 52.087 46.231 6.356 1.00 52.78 376 GLY A N 1
ATOM 3003 C CA . GLY A 1 376 ? 52.492 45.048 7.106 1.00 52.78 376 GLY A CA 1
ATOM 3004 C C . GLY A 1 376 ? 51.572 43.879 6.761 1.00 52.78 376 GLY A C 1
ATOM 3005 O O . GLY A 1 376 ? 50.374 43.893 7.042 1.00 52.78 376 GLY A O 1
ATOM 3006 N N . GLY A 1 377 ? 52.126 42.838 6.134 1.00 58.53 377 GLY A N 1
ATOM 3007 C CA . GLY A 1 377 ? 51.337 41.741 5.557 1.00 58.53 377 GLY A CA 1
ATOM 3008 C C . GLY A 1 377 ? 50.411 41.009 6.537 1.00 58.53 377 GLY A C 1
ATOM 3009 O O . GLY A 1 377 ? 49.418 40.417 6.120 1.00 58.53 377 GLY A O 1
ATOM 3010 N N . THR A 1 378 ? 50.664 41.108 7.841 1.00 58.25 378 THR A N 1
ATOM 3011 C CA . THR A 1 378 ? 49.798 40.556 8.889 1.00 58.25 378 THR A CA 1
ATOM 3012 C C . THR A 1 378 ? 48.442 41.261 8.975 1.00 58.25 378 THR A C 1
ATOM 3014 O O . THR A 1 378 ? 47.431 40.584 9.152 1.00 58.25 378 THR A O 1
ATOM 3017 N N . ALA A 1 379 ? 48.381 42.582 8.783 1.00 56.62 379 ALA A N 1
ATOM 3018 C CA . ALA A 1 379 ? 47.135 43.346 8.864 1.00 56.62 379 ALA A CA 1
ATOM 3019 C C . ALA A 1 379 ? 46.198 43.037 7.684 1.00 56.62 379 ALA A C 1
ATOM 3021 O O . ALA A 1 379 ? 44.992 42.877 7.865 1.00 56.62 379 ALA A O 1
ATOM 3022 N N . VAL A 1 380 ? 46.752 42.857 6.482 1.00 61.25 380 VAL A N 1
ATOM 3023 C CA . VAL A 1 380 ? 45.965 42.487 5.294 1.00 61.25 380 VAL A CA 1
ATOM 3024 C C . VAL A 1 380 ? 45.377 41.084 5.448 1.00 61.25 380 VAL A C 1
ATOM 3026 O O . VAL A 1 380 ? 44.186 40.884 5.206 1.00 61.25 380 VAL A O 1
ATOM 3029 N N . ILE A 1 381 ? 46.168 40.125 5.939 1.00 64.94 381 ILE A N 1
ATOM 3030 C CA . ILE A 1 381 ? 45.696 38.759 6.203 1.00 64.94 381 ILE A CA 1
ATOM 3031 C C . ILE A 1 381 ? 44.600 38.753 7.280 1.00 64.94 381 ILE A C 1
ATOM 3033 O O . ILE A 1 381 ? 43.602 38.048 7.129 1.00 64.94 381 ILE A O 1
ATOM 3037 N N . GLN A 1 382 ? 44.731 39.567 8.333 1.00 59.34 382 GLN A N 1
ATOM 3038 C CA . GLN A 1 382 ? 43.711 39.686 9.382 1.00 59.34 382 GLN A CA 1
ATOM 3039 C C . GLN A 1 382 ? 42.391 40.263 8.856 1.00 59.34 382 GLN A C 1
ATOM 3041 O O . GLN A 1 382 ? 41.327 39.731 9.174 1.00 59.34 382 GLN A O 1
ATOM 3046 N N . VAL A 1 383 ? 42.439 41.293 8.005 1.00 64.25 383 VAL A N 1
ATOM 3047 C CA . VAL A 1 383 ? 41.234 41.869 7.380 1.00 64.25 383 VAL A CA 1
ATOM 3048 C C . VAL A 1 383 ? 40.572 40.867 6.429 1.00 64.25 383 VAL A C 1
ATOM 3050 O O . VAL A 1 383 ? 39.346 40.737 6.425 1.00 64.25 383 VAL A O 1
ATOM 3053 N N . MET A 1 384 ? 41.360 40.105 5.664 1.00 64.19 384 MET A N 1
ATOM 3054 C CA . MET A 1 384 ? 40.834 39.052 4.788 1.00 64.19 384 MET A CA 1
ATOM 3055 C C . MET A 1 384 ? 40.185 37.913 5.582 1.00 64.19 384 MET A C 1
ATOM 3057 O O . MET A 1 384 ? 39.078 37.488 5.246 1.00 64.19 384 MET A O 1
ATOM 3061 N N . ALA A 1 385 ? 40.829 37.456 6.657 1.00 66.62 385 ALA A N 1
ATOM 3062 C CA . ALA A 1 385 ? 40.290 36.417 7.529 1.00 66.62 385 ALA A CA 1
ATOM 3063 C C . ALA A 1 385 ? 38.991 36.870 8.213 1.00 66.62 385 ALA A C 1
ATOM 3065 O O . ALA A 1 385 ? 38.020 36.113 8.255 1.00 66.62 385 ALA A O 1
ATOM 3066 N N . LEU A 1 386 ? 38.939 38.120 8.681 1.00 65.38 386 LEU A N 1
ATOM 3067 C CA . LEU A 1 386 ? 37.744 38.693 9.294 1.00 65.38 386 LEU A CA 1
ATOM 3068 C C . LEU A 1 386 ? 36.590 38.799 8.287 1.00 65.38 386 LEU A C 1
ATOM 3070 O O . LEU A 1 386 ? 35.471 38.396 8.601 1.00 65.38 386 LEU A O 1
ATOM 3074 N N . ASN A 1 387 ? 36.855 39.260 7.062 1.00 62.66 387 ASN A N 1
ATOM 3075 C CA . ASN A 1 387 ? 35.834 39.335 6.013 1.00 62.66 387 ASN A CA 1
ATOM 3076 C C . ASN A 1 387 ? 35.304 37.951 5.619 1.00 62.66 387 ASN A C 1
ATOM 3078 O O . ASN A 1 387 ? 34.091 37.776 5.493 1.00 62.66 387 ASN A O 1
ATOM 3082 N N . ALA A 1 388 ? 36.181 36.954 5.484 1.00 66.06 388 ALA A N 1
ATOM 3083 C CA . ALA A 1 388 ? 35.771 35.577 5.215 1.00 66.06 388 ALA A CA 1
ATOM 3084 C C . ALA A 1 388 ? 34.918 34.999 6.359 1.00 66.06 388 ALA A C 1
ATOM 3086 O O . ALA A 1 388 ? 33.923 34.313 6.119 1.00 66.06 388 ALA A O 1
ATOM 3087 N N . PHE A 1 389 ? 35.266 35.314 7.606 1.00 66.06 389 PHE A N 1
ATOM 3088 C CA . PHE A 1 389 ? 34.518 34.867 8.776 1.00 66.06 389 PHE A CA 1
ATOM 3089 C C . PHE A 1 389 ? 33.130 35.523 8.870 1.00 66.06 389 PHE A C 1
ATOM 3091 O O . PHE A 1 389 ? 32.129 34.827 9.044 1.00 66.06 389 PHE A O 1
ATOM 3098 N N . VAL A 1 390 ? 33.040 36.844 8.680 1.00 65.19 390 VAL A N 1
ATOM 3099 C CA . VAL A 1 390 ? 31.763 37.582 8.679 1.00 65.19 390 VAL A CA 1
ATOM 3100 C C . VAL A 1 390 ? 30.853 37.100 7.545 1.00 65.19 390 VAL A C 1
ATOM 3102 O O . VAL A 1 390 ? 29.653 36.916 7.754 1.00 65.19 390 VAL A O 1
ATOM 3105 N N . ALA A 1 391 ? 31.419 36.812 6.372 1.00 65.62 391 ALA A N 1
ATOM 3106 C CA . ALA A 1 391 ? 30.703 36.214 5.249 1.00 65.62 391 ALA A CA 1
ATOM 3107 C C . ALA A 1 391 ? 30.086 34.851 5.589 1.00 65.62 391 ALA A C 1
ATOM 3109 O O . ALA A 1 391 ? 28.911 34.608 5.305 1.00 65.62 391 ALA A O 1
ATOM 3110 N N . LEU A 1 392 ? 30.869 33.971 6.220 1.00 62.56 392 LEU A N 1
ATOM 3111 C CA . LEU A 1 392 ? 30.418 32.647 6.647 1.00 62.56 392 LEU A CA 1
ATOM 3112 C C . LEU A 1 392 ? 29.312 32.735 7.703 1.00 62.56 392 LEU A C 1
ATOM 3114 O O . LEU A 1 392 ? 28.333 31.991 7.620 1.00 62.56 392 LEU A O 1
ATOM 3118 N N . LEU A 1 393 ? 29.423 33.664 8.657 1.00 62.09 393 LEU A N 1
ATOM 3119 C CA . LEU A 1 393 ? 28.389 33.885 9.670 1.00 62.09 393 LEU A CA 1
ATOM 3120 C C . LEU A 1 393 ? 27.090 34.423 9.065 1.00 62.09 393 LEU A C 1
ATOM 3122 O O . LEU A 1 393 ? 26.017 33.899 9.370 1.00 62.09 393 LEU A O 1
ATOM 3126 N N . ALA A 1 394 ? 27.175 35.420 8.180 1.00 62.09 394 ALA A N 1
ATOM 3127 C CA . ALA A 1 394 ? 26.012 35.955 7.474 1.00 62.09 394 ALA A CA 1
ATOM 3128 C C . ALA A 1 394 ? 25.313 34.862 6.647 1.00 62.09 394 ALA A C 1
ATOM 3130 O O . ALA A 1 394 ? 24.082 34.766 6.642 1.00 62.09 394 ALA A O 1
ATOM 3131 N N . PHE A 1 395 ? 26.098 33.984 6.017 1.00 56.53 395 PHE A N 1
ATOM 3132 C CA . PHE A 1 395 ? 25.584 32.848 5.262 1.00 56.53 395 PHE A CA 1
ATOM 3133 C C . PHE A 1 395 ? 24.891 31.805 6.157 1.00 56.53 395 PHE A C 1
ATOM 3135 O O . PHE A 1 395 ? 23.770 31.380 5.865 1.00 56.53 395 PHE A O 1
ATOM 3142 N N . GLY A 1 396 ? 25.518 31.426 7.275 1.00 60.62 396 GLY A N 1
ATOM 3143 C CA . GLY A 1 396 ? 24.952 30.475 8.237 1.00 60.62 396 GLY A CA 1
ATOM 3144 C C . GLY A 1 396 ? 23.645 30.968 8.864 1.00 60.62 396 GLY A C 1
ATOM 3145 O O . GLY A 1 396 ? 22.671 30.214 8.947 1.00 60.62 396 GLY A O 1
ATOM 3146 N N . PHE A 1 397 ? 23.581 32.251 9.233 1.00 59.69 397 PHE A N 1
ATOM 3147 C CA . PHE A 1 397 ? 22.362 32.861 9.769 1.00 59.69 397 PHE A CA 1
ATOM 3148 C C . PHE A 1 397 ? 21.236 32.932 8.730 1.00 59.69 397 PHE A C 1
ATOM 3150 O O . PHE A 1 397 ? 20.101 32.562 9.041 1.00 59.69 397 PHE A O 1
ATOM 3157 N N . GLY A 1 398 ? 21.542 33.331 7.491 1.00 56.06 398 GLY A N 1
ATOM 3158 C CA . GLY A 1 398 ? 20.561 33.349 6.401 1.00 56.06 398 GLY A CA 1
ATOM 3159 C C . GLY A 1 398 ? 19.977 31.962 6.107 1.00 56.06 398 GLY A C 1
ATOM 3160 O O . GLY A 1 398 ? 18.762 31.816 5.959 1.00 56.06 398 GLY A O 1
ATOM 3161 N N . GLY A 1 399 ? 20.822 30.924 6.105 1.00 55.25 399 GLY A N 1
ATOM 3162 C CA . GLY A 1 399 ? 20.397 29.535 5.907 1.00 55.25 399 GLY A CA 1
ATOM 3163 C C . GLY A 1 399 ? 19.510 28.994 7.034 1.00 55.25 399 GLY A C 1
ATOM 3164 O O . GLY A 1 399 ? 18.503 28.339 6.762 1.00 55.25 399 GLY A O 1
ATOM 3165 N N . SER A 1 400 ? 19.839 29.305 8.292 1.00 52.66 400 SER A N 1
ATOM 3166 C CA . SER A 1 400 ? 19.059 28.874 9.463 1.00 52.66 400 SER A CA 1
ATOM 3167 C C . SER A 1 400 ? 17.653 29.491 9.484 1.00 52.66 400 SER A C 1
ATOM 3169 O O . SER A 1 400 ? 16.658 28.788 9.673 1.00 52.66 400 SER A O 1
ATOM 3171 N N . ILE A 1 401 ? 17.538 30.790 9.179 1.00 53.34 401 ILE A N 1
ATOM 3172 C CA . ILE A 1 401 ? 16.243 31.491 9.111 1.00 53.34 401 ILE A CA 1
ATOM 3173 C C . ILE A 1 401 ? 15.386 30.967 7.944 1.00 53.34 401 ILE A C 1
ATOM 3175 O O . ILE A 1 401 ? 14.166 30.849 8.075 1.00 53.34 401 ILE A O 1
ATOM 3179 N N . GLY A 1 402 ? 16.008 30.596 6.820 1.00 53.75 402 GLY A N 1
ATOM 3180 C CA . GLY A 1 402 ? 15.324 29.989 5.673 1.00 53.75 402 GLY A CA 1
ATOM 3181 C C . GLY A 1 402 ? 14.911 28.521 5.859 1.00 53.75 402 GLY A C 1
ATOM 3182 O O . GLY A 1 402 ? 14.152 28.003 5.043 1.00 53.75 402 GLY A O 1
ATOM 3183 N N . SER A 1 403 ? 15.403 27.834 6.896 1.00 46.28 403 SER A N 1
ATOM 3184 C CA . SER A 1 403 ? 15.058 26.434 7.194 1.00 46.28 403 SER A CA 1
ATOM 3185 C C . SER A 1 403 ? 13.767 26.285 8.005 1.00 46.28 403 SER A C 1
ATOM 3187 O O . SER A 1 403 ? 13.145 25.225 7.960 1.00 46.28 403 SER A O 1
ATOM 3189 N N . ASN A 1 404 ? 13.384 27.317 8.763 1.00 44.50 404 ASN A N 1
ATOM 3190 C CA . ASN A 1 404 ? 12.241 27.286 9.686 1.00 44.50 404 ASN A CA 1
ATOM 3191 C C . ASN A 1 404 ? 10.968 27.954 9.131 1.00 44.50 404 ASN A C 1
ATOM 3193 O O . ASN A 1 404 ? 9.946 27.978 9.818 1.00 44.50 404 ASN A O 1
ATOM 3197 N N . ASN A 1 405 ? 11.025 28.472 7.900 1.00 44.41 405 ASN A N 1
ATOM 3198 C CA . ASN A 1 405 ? 9.876 28.898 7.093 1.00 44.41 405 ASN A CA 1
ATOM 3199 C C . ASN A 1 405 ? 9.664 27.905 5.948 1.00 44.41 405 ASN A C 1
ATOM 3201 O O . ASN A 1 405 ? 8.487 27.682 5.585 1.00 44.41 405 ASN A O 1
#

Secondary structure (DSSP, 8-state):
--HHHHHHHHHHHHHHHHHHHTT-SSPPEEEEESS-BTTBSS-SEEEETTTTEEEEEHHHHHHS-HHHHHHHHHHHHHTTT-SSSSHHHHHHHHHHHHHH-PPPTT----------------------PPPP---STT----SSEEE-TTT--EEETTT-SEE--PPP-TT--SHHHHHHHHHHTSSSEE-HHHHHHHHHHHHHHHHHHHHHHHHHTT--PPP--------------GGGGPPS-----TTSGGGS-S--PPP---HHHHHHHHHHHHHHHHHHHHHHHHHHHHTHHHHHHHHTT-SS--HHHHHHHHHHHHHHHHHHHHHHHHHHHHHHHTTS-HHHHHHHHHHHHHHHHHHHHHHHHHHHHHH-HHHHHHHHHHHHHHHHHHHHHHHHHHH--

Radius of gyration: 39.27 Å; chains: 1; bounding box: 99×106×74 Å

pLDDT: mean 74.48, std 19.36, range [36.5, 98.38]

Foldseek 3Di:
DDPLVVLVVLLVVLQVQLCVLVVHPDGQAEAEDCADDPVDRPDQWAAPLVNSYIYGYSVSSSVDDSLVSNLVSLLRSLCNQPVDPDPSSVVSSVSSNVRSPDPPPPPPPPPVDDDPPPDDDDDPPPPPPPQAAAPAVPGRDRPQWDAALQQRHTHHPQANAEDALDDQPPVDDDDVSVVSNCVVVGGYDHGHRVNVVVVVVVVVVVVVVVCVVCVVVVHHDDDDDDDDDPRPPPPPDVPPDDDPDDDDDPPPPPPPPDDDDDDDPPPVVVVVVVLVCCLPVVVVVVVVVVCVVVCVVVVVVVVVPPDPDDPPVVVVVVVVVVVVVVVVVVVVVCLLVCLVVPPPCPVVVVVVVVVVVVCCCVVCVVVVVVVCVVVPVVVVVVVVVVVVVVSVVSNVVSVVSVVVD